Protein AF-0000000086182889 (afdb_homodimer)

Sequence (722 aa):
MADGIPLDPWKQVALTREQAVEYLERIQLPSATVTEPPSLELLSKLLQSQLENVPKDTTPMHVSESQWTSQDEHEPIKLTSALTNMPEGTIAFDRIVKQHKGAFCFAVNPTFSAFLRVFGFRVSELVGRTFKNLNNDPLTHPDGWKWGTFTHGFEVVDWPGSEKRYLVDAAWGPWACPVPIPLENNATVLGLNPYEAFRLVHEQLPLGPQQSAPIDSFPGWTMYRLIRPCPPAPSVLEPLSLPLPSDDVLRSQGAYWTPQFHFHLQSVPLLDYRLYHHFSASHNIGSFYAFFLVTRLLPGTGGARRSLMYADKEGQPRRAKVFTTGGDDAKGSLESRDVEWVGMEVGPMKRYLAKEFGFKWMADGIPLDPWKQVALTREQAVEYLERIQLPSATVTEPPSLELLSKLLQSQLENVPKDTTPMHVSESQWTSQDEHEPIKLTSALTNMPEGTIAFDRIVKQHKGAFCFAVNPTFSAFLRVFGFRVSELVGRTFKNLNNDPLTHPDGWKWGTFTHGFEVVDWPGSEKRYLVDAAWGPWACPVPIPLENNATVLGLNPYEAFRLVHEQLPLGPQQSAPIDSFPGWTMYRLIRPCPPAPSVLEPLSLPLPSDDVLRSQGAYWTPQFHFHLQSVPLLDYRLYHHFSASHNIGSFYAFFLVTRLLPGTGGARRSLMYADKEGQPRRAKVFTTGGDDAKGSLESRDVEWVGMEVGPMKRYLAKEFGFKW

Organism: Rhodotorula mucilaginosa (NCBI:txid5537)

Nearest PDB structures (foldseek):
  7qi3-assembly2_D  TM=7.396E-01  e=3.079E-17  Fusarium verticillioides
  4bgf-assembly6_F  TM=8.193E-01  e=3.524E-15  Mycobacterium tuberculosis H37Rv
  2ija-assembly1_A  TM=7.643E-01  e=1.711E-14  Homo sapiens
  1w4t-assembly1_A  TM=7.802E-01  e=3.989E-14  Pseudomonas aeruginosa
  2pqt-assembly1_A  TM=7.448E-01  e=2.049E-13  Homo sapiens

Structure (mmCIF, N/CA/C/O backbone):
data_AF-0000000086182889-model_v1
#
loop_
_entity.id
_entity.type
_entity.pdbx_description
1 polymer 'N-terminal acetyltransferase'
#
loop_
_atom_site.group_PDB
_atom_site.id
_atom_site.type_symbol
_atom_site.label_atom_id
_atom_site.label_alt_id
_atom_site.label_comp_id
_atom_site.label_asym_id
_atom_site.label_entity_id
_atom_site.label_seq_id
_atom_site.pdbx_PDB_ins_code
_atom_site.Cartn_x
_atom_site.Cartn_y
_atom_site.Cartn_z
_atom_site.occupancy
_atom_site.B_iso_or_equiv
_atom_site.auth_seq_id
_atom_site.auth_comp_id
_atom_site.auth_asym_id
_atom_site.auth_atom_id
_atom_site.pdbx_PDB_model_num
ATOM 1 N N . MET A 1 1 ? 21.328 -0.518 -15.305 1 33.66 1 MET A N 1
ATOM 2 C CA . MET A 1 1 ? 20.719 0.565 -14.539 1 33.66 1 MET A CA 1
ATOM 3 C C . MET A 1 1 ? 20.125 0.045 -13.234 1 33.66 1 MET A C 1
ATOM 5 O O . MET A 1 1 ? 19.641 -1.086 -13.172 1 33.66 1 MET A O 1
ATOM 9 N N . ALA A 1 2 ? 20.516 0.698 -12.195 1 46.94 2 ALA A N 1
ATOM 10 C CA . ALA A 1 2 ? 20.047 0.306 -10.875 1 46.94 2 ALA A CA 1
ATOM 11 C C . ALA A 1 2 ? 18.531 0.17 -10.852 1 46.94 2 ALA A C 1
ATOM 13 O O . ALA A 1 2 ? 17.812 0.997 -11.43 1 46.94 2 ALA A O 1
ATOM 14 N N . ASP A 1 3 ? 17.875 -1.144 -10.523 1 62.53 3 ASP A N 1
ATOM 15 C CA . ASP A 1 3 ? 16.453 -1.483 -10.617 1 62.53 3 ASP A CA 1
ATOM 16 C C . ASP A 1 3 ? 15.609 -0.583 -9.711 1 62.53 3 ASP A C 1
ATOM 18 O O . ASP A 1 3 ? 14.383 -0.682 -9.688 1 62.53 3 ASP A O 1
ATOM 22 N N . GLY A 1 4 ? 16.328 0.479 -9.07 1 77.31 4 GLY A N 1
ATOM 23 C CA . GLY A 1 4 ? 15.617 1.454 -8.25 1 77.31 4 GLY A CA 1
ATOM 24 C C . GLY A 1 4 ? 15.164 0.895 -6.918 1 77.31 4 GLY A C 1
ATOM 25 O O . GLY A 1 4 ? 14.531 1.599 -6.125 1 77.31 4 GLY A O 1
ATOM 26 N N . ILE A 1 5 ? 15.461 -0.401 -6.668 1 83 5 ILE A N 1
ATOM 27 C CA . ILE A 1 5 ? 15.102 -1.051 -5.414 1 83 5 ILE A CA 1
ATOM 28 C C . ILE A 1 5 ? 16.25 -0.935 -4.422 1 83 5 ILE A C 1
ATOM 30 O O . ILE A 1 5 ? 17.359 -1.403 -4.695 1 83 5 ILE A O 1
ATOM 34 N N . PRO A 1 6 ? 16.016 -0.345 -3.311 1 85 6 PRO A N 1
ATOM 35 C CA . PRO A 1 6 ? 17.094 -0.209 -2.326 1 85 6 PRO A CA 1
ATOM 36 C C . PRO A 1 6 ? 17.516 -1.548 -1.726 1 85 6 PRO A C 1
ATOM 38 O O . PRO A 1 6 ? 16.656 -2.381 -1.403 1 85 6 PRO A O 1
ATOM 41 N N . LEU A 1 7 ? 18.75 -1.732 -1.564 1 85.88 7 LEU A N 1
ATOM 42 C CA . LEU A 1 7 ? 19.25 -2.955 -0.943 1 85.88 7 LEU A CA 1
ATOM 43 C C . LEU A 1 7 ? 18.969 -2.953 0.557 1 85.88 7 LEU A C 1
ATOM 45 O O . LEU A 1 7 ? 18.703 -4 1.145 1 85.88 7 LEU A O 1
ATOM 49 N N . ASP A 1 8 ? 19.125 -1.73 1.181 1 91.56 8 ASP A N 1
ATOM 50 C CA . ASP A 1 8 ? 18.766 -1.558 2.584 1 91.56 8 ASP A CA 1
ATOM 51 C C . ASP A 1 8 ? 17.406 -0.882 2.723 1 91.56 8 ASP A C 1
ATOM 53 O O . ASP A 1 8 ? 17.297 0.345 2.654 1 91.56 8 ASP A O 1
ATOM 57 N N . PRO A 1 9 ? 16.375 -1.661 2.953 1 89.81 9 PRO A N 1
ATOM 58 C CA . PRO A 1 9 ? 15.008 -1.137 2.895 1 89.81 9 PRO A CA 1
ATOM 59 C C . PRO A 1 9 ? 14.711 -0.141 4.012 1 89.81 9 PRO A C 1
ATOM 61 O O . PRO A 1 9 ? 13.844 0.725 3.857 1 89.81 9 PRO A O 1
ATOM 64 N N . TRP A 1 10 ? 15.367 -0.219 5.168 1 92.31 10 TRP A N 1
ATOM 65 C CA . TRP A 1 10 ? 15.031 0.633 6.301 1 92.31 10 TRP A CA 1
ATOM 66 C C . TRP A 1 10 ? 16.188 1.557 6.652 1 92.31 10 TRP A C 1
ATOM 68 O O . TRP A 1 10 ? 16.344 1.972 7.805 1 92.31 10 TRP A O 1
ATOM 78 N N . LYS A 1 11 ? 17 1.772 5.637 1 91.19 11 LYS A N 1
ATOM 79 C CA . LYS A 1 11 ? 18.062 2.744 5.875 1 91.19 11 LYS A CA 1
ATOM 80 C C . LYS A 1 11 ? 17.516 4.035 6.461 1 91.19 11 LYS A C 1
ATOM 82 O O . LYS A 1 11 ? 16.5 4.566 5.977 1 91.19 11 LYS A O 1
ATOM 87 N N . GLN A 1 12 ? 18.125 4.492 7.516 1 91.5 12 GLN A N 1
ATOM 88 C CA . GLN A 1 12 ? 17.719 5.75 8.141 1 91.5 12 GLN A CA 1
ATOM 89 C C . GLN A 1 12 ? 18.391 6.941 7.469 1 91.5 12 GLN A C 1
ATOM 91 O O . GLN A 1 12 ? 19.484 7.355 7.875 1 91.5 12 GLN A O 1
ATOM 96 N N . VAL A 1 13 ? 17.75 7.488 6.535 1 93.56 13 VAL A N 1
ATOM 97 C CA . VAL A 1 13 ? 18.297 8.625 5.801 1 93.56 13 VAL A CA 1
ATOM 98 C C . VAL A 1 13 ? 18.328 9.852 6.707 1 93.56 13 VAL A C 1
ATOM 100 O O . VAL A 1 13 ? 17.344 10.188 7.352 1 93.56 13 VAL A O 1
ATOM 103 N N . ALA A 1 14 ? 19.438 10.453 6.82 1 97.31 14 ALA A N 1
ATOM 104 C CA . ALA A 1 14 ? 19.609 11.664 7.617 1 97.31 14 ALA A CA 1
ATOM 105 C C . ALA A 1 14 ? 20.172 12.805 6.773 1 97.31 14 ALA A C 1
ATOM 107 O O . ALA A 1 14 ? 20.938 12.57 5.832 1 97.31 14 ALA A O 1
ATOM 108 N N . LEU A 1 15 ? 19.766 14.023 7.07 1 98.19 15 LEU A N 1
ATOM 109 C CA . LEU A 1 15 ? 20.406 15.188 6.457 1 98.19 15 LEU A CA 1
ATOM 110 C C . LEU A 1 15 ? 21.812 15.383 6.984 1 98.19 15 LEU A C 1
ATOM 112 O O . LEU A 1 15 ? 22.172 14.844 8.031 1 98.19 15 LEU A O 1
ATOM 116 N N . THR A 1 16 ? 22.578 16.094 6.191 1 97.94 16 THR A N 1
ATOM 117 C CA . THR A 1 16 ? 23.859 16.547 6.742 1 97.94 16 THR A CA 1
ATOM 118 C C . THR A 1 16 ? 23.641 17.656 7.758 1 97.94 16 THR A C 1
ATOM 120 O O . THR A 1 16 ? 22.562 18.25 7.82 1 97.94 16 THR A O 1
ATOM 123 N N . ARG A 1 17 ? 24.656 17.891 8.523 1 97.94 17 ARG A N 1
ATOM 124 C CA . ARG A 1 17 ? 24.578 18.984 9.484 1 97.94 17 ARG A CA 1
ATOM 125 C C . ARG A 1 17 ? 24.344 20.312 8.781 1 97.94 17 ARG A C 1
ATOM 127 O O . ARG A 1 17 ? 23.578 21.156 9.266 1 97.94 17 ARG A O 1
ATOM 134 N N . GLU A 1 18 ? 24.984 20.5 7.66 1 98.12 18 GLU A N 1
ATOM 135 C CA . GLU A 1 18 ? 24.797 21.719 6.875 1 98.12 18 GLU A CA 1
ATOM 136 C C . GLU A 1 18 ? 23.359 21.859 6.391 1 98.12 18 GLU A C 1
ATOM 138 O O . GLU A 1 18 ? 22.781 22.953 6.461 1 98.12 18 GLU A O 1
ATOM 143 N N . GLN A 1 19 ? 22.812 20.812 5.945 1 98.56 19 GLN A N 1
ATOM 144 C CA . GLN A 1 19 ? 21.422 20.812 5.496 1 98.56 19 GLN A CA 1
ATOM 145 C C . GLN A 1 19 ? 20.469 21.094 6.652 1 98.56 19 GLN A C 1
ATOM 147 O O . GLN A 1 19 ? 19.469 21.797 6.48 1 98.56 19 GLN A O 1
ATOM 152 N N . ALA A 1 20 ? 20.828 20.531 7.785 1 98.75 20 ALA A N 1
ATOM 153 C CA . ALA A 1 20 ? 19.984 20.75 8.961 1 98.75 20 ALA A CA 1
ATOM 154 C C . ALA A 1 20 ? 19.969 22.219 9.352 1 98.75 20 ALA A C 1
ATOM 156 O O . ALA A 1 20 ? 18.938 22.75 9.758 1 98.75 20 ALA A O 1
ATOM 157 N N . VAL A 1 21 ? 21.094 22.859 9.227 1 98.75 21 VAL A N 1
ATOM 158 C CA . VAL A 1 21 ? 21.188 24.281 9.539 1 98.75 21 VAL A CA 1
ATOM 159 C C . VAL A 1 21 ? 20.328 25.078 8.547 1 98.75 21 VAL A C 1
ATOM 161 O O . VAL A 1 21 ? 19.609 26 8.945 1 98.75 21 VAL A O 1
ATOM 164 N N . GLU A 1 22 ? 20.406 24.734 7.258 1 98.75 22 GLU A N 1
ATOM 165 C CA . GLU A 1 22 ? 19.547 25.359 6.262 1 98.75 22 GLU A CA 1
ATOM 166 C C . GLU A 1 22 ? 18.062 25.141 6.574 1 98.75 22 GLU A C 1
ATOM 168 O O . GLU A 1 22 ? 17.25 26.031 6.383 1 98.75 22 GLU A O 1
ATOM 173 N N . TYR A 1 23 ? 17.781 23.938 7.039 1 98.88 23 TYR A N 1
ATOM 174 C CA . TYR A 1 23 ? 16.406 23.594 7.402 1 98.88 23 TYR A CA 1
ATOM 175 C C .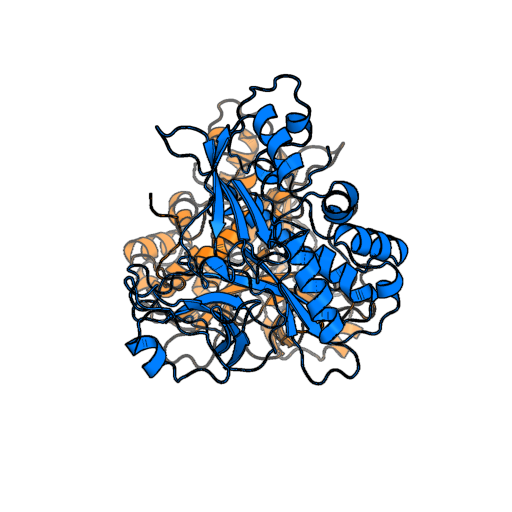 TYR A 1 23 ? 15.938 24.438 8.594 1 98.88 23 TYR A C 1
ATOM 177 O O . TYR A 1 23 ? 14.805 24.922 8.602 1 98.88 23 TYR A O 1
ATOM 185 N N . LEU A 1 24 ? 16.812 24.578 9.562 1 98.88 24 LEU A N 1
ATOM 186 C CA . LEU A 1 24 ? 16.5 25.422 10.711 1 98.88 24 LEU A CA 1
ATOM 187 C C . LEU A 1 24 ? 16.203 26.844 10.273 1 98.88 24 LEU A C 1
ATOM 189 O O . LEU A 1 24 ? 15.258 27.469 10.758 1 98.88 24 LEU A O 1
ATOM 193 N N . GLU A 1 25 ? 16.953 27.344 9.344 1 98.56 25 GLU A N 1
ATOM 194 C CA . GLU A 1 25 ? 16.703 28.672 8.797 1 98.56 25 GLU A CA 1
ATOM 195 C C . GLU A 1 25 ? 15.344 28.734 8.109 1 98.56 25 GLU A C 1
ATOM 197 O O . GLU A 1 25 ? 14.594 29.703 8.289 1 98.56 25 GLU A O 1
ATOM 202 N N . ARG A 1 26 ? 15 27.719 7.355 1 98.69 26 ARG A N 1
ATOM 203 C CA . ARG A 1 26 ? 13.727 27.609 6.648 1 98.69 26 ARG A CA 1
ATOM 204 C C . ARG A 1 26 ? 12.555 27.672 7.617 1 98.69 26 ARG A C 1
ATOM 206 O O . ARG A 1 26 ? 11.531 28.297 7.324 1 98.69 26 ARG A O 1
ATOM 213 N N . ILE A 1 27 ? 12.766 27.078 8.797 1 98.5 27 ILE A N 1
ATOM 214 C CA . ILE A 1 27 ? 11.633 27.016 9.719 1 98.5 27 ILE A CA 1
ATOM 215 C C . ILE A 1 27 ? 11.812 28.062 10.82 1 98.5 27 ILE A C 1
ATOM 217 O O . ILE A 1 27 ? 11.156 28 11.859 1 98.5 27 ILE A O 1
ATOM 221 N N . GLN A 1 28 ? 12.773 28.938 10.648 1 98.06 28 GLN A N 1
ATOM 222 C CA . GLN A 1 28 ? 12.945 30.172 11.43 1 98.06 28 GLN A CA 1
ATOM 223 C C . GLN A 1 28 ? 13.344 29.844 12.867 1 98.06 28 GLN A C 1
ATOM 225 O O . GLN A 1 28 ? 12.781 30.422 13.812 1 98.06 28 GLN A O 1
ATOM 230 N N . LEU A 1 29 ? 14.195 28.938 13.023 1 98.69 29 LEU A N 1
ATOM 231 C CA . LEU A 1 29 ? 14.836 28.656 14.305 1 98.69 29 LEU A CA 1
ATOM 232 C C . LEU A 1 29 ? 16.328 28.953 14.25 1 98.69 29 LEU A C 1
ATOM 234 O O . LEU A 1 29 ? 16.953 28.859 13.188 1 98.69 29 LEU A O 1
ATOM 238 N N . PRO A 1 30 ? 16.922 29.297 15.391 1 98.56 30 PRO A N 1
ATOM 239 C CA . PRO A 1 30 ? 18.344 29.594 15.414 1 98.56 30 PRO A CA 1
ATOM 240 C C . PRO A 1 30 ? 19.203 28.406 14.984 1 98.56 30 PRO A C 1
ATOM 242 O O . PRO A 1 30 ? 18.922 27.266 15.344 1 98.56 30 PRO A O 1
ATOM 245 N N . SER A 1 31 ? 20.234 28.719 14.234 1 98.19 31 SER A N 1
ATOM 246 C CA . SER A 1 31 ? 21.156 27.688 13.766 1 98.19 31 SER A CA 1
ATOM 247 C C . SER A 1 31 ? 21.766 26.906 14.938 1 98.19 31 SER A C 1
ATOM 249 O O . SER A 1 31 ? 22.062 25.719 14.812 1 98.19 31 SER A O 1
ATOM 251 N N . ALA A 1 32 ? 21.906 27.562 16.078 1 98.12 32 ALA A N 1
ATOM 252 C CA . ALA A 1 32 ? 22.5 26.938 17.266 1 98.12 32 ALA A CA 1
ATOM 253 C C . ALA A 1 32 ? 21.656 25.781 17.766 1 98.12 32 ALA A C 1
ATOM 255 O O . ALA A 1 32 ? 22.141 24.922 18.516 1 98.12 32 ALA A O 1
ATOM 256 N N . THR A 1 33 ? 20.406 25.75 17.344 1 98.56 33 THR A N 1
ATOM 257 C CA . THR A 1 33 ? 19.5 24.688 17.766 1 98.56 33 THR A CA 1
ATOM 258 C C . THR A 1 33 ? 20.031 23.328 17.328 1 98.56 33 THR A C 1
ATOM 260 O O . THR A 1 33 ? 19.734 22.297 17.953 1 98.56 33 THR A O 1
ATOM 263 N N . VAL A 1 34 ? 20.891 23.266 16.312 1 98.25 34 VAL A N 1
ATOM 264 C CA . VAL A 1 34 ? 21.344 22.016 15.703 1 98.25 34 VAL A CA 1
ATOM 265 C C . VAL A 1 34 ? 22.172 21.219 16.719 1 98.25 34 VAL A C 1
ATOM 267 O O . VAL A 1 34 ? 22.312 20 16.594 1 98.25 34 VAL A O 1
ATOM 270 N N . THR A 1 35 ? 22.656 21.859 17.797 1 98.06 35 THR A N 1
ATOM 271 C CA . THR A 1 35 ? 23.516 21.203 18.781 1 98.06 35 THR A CA 1
ATOM 272 C C . THR A 1 35 ? 22.703 20.766 20 1 98.06 35 THR A C 1
ATOM 274 O O . THR A 1 35 ? 23.25 20.109 20.891 1 98.06 35 THR A O 1
ATOM 277 N N . GLU A 1 36 ? 21.469 21.141 20.047 1 98.25 36 GLU A N 1
ATOM 278 C CA . GLU A 1 36 ? 20.641 20.781 21.188 1 98.25 36 GLU A CA 1
ATOM 279 C C . GLU A 1 36 ? 20.375 19.281 21.219 1 98.25 36 GLU A C 1
ATOM 281 O O . GLU A 1 36 ? 20.141 18.656 20.188 1 98.25 36 GLU A O 1
ATOM 286 N N . PRO A 1 37 ? 20.438 18.672 22.406 1 98.06 37 PRO A N 1
ATOM 287 C CA . PRO A 1 37 ? 20.094 17.25 22.5 1 98.06 37 PRO A CA 1
ATOM 288 C C . PRO A 1 37 ? 18.609 16.984 22.297 1 98.06 37 PRO A C 1
ATOM 290 O O . PRO A 1 37 ? 17.781 17.844 22.594 1 98.06 37 PRO A O 1
ATOM 293 N N . PRO A 1 38 ? 18.297 15.828 21.844 1 98.62 38 PRO A N 1
ATOM 294 C CA . PRO A 1 38 ? 16.891 15.5 21.641 1 98.62 38 PRO A CA 1
ATOM 295 C C . PRO A 1 38 ? 16.094 15.484 22.938 1 98.62 38 PRO A C 1
ATOM 297 O O . PRO A 1 38 ? 16.594 15.039 23.969 1 98.62 38 PRO A O 1
ATOM 300 N N . SER A 1 39 ? 14.93 16.016 22.891 1 98.56 39 SER A N 1
ATOM 301 C CA . SER A 1 39 ? 13.992 16.094 24 1 98.56 39 SER A CA 1
ATOM 302 C C . SER A 1 39 ? 12.578 16.359 23.516 1 98.56 39 SER A C 1
ATOM 304 O O . SER A 1 39 ? 12.367 16.656 22.344 1 98.56 39 SER A O 1
ATOM 306 N N . LEU A 1 40 ? 11.648 16.203 24.422 1 98.5 40 LEU A N 1
ATOM 307 C CA . LEU A 1 40 ? 10.266 16.516 24.062 1 98.5 40 LEU A CA 1
ATOM 308 C C . LEU A 1 40 ? 10.109 17.984 23.734 1 98.5 40 LEU A C 1
ATOM 310 O O . LEU A 1 40 ? 9.367 18.359 22.828 1 98.5 40 LEU A O 1
ATOM 314 N N . GLU A 1 41 ? 10.789 18.828 24.516 1 98.25 41 GLU A N 1
ATOM 315 C CA . GLU A 1 41 ? 10.734 20.266 24.297 1 98.25 41 GLU A CA 1
ATOM 316 C C . GLU A 1 41 ? 11.25 20.625 22.906 1 98.25 41 GLU A C 1
ATOM 318 O O . GLU A 1 41 ? 10.617 21.391 22.172 1 98.25 41 GLU A O 1
ATOM 323 N N . LEU A 1 42 ? 12.391 20.047 22.531 1 98.75 42 LEU A N 1
ATOM 324 C CA . LEU A 1 42 ? 12.953 20.328 21.219 1 98.75 42 LEU A CA 1
ATOM 325 C C . LEU A 1 42 ? 12.039 19.781 20.125 1 98.75 42 LEU A C 1
ATOM 327 O O . LEU A 1 42 ? 11.789 20.469 19.125 1 98.75 42 LEU A O 1
ATOM 331 N N . LEU A 1 43 ? 11.562 18.516 20.281 1 98.81 43 LEU A N 1
ATOM 332 C CA . LEU A 1 43 ? 10.672 17.922 19.297 1 98.81 43 LEU A CA 1
ATOM 333 C C . LEU A 1 43 ? 9.445 18.797 19.062 1 98.81 43 LEU A C 1
ATOM 335 O O . LEU A 1 43 ? 9.055 19.016 17.922 1 98.81 43 LEU A O 1
ATOM 339 N N . SER A 1 44 ? 8.859 19.328 20.172 1 98.5 44 SER A N 1
ATOM 340 C CA . SER A 1 44 ? 7.684 20.188 20.078 1 98.5 44 SER A CA 1
ATOM 341 C C . SER A 1 44 ? 7.992 21.469 19.328 1 98.5 44 SER A C 1
ATOM 343 O O . SER A 1 44 ? 7.211 21.906 18.484 1 98.5 44 SER A O 1
ATOM 345 N N . LYS A 1 45 ? 9.102 22.016 19.672 1 98.25 45 LYS A N 1
ATOM 346 C CA . LYS A 1 45 ? 9.531 23.266 19.047 1 98.25 45 LYS A CA 1
ATOM 347 C C . LYS A 1 45 ? 9.758 23.062 17.547 1 98.25 45 LYS A C 1
ATOM 349 O O . LYS A 1 45 ? 9.305 23.875 16.734 1 98.25 45 LYS A O 1
ATOM 354 N N . LEU A 1 46 ? 10.461 22.016 17.188 1 98.81 46 LEU A N 1
ATOM 355 C CA . LEU A 1 46 ? 10.742 21.719 15.789 1 98.81 46 LEU A CA 1
ATOM 356 C C . LEU A 1 46 ? 9.453 21.469 15.016 1 98.81 46 LEU A C 1
ATOM 358 O O . LEU A 1 46 ? 9.281 21.969 13.906 1 98.81 46 LEU A O 1
ATOM 362 N N . LEU A 1 47 ? 8.539 20.688 15.609 1 98.56 47 LEU A N 1
ATOM 363 C CA . LEU A 1 47 ? 7.289 20.359 14.945 1 98.56 47 LEU A CA 1
ATOM 364 C C . LEU A 1 47 ? 6.441 21.609 14.711 1 98.56 47 LEU A C 1
ATOM 366 O O . LEU A 1 47 ? 5.941 21.828 13.609 1 98.56 47 LEU A O 1
ATOM 370 N N . GLN A 1 48 ? 6.254 22.406 15.766 1 97.69 48 GLN A N 1
ATOM 371 C CA . GLN A 1 48 ? 5.449 23.625 15.633 1 97.69 48 GLN A CA 1
ATOM 372 C C . GLN A 1 48 ? 6.016 24.547 14.555 1 97.69 48 GLN A C 1
ATOM 374 O O . GLN A 1 48 ? 5.273 25.047 13.703 1 97.69 48 GLN A O 1
ATOM 379 N N . SER A 1 49 ? 7.336 24.781 14.609 1 98.19 49 SER A N 1
ATOM 380 C CA . SER A 1 49 ? 7.969 25.656 13.625 1 98.19 49 SER A CA 1
ATOM 381 C C . SER A 1 49 ? 7.832 25.078 12.219 1 98.19 49 SER A C 1
ATOM 383 O O . SER A 1 49 ? 7.641 25.828 11.25 1 98.19 49 SER A O 1
ATOM 385 N N . GLN A 1 50 ? 7.988 23.734 12.102 1 98.19 50 GLN A N 1
ATOM 386 C CA . GLN A 1 50 ? 7.766 23.031 10.844 1 98.19 50 GLN A CA 1
ATOM 387 C C . GLN A 1 50 ? 6.383 23.344 10.273 1 98.19 50 GLN A C 1
ATOM 389 O O . GLN A 1 50 ? 6.25 23.734 9.117 1 98.19 50 GLN A O 1
ATOM 394 N N . LEU A 1 51 ? 5.363 23.203 11.039 1 97.75 51 LEU A N 1
ATOM 395 C CA . LEU A 1 51 ? 3.979 23.344 10.609 1 97.75 51 LEU A CA 1
ATOM 396 C C . LEU A 1 51 ? 3.666 24.812 10.273 1 97.75 51 LEU A C 1
ATOM 398 O O . LEU A 1 51 ? 2.818 25.078 9.422 1 97.75 51 LEU A O 1
ATOM 402 N N . GLU A 1 52 ? 4.375 25.719 10.883 1 97 52 GLU A N 1
ATOM 403 C CA . GLU A 1 52 ? 4.137 27.156 10.688 1 97 52 GLU A CA 1
ATOM 404 C C . GLU A 1 52 ? 4.84 27.656 9.438 1 97 52 GLU A C 1
ATOM 406 O O . GLU A 1 52 ? 4.496 28.719 8.914 1 97 52 GLU A O 1
ATOM 411 N N . ASN A 1 53 ? 5.824 26.906 8.953 1 97.56 53 ASN A N 1
ATOM 412 C CA . ASN A 1 53 ? 6.656 27.484 7.902 1 97.56 53 ASN A CA 1
ATOM 413 C C . ASN A 1 53 ? 6.641 26.641 6.641 1 97.56 53 ASN A C 1
ATOM 415 O O . ASN A 1 53 ? 6.957 27.125 5.551 1 97.56 53 ASN A O 1
ATOM 419 N N . VAL A 1 54 ? 6.379 25.375 6.77 1 98 54 VAL A N 1
ATOM 420 C CA . VAL A 1 54 ? 6.34 24.484 5.617 1 98 54 VAL A CA 1
ATOM 421 C C . VAL A 1 54 ? 4.898 24.078 5.328 1 98 54 VAL A C 1
ATOM 423 O O . VAL A 1 54 ? 4.305 23.297 6.078 1 98 54 VAL A O 1
ATOM 426 N N . PRO A 1 55 ? 4.352 24.547 4.273 1 97.31 55 PRO A N 1
ATOM 427 C CA . PRO A 1 55 ? 2.957 24.203 3.973 1 97.31 55 PRO A CA 1
ATOM 428 C C . PRO A 1 55 ? 2.809 22.812 3.357 1 97.31 55 PRO A C 1
ATOM 430 O O . PRO A 1 55 ? 3.713 22.344 2.666 1 97.31 55 PRO A O 1
ATOM 433 N N . LYS A 1 56 ? 1.723 22.188 3.697 1 95.94 56 LYS A N 1
ATOM 434 C CA . LYS A 1 56 ? 1.263 21.141 2.783 1 95.94 56 LYS A CA 1
ATOM 435 C C . LYS A 1 56 ? 0.885 21.734 1.426 1 95.94 56 LYS A C 1
ATOM 437 O O . LYS A 1 56 ? 0.181 22.734 1.354 1 95.94 56 LYS A O 1
ATOM 442 N N . ASP A 1 57 ? 1.357 21.156 0.403 1 95 57 ASP A N 1
ATOM 443 C CA . ASP A 1 57 ? 1.322 21.766 -0.925 1 95 57 ASP A CA 1
ATOM 444 C C . ASP A 1 57 ? 1.122 20.703 -2.006 1 95 57 ASP A C 1
ATOM 446 O O . ASP A 1 57 ? 1.977 19.844 -2.197 1 95 57 ASP A O 1
ATOM 450 N N . THR A 1 58 ? -0.027 20.781 -2.697 1 91.81 58 THR A N 1
ATOM 451 C CA . THR A 1 58 ? -0.302 19.797 -3.738 1 91.81 58 THR A CA 1
ATOM 452 C C . THR A 1 58 ? -0.061 20.391 -5.125 1 91.81 58 THR A C 1
ATOM 454 O O . THR A 1 58 ? -0.39 19.766 -6.137 1 91.81 58 THR A O 1
ATOM 457 N N . THR A 1 59 ? 0.573 21.562 -5.246 1 92.31 59 THR A N 1
ATOM 458 C CA . THR A 1 59 ? 0.702 22.281 -6.504 1 92.31 59 THR A CA 1
ATOM 459 C C . THR A 1 59 ? 1.496 21.469 -7.523 1 92.31 59 THR A C 1
ATOM 461 O O . THR A 1 59 ? 1.202 21.516 -8.719 1 92.31 59 THR A O 1
ATOM 464 N N . PRO A 1 60 ? 2.465 20.719 -7.043 1 90.44 60 PRO A N 1
ATOM 465 C CA . PRO A 1 60 ? 3.242 19.984 -8.047 1 90.44 60 PRO A CA 1
ATOM 466 C C . PRO A 1 60 ? 2.404 18.953 -8.805 1 90.44 60 PRO A C 1
ATOM 468 O O . PRO A 1 60 ? 2.805 18.5 -9.883 1 90.44 60 PRO A O 1
ATOM 471 N N . MET A 1 61 ? 1.325 18.609 -8.266 1 88.81 61 MET A N 1
ATOM 472 C CA . MET A 1 61 ? 0.466 17.625 -8.93 1 88.81 61 MET A CA 1
ATOM 473 C C . MET A 1 61 ? -0.342 18.281 -10.047 1 88.81 61 MET A C 1
ATOM 475 O O . MET A 1 61 ? -0.916 17.594 -10.891 1 88.81 61 MET A O 1
ATOM 479 N N . HIS A 1 62 ? -0.379 19.625 -10.039 1 89.06 62 HIS A N 1
ATOM 480 C CA . HIS A 1 62 ? -1.32 20.312 -10.914 1 89.06 62 HIS A CA 1
ATOM 481 C C . HIS A 1 62 ? -0.598 21.281 -11.844 1 89.06 62 HIS A C 1
ATOM 483 O O . HIS A 1 62 ? -1.129 21.656 -12.891 1 89.06 62 HIS A O 1
ATOM 489 N N . VAL A 1 63 ? 0.509 21.734 -11.391 1 90.31 63 VAL A N 1
ATOM 490 C CA . VAL A 1 63 ? 1.26 22.734 -12.148 1 90.31 63 VAL A CA 1
ATOM 491 C C . VAL A 1 63 ? 2.721 22.297 -12.266 1 90.31 63 VAL A C 1
ATOM 493 O O . VAL A 1 63 ? 3.4 22.125 -11.25 1 90.31 63 VAL A O 1
ATOM 496 N N . SER A 1 64 ? 3.178 22.203 -13.398 1 87.19 64 SER A N 1
ATOM 497 C CA . SER A 1 64 ? 4.586 21.859 -13.586 1 87.19 64 SER A CA 1
ATOM 498 C C . SER A 1 64 ? 5.484 23.062 -13.344 1 87.19 64 SER A C 1
ATOM 500 O O . SER A 1 64 ? 5.035 24.219 -13.43 1 87.19 64 SER A O 1
ATOM 502 N N . GLU A 1 65 ? 6.73 22.719 -13.047 1 83.62 65 GLU A N 1
ATOM 503 C CA . GLU A 1 65 ? 7.688 23.812 -12.852 1 83.62 65 GLU A CA 1
ATOM 504 C C . GLU A 1 65 ? 7.812 24.656 -14.109 1 83.62 65 GLU A C 1
ATOM 506 O O . GLU A 1 65 ? 8 25.875 -14.031 1 83.62 65 GLU A O 1
ATOM 511 N N . SER A 1 66 ? 7.684 23.984 -15.258 1 86 66 SER A N 1
ATOM 512 C CA . SER A 1 66 ? 7.742 24.703 -16.531 1 86 66 SER A CA 1
ATOM 513 C C . SER A 1 66 ? 6.539 25.625 -16.688 1 86 66 SER A C 1
ATOM 515 O O . SER A 1 66 ? 6.664 26.719 -17.25 1 86 66 SER A O 1
ATOM 517 N N . GLN A 1 67 ? 5.484 25.203 -16.219 1 88.69 67 GLN A N 1
ATOM 518 C CA . GLN A 1 67 ? 4.277 26.016 -16.328 1 88.69 67 GLN A CA 1
ATOM 519 C C . GLN A 1 67 ? 4.379 27.281 -15.461 1 88.69 67 GLN A C 1
ATOM 521 O O . GLN A 1 67 ? 3.875 28.328 -15.828 1 88.69 67 GLN A O 1
ATOM 526 N N . TRP A 1 68 ? 5.043 27.188 -14.328 1 91.31 68 TRP A N 1
ATOM 527 C CA . TRP A 1 68 ? 5.215 28.344 -13.453 1 91.31 68 TRP A CA 1
ATOM 528 C C . TRP A 1 68 ? 6.059 29.422 -14.125 1 91.31 68 TRP A C 1
ATOM 530 O O . TRP A 1 68 ? 6.004 30.578 -13.734 1 91.31 68 TRP A O 1
ATOM 540 N N . THR A 1 69 ? 6.777 29.016 -15.117 1 89.62 69 THR A N 1
ATOM 541 C CA . THR A 1 69 ? 7.672 29.953 -15.789 1 89.62 69 THR A CA 1
ATOM 542 C C . THR A 1 69 ? 7.039 30.469 -17.078 1 89.62 69 THR A C 1
ATOM 544 O O . THR A 1 69 ? 7.711 31.094 -17.906 1 89.62 69 THR A O 1
ATOM 547 N N . SER A 1 70 ? 5.883 30.094 -17.25 1 89.56 70 SER A N 1
ATOM 548 C CA . SER A 1 70 ? 5.164 30.562 -18.422 1 89.56 70 SER A CA 1
ATOM 549 C C . SER A 1 70 ? 5.168 32.062 -18.516 1 89.56 70 SER A C 1
ATOM 551 O O . SER A 1 70 ? 5.031 32.781 -17.5 1 89.56 70 SER A O 1
ATOM 553 N N . GLN A 1 71 ? 5.223 32.562 -19.75 1 90.56 71 GLN A N 1
ATOM 554 C CA . GLN A 1 71 ? 5.168 34 -20 1 90.56 71 GLN A CA 1
ATOM 555 C C . GLN A 1 71 ? 3.727 34.5 -20.031 1 90.56 71 GLN A C 1
ATOM 557 O O . GLN A 1 71 ? 3.475 35.719 -19.906 1 90.56 71 GLN A O 1
ATOM 562 N N . ASP A 1 72 ? 2.854 33.594 -20.266 1 93.75 72 ASP A N 1
ATOM 563 C CA . ASP A 1 72 ? 1.438 33.938 -20.234 1 93.75 72 ASP A CA 1
ATOM 564 C C . ASP A 1 72 ? 0.908 33.938 -18.797 1 93.75 72 ASP A C 1
ATOM 566 O O . ASP A 1 72 ? 0.559 32.875 -18.281 1 93.75 72 ASP A O 1
ATOM 570 N N . GLU A 1 73 ? 0.752 35.094 -18.281 1 91.75 73 GLU A N 1
ATOM 571 C CA . GLU A 1 73 ? 0.289 35.219 -16.906 1 91.75 73 GLU A CA 1
ATOM 572 C C . GLU A 1 73 ? -1.133 34.688 -16.75 1 91.75 73 GLU A C 1
ATOM 574 O O . GLU A 1 73 ? -1.536 34.281 -15.648 1 91.75 73 GLU A O 1
ATOM 579 N N . HIS A 1 74 ? -1.863 34.594 -17.859 1 94.38 74 HIS A N 1
ATOM 580 C CA . HIS A 1 74 ? -3.268 34.188 -17.797 1 94.38 74 HIS A CA 1
ATOM 581 C C . HIS A 1 74 ? -3.459 32.75 -18.234 1 94.38 74 HIS A C 1
ATOM 583 O O . HIS A 1 74 ? -4.59 32.312 -18.422 1 94.38 74 HIS A O 1
ATOM 589 N N . GLU A 1 75 ? -2.414 32.125 -18.266 1 94.88 75 GLU A N 1
ATOM 590 C CA . GLU A 1 75 ? -2.539 30.688 -18.516 1 94.88 75 GLU A CA 1
ATOM 591 C C . GLU A 1 75 ? -3.346 30 -17.422 1 94.88 75 GLU A C 1
ATOM 593 O O . GLU A 1 75 ? -3.016 30.109 -16.25 1 94.88 75 GLU A O 1
ATOM 598 N N . PRO A 1 76 ? -4.402 29.266 -17.844 1 93.25 76 PRO A N 1
ATOM 599 C CA . PRO A 1 76 ? -5.234 28.625 -16.828 1 93.25 76 PRO A CA 1
ATOM 600 C C . PRO A 1 76 ? -4.539 27.438 -16.156 1 93.25 76 PRO A C 1
ATOM 602 O O . PRO A 1 76 ? -3.826 26.688 -16.828 1 93.25 76 PRO A O 1
ATOM 605 N N . ILE A 1 77 ? -4.664 27.312 -14.875 1 92.75 77 ILE A N 1
ATOM 606 C CA . ILE A 1 77 ? -4.227 26.125 -14.141 1 92.75 77 ILE A CA 1
ATOM 607 C C . ILE A 1 77 ? -5.332 25.078 -14.164 1 92.75 77 ILE A C 1
ATOM 609 O O . ILE A 1 77 ? -6.457 25.328 -13.727 1 92.75 77 ILE A O 1
ATOM 613 N N . LYS A 1 78 ? -5.012 23.953 -14.719 1 87.56 78 LYS A N 1
ATOM 614 C CA . LYS A 1 78 ? -5.945 22.844 -14.758 1 87.56 78 LYS A CA 1
ATOM 615 C C . LYS A 1 78 ? -5.547 21.75 -13.758 1 87.56 78 LYS A C 1
ATOM 617 O O . LYS A 1 78 ? -4.367 21.422 -13.633 1 87.56 78 LYS A O 1
ATOM 622 N N . LEU A 1 79 ? -6.562 21.312 -13.008 1 85.62 79 LEU A N 1
ATOM 623 C CA . LEU A 1 79 ? -6.281 20.203 -12.102 1 85.62 79 LEU A CA 1
ATOM 624 C C . LEU A 1 79 ? -6.066 18.906 -12.867 1 85.62 79 LEU A C 1
ATOM 626 O O . LEU A 1 79 ? -6.918 18.5 -13.656 1 85.62 79 LEU A O 1
ATOM 630 N N . THR A 1 80 ? -4.824 18.484 -12.75 1 74.69 80 THR A N 1
ATOM 631 C CA . THR A 1 80 ? -4.473 17.219 -13.375 1 74.69 80 THR A CA 1
ATOM 632 C C . THR A 1 80 ? -3.535 16.422 -12.469 1 74.69 80 THR A C 1
ATOM 634 O O . THR A 1 80 ? -2.723 17 -11.75 1 74.69 80 THR A O 1
ATOM 637 N N . SER A 1 81 ? -3.74 15.219 -12.344 1 62.84 81 SER A N 1
ATOM 638 C CA . SER A 1 81 ? -2.83 14.375 -11.57 1 62.84 81 SER A CA 1
ATOM 639 C C . SER A 1 81 ? -1.811 13.688 -12.469 1 62.84 81 SER A C 1
ATOM 641 O O . SER A 1 81 ? -0.987 12.898 -12 1 62.84 81 SER A O 1
ATOM 643 N N . ALA A 1 82 ? -1.892 14.133 -13.617 1 59.66 82 ALA A N 1
ATOM 644 C CA . ALA A 1 82 ? -1.013 13.469 -14.578 1 59.66 82 ALA A CA 1
ATOM 645 C C . ALA A 1 82 ? 0.431 13.93 -14.414 1 59.66 82 ALA A C 1
ATOM 647 O O . ALA A 1 82 ? 1.351 13.336 -14.977 1 59.66 82 ALA A O 1
ATOM 648 N N . LEU A 1 83 ? 0.47 14.898 -13.477 1 61.91 83 LEU A N 1
ATOM 649 C CA . LEU A 1 83 ? 1.818 15.438 -13.336 1 61.91 83 LEU A CA 1
ATOM 650 C C . LEU A 1 83 ? 2.596 14.688 -12.258 1 61.91 83 LEU A C 1
ATOM 652 O O . LEU A 1 83 ? 2.08 14.461 -11.164 1 61.91 83 LEU A O 1
ATOM 656 N N . THR A 1 84 ? 3.342 13.688 -12.547 1 66.69 84 THR A N 1
ATOM 657 C CA . THR A 1 84 ? 4.199 12.938 -11.641 1 66.69 84 THR A CA 1
ATOM 658 C C . THR A 1 84 ? 5.367 13.789 -11.164 1 66.69 84 THR A C 1
ATOM 660 O O . THR A 1 84 ? 6.512 13.336 -11.141 1 66.69 84 THR A O 1
ATOM 663 N N . ASN A 1 85 ? 4.973 15.062 -10.68 1 79.19 85 ASN A N 1
ATOM 664 C CA . ASN A 1 85 ? 6.047 15.992 -10.344 1 79.19 85 ASN A CA 1
ATOM 665 C C . ASN A 1 85 ? 6.219 16.125 -8.836 1 79.19 85 ASN A C 1
ATOM 667 O O . ASN A 1 85 ? 7.031 16.922 -8.367 1 79.19 85 ASN A O 1
ATOM 671 N N . MET A 1 86 ? 5.438 15.438 -8.172 1 84.25 86 MET A N 1
ATOM 672 C CA . MET A 1 86 ? 5.605 15.453 -6.719 1 84.25 86 MET A CA 1
ATOM 673 C C . MET A 1 86 ? 6.895 14.742 -6.316 1 84.25 86 MET A C 1
ATOM 675 O O . MET A 1 86 ? 7.129 13.602 -6.703 1 84.25 86 MET A O 1
ATOM 679 N N . PRO A 1 87 ? 7.762 15.5 -5.59 1 87.56 87 PRO A N 1
ATOM 680 C CA . PRO A 1 87 ? 9.016 14.852 -5.203 1 87.56 87 PRO A CA 1
ATOM 681 C C . PRO A 1 87 ? 8.812 13.703 -4.215 1 87.56 87 PRO A C 1
ATOM 683 O O . PRO A 1 87 ? 7.836 13.703 -3.465 1 87.56 87 PRO A O 1
ATOM 686 N N . GLU A 1 88 ? 9.836 12.812 -4.289 1 83.81 88 GLU A N 1
ATOM 687 C CA . GLU A 1 88 ? 9.789 11.672 -3.379 1 83.81 88 GLU A CA 1
ATOM 688 C C . GLU A 1 88 ? 10.812 11.82 -2.252 1 83.81 88 GLU A C 1
ATOM 690 O O . GLU A 1 88 ? 11.961 12.18 -2.496 1 83.81 88 GLU A O 1
ATOM 695 N N . GLY A 1 89 ? 10.328 11.586 -1.103 1 86.81 89 GLY A N 1
ATOM 696 C CA . GLY A 1 89 ? 11.227 11.547 0.039 1 86.81 89 GLY A CA 1
ATOM 697 C C . GLY A 1 89 ? 12.062 12.805 0.185 1 86.81 89 GLY A C 1
ATOM 698 O O . GLY A 1 89 ? 11.547 13.914 0.08 1 86.81 89 GLY A O 1
ATOM 699 N N . THR A 1 90 ? 13.367 12.617 0.447 1 90.56 90 THR A N 1
ATOM 700 C CA . THR A 1 90 ? 14.242 13.719 0.813 1 90.56 90 THR A CA 1
ATOM 701 C C . THR A 1 90 ? 14.688 14.492 -0.426 1 90.56 90 THR A C 1
ATOM 703 O O . THR A 1 90 ? 15.289 15.562 -0.314 1 90.56 90 THR A O 1
ATOM 706 N N . ILE A 1 91 ? 14.273 14.008 -1.576 1 90.94 91 ILE A N 1
ATOM 707 C CA . ILE A 1 91 ? 14.516 14.75 -2.805 1 90.94 91 ILE A CA 1
ATOM 708 C C . ILE A 1 91 ? 13.781 16.094 -2.75 1 90.94 91 ILE A C 1
ATOM 710 O O . ILE A 1 91 ? 14.148 17.031 -3.449 1 90.94 91 ILE A O 1
ATOM 714 N N . ALA A 1 92 ? 12.891 16.141 -1.837 1 94.5 92 ALA A N 1
ATOM 715 C CA . ALA A 1 92 ? 12.062 17.344 -1.685 1 94.5 92 ALA A CA 1
ATOM 716 C C . ALA A 1 92 ? 12.812 18.438 -0.933 1 94.5 92 ALA A C 1
ATOM 718 O O . ALA A 1 92 ? 12.32 19.562 -0.808 1 94.5 92 ALA A O 1
ATOM 719 N N . PHE A 1 93 ? 14.008 18.156 -0.462 1 97.69 93 PHE A N 1
ATOM 720 C CA . PHE A 1 93 ? 14.742 19.078 0.396 1 97.69 93 PHE A CA 1
ATOM 721 C C . PHE A 1 93 ? 14.867 20.438 -0.261 1 97.69 93 PHE A C 1
ATOM 723 O O . PHE A 1 93 ? 14.5 21.453 0.334 1 97.69 93 PHE A O 1
ATOM 730 N N . ASP A 1 94 ? 15.312 20.516 -1.474 1 96.81 94 ASP A N 1
ATOM 731 C CA . ASP A 1 94 ? 15.531 21.797 -2.131 1 96.81 94 ASP A CA 1
ATOM 732 C C . ASP A 1 94 ? 14.219 22.562 -2.295 1 96.81 94 ASP A C 1
ATOM 734 O O . ASP A 1 94 ? 14.164 23.766 -2.045 1 96.81 94 ASP A O 1
ATOM 738 N N . ARG A 1 95 ? 13.211 21.875 -2.652 1 95.88 95 ARG A N 1
ATOM 739 C CA . ARG A 1 95 ? 11.898 22.484 -2.822 1 95.88 95 ARG A CA 1
ATOM 740 C C . ARG A 1 95 ? 11.398 23.078 -1.507 1 95.88 95 ARG A C 1
ATOM 742 O O . ARG A 1 95 ? 10.93 24.219 -1.47 1 95.88 95 ARG A O 1
ATOM 749 N N . ILE A 1 96 ? 11.531 22.297 -0.471 1 97.81 96 ILE A N 1
ATOM 750 C CA . ILE A 1 96 ? 11.008 22.688 0.833 1 97.81 96 ILE A CA 1
ATOM 751 C C . ILE A 1 96 ? 11.891 23.781 1.443 1 97.81 96 ILE A C 1
ATOM 753 O O . ILE A 1 96 ? 11.398 24.812 1.886 1 97.81 96 ILE A O 1
ATOM 757 N N . VAL A 1 97 ? 13.211 23.578 1.362 1 98.44 97 VAL A N 1
ATOM 758 C CA . VAL A 1 97 ? 14.117 24.391 2.164 1 98.44 97 VAL A CA 1
ATOM 759 C C . VAL A 1 97 ? 14.617 25.578 1.342 1 98.44 97 VAL A C 1
ATOM 761 O O . VAL A 1 97 ? 14.594 26.719 1.81 1 98.44 97 VAL A O 1
ATOM 764 N N . LYS A 1 98 ? 14.961 25.375 0.133 1 97.25 98 LYS A N 1
ATOM 765 C CA . LYS A 1 98 ? 15.57 26.422 -0.665 1 97.25 98 LYS A CA 1
ATOM 766 C C . LYS A 1 98 ? 14.508 27.25 -1.394 1 97.25 98 LYS A C 1
ATOM 768 O O . LYS A 1 98 ? 14.609 28.469 -1.464 1 97.25 98 LYS A O 1
ATOM 773 N N . GLN A 1 99 ? 13.5 26.578 -1.851 1 96.5 99 GLN A N 1
ATOM 774 C CA . GLN A 1 99 ? 12.484 27.281 -2.637 1 96.5 99 GLN A CA 1
ATOM 775 C C . GLN A 1 99 ? 11.305 27.703 -1.766 1 96.5 99 GLN A C 1
ATOM 777 O O . GLN A 1 99 ? 10.367 28.344 -2.248 1 96.5 99 GLN A O 1
ATOM 782 N N . HIS A 1 100 ? 11.297 27.312 -0.522 1 97.81 100 HIS A N 1
ATOM 783 C CA . HIS A 1 100 ? 10.312 27.703 0.48 1 97.81 100 HIS A CA 1
ATOM 784 C C . HIS A 1 100 ? 8.914 27.219 0.092 1 97.81 100 HIS A C 1
ATOM 786 O O . HIS A 1 100 ? 7.918 27.844 0.466 1 97.81 100 HIS A O 1
ATOM 792 N N . LYS A 1 101 ? 8.914 26.219 -0.752 1 96.69 101 LYS A N 1
ATOM 793 C CA . LYS A 1 101 ? 7.637 25.625 -1.128 1 96.69 101 LYS A CA 1
ATOM 794 C C . LYS A 1 101 ? 7.285 24.453 -0.2 1 96.69 101 LYS A C 1
ATOM 796 O O . LYS A 1 101 ? 7.879 24.312 0.872 1 96.69 101 LYS A O 1
ATOM 801 N N . GLY A 1 102 ? 6.285 23.75 -0.494 1 95.81 102 GLY A N 1
ATOM 802 C CA . GLY A 1 102 ? 5.871 22.594 0.274 1 95.81 102 GLY A CA 1
ATOM 803 C C . GLY A 1 102 ? 5.762 21.328 -0.565 1 95.81 102 GLY A C 1
ATOM 804 O O . GLY A 1 102 ? 6.438 21.203 -1.586 1 95.81 102 GLY A O 1
ATOM 805 N N . ALA A 1 103 ? 5.113 20.469 -0.089 1 94.56 103 ALA A N 1
ATOM 806 C CA . ALA A 1 103 ? 4.781 19.172 -0.683 1 94.56 103 ALA A CA 1
ATOM 807 C C . ALA A 1 103 ? 3.707 18.453 0.13 1 94.56 103 ALA A C 1
ATOM 809 O O . ALA A 1 103 ? 3.139 19.031 1.063 1 94.56 103 ALA A O 1
ATOM 810 N N . PHE A 1 104 ? 3.342 17.297 -0.329 1 93.19 104 PHE A N 1
ATOM 811 C CA . PHE A 1 104 ? 2.4 16.547 0.48 1 93.19 104 PHE A CA 1
ATOM 812 C C . PHE A 1 104 ? 3.137 15.648 1.474 1 93.19 104 PHE A C 1
ATOM 814 O O . PHE A 1 104 ? 4.355 15.766 1.633 1 93.19 104 PHE A O 1
ATOM 821 N N . CYS A 1 105 ? 2.477 14.82 2.205 1 95.38 105 CYS A N 1
ATOM 822 C CA . CYS A 1 105 ? 2.979 14.156 3.404 1 95.38 105 CYS A CA 1
ATOM 823 C C . CYS A 1 105 ? 4.098 13.188 3.061 1 95.38 105 CYS A C 1
ATOM 825 O O . CYS A 1 105 ? 5.031 13 3.846 1 95.38 105 CYS A O 1
ATOM 827 N N . PHE A 1 106 ? 4.117 12.547 1.862 1 93.56 106 PHE A N 1
ATOM 828 C CA . PHE A 1 106 ? 5.105 11.539 1.516 1 93.56 106 PHE A CA 1
ATOM 829 C C . PHE A 1 106 ? 6.402 12.18 1.049 1 93.56 106 PHE A C 1
ATOM 831 O O . PHE A 1 106 ? 7.34 11.484 0.647 1 93.56 106 PHE A O 1
ATOM 838 N N . ALA A 1 107 ? 6.477 13.445 1.105 1 94.38 107 ALA A N 1
ATOM 839 C CA . ALA A 1 107 ? 7.711 14.188 0.852 1 94.38 107 ALA A CA 1
ATOM 840 C C . ALA A 1 107 ? 8.141 14.977 2.084 1 94.38 107 ALA A C 1
ATOM 842 O O . ALA A 1 107 ? 9.297 14.906 2.502 1 94.38 107 ALA A O 1
ATOM 843 N N . VAL A 1 108 ? 7.176 15.594 2.666 1 96.94 108 VAL A N 1
ATOM 844 C CA . VAL A 1 108 ? 7.488 16.469 3.787 1 96.94 108 VAL A CA 1
ATOM 845 C C . VAL A 1 108 ? 7.918 15.641 4.992 1 96.94 108 VAL A C 1
ATOM 847 O O . VAL A 1 108 ? 8.938 15.922 5.621 1 96.94 108 VAL A O 1
ATOM 850 N N . ASN A 1 109 ? 7.18 14.602 5.328 1 97.44 109 ASN A N 1
ATOM 851 C CA . ASN A 1 109 ? 7.469 13.828 6.531 1 97.44 109 ASN A CA 1
ATOM 852 C C . ASN A 1 109 ? 8.805 13.102 6.426 1 97.44 109 ASN A C 1
ATOM 854 O O . ASN A 1 109 ? 9.609 13.125 7.359 1 97.44 109 ASN A O 1
ATOM 858 N N . PRO A 1 110 ? 9.109 12.492 5.258 1 96.62 110 PRO A N 1
ATOM 859 C CA . PRO A 1 110 ? 10.445 11.891 5.16 1 96.62 110 PRO A CA 1
ATOM 860 C C . PRO A 1 110 ? 11.57 12.914 5.285 1 96.62 110 PRO A C 1
ATOM 862 O O . PRO A 1 110 ? 12.617 12.617 5.859 1 96.62 110 PRO A O 1
ATOM 865 N N . THR A 1 111 ? 11.398 14.094 4.742 1 97.88 111 THR A N 1
ATOM 866 C CA . THR A 1 111 ? 12.398 15.148 4.871 1 97.88 111 THR A CA 1
ATOM 867 C C . THR A 1 111 ? 12.516 15.602 6.324 1 97.88 111 THR A C 1
ATOM 869 O O . THR A 1 111 ? 13.625 15.789 6.828 1 97.88 111 THR A O 1
ATOM 872 N N . PHE A 1 112 ? 11.414 15.75 6.973 1 98.69 112 PHE A N 1
ATOM 873 C CA . PHE A 1 112 ? 11.391 16.109 8.383 1 98.69 112 PHE A CA 1
ATOM 874 C C . PHE A 1 112 ? 12.039 15.023 9.234 1 98.69 112 PHE A C 1
ATOM 876 O O . PHE A 1 112 ? 12.789 15.32 10.164 1 98.69 112 PHE A O 1
ATOM 883 N N . SER A 1 113 ? 11.758 13.742 8.914 1 98.31 113 SER A N 1
ATOM 884 C CA . SER A 1 113 ? 12.383 12.617 9.609 1 98.31 113 SER A CA 1
ATOM 885 C C . SER A 1 113 ? 13.906 12.664 9.484 1 98.31 113 SER A C 1
ATOM 887 O O . SER A 1 113 ? 14.617 12.484 10.477 1 98.31 113 SER A O 1
ATOM 889 N N . ALA A 1 114 ? 14.367 12.875 8.266 1 98.38 114 ALA A N 1
ATOM 890 C CA . ALA A 1 114 ? 15.805 12.977 8.023 1 98.38 114 ALA A CA 1
ATOM 891 C C . ALA A 1 114 ? 16.422 14.125 8.82 1 98.38 114 ALA A C 1
ATOM 893 O O . ALA A 1 114 ? 17.547 14.031 9.305 1 98.38 114 ALA A O 1
ATOM 894 N N . PHE A 1 115 ? 15.664 15.188 8.93 1 98.81 115 PHE A N 1
ATOM 895 C CA . PHE A 1 115 ? 16.062 16.359 9.695 1 98.81 115 PHE A CA 1
ATOM 896 C C . PHE A 1 115 ? 16.125 16.047 11.188 1 98.81 115 PHE A C 1
ATOM 898 O O . PHE A 1 115 ? 17.125 16.359 11.844 1 98.81 115 PHE A O 1
ATOM 905 N N . LEU A 1 116 ? 15.133 15.359 11.758 1 98.88 116 LEU A N 1
ATOM 906 C CA . LEU A 1 116 ? 15.07 15.008 13.172 1 98.88 116 LEU A CA 1
ATOM 907 C C . LEU A 1 116 ? 16.234 14.109 13.555 1 98.88 116 LEU A C 1
ATOM 909 O O . LEU A 1 116 ? 16.75 14.203 14.68 1 98.88 116 LEU A O 1
ATOM 913 N N . ARG A 1 117 ? 16.656 13.289 12.656 1 98.44 117 ARG A N 1
ATOM 914 C CA . ARG A 1 117 ? 17.703 12.32 12.945 1 98.44 117 ARG A CA 1
ATOM 915 C C . ARG A 1 117 ? 19.031 13.016 13.203 1 98.44 117 ARG A C 1
ATOM 917 O O . ARG A 1 117 ? 19.906 12.469 13.883 1 98.44 117 ARG A O 1
ATOM 924 N N . VAL A 1 118 ? 19.234 14.195 12.68 1 98.56 118 VAL A N 1
ATOM 925 C CA . VAL A 1 118 ? 20.453 14.953 12.906 1 98.56 118 VAL A CA 1
ATOM 926 C C . VAL A 1 118 ? 20.594 15.289 14.391 1 98.56 118 VAL A C 1
ATOM 928 O O . VAL A 1 118 ? 21.703 15.344 14.922 1 98.56 118 VAL A O 1
ATOM 931 N N . PHE A 1 119 ? 19.5 15.414 15.078 1 98.62 119 PHE A N 1
ATOM 932 C CA . PHE A 1 119 ? 19.5 15.812 16.484 1 98.62 119 PHE A CA 1
ATOM 933 C C . PHE A 1 119 ? 19.625 14.602 17.391 1 98.62 119 PHE A C 1
ATOM 935 O O . PHE A 1 119 ? 19.734 14.734 18.609 1 98.62 119 PHE A O 1
ATOM 942 N N . GLY A 1 120 ? 19.516 13.398 16.797 1 98.12 120 GLY A N 1
ATOM 943 C CA . GLY A 1 120 ? 19.641 12.188 17.594 1 98.12 120 GLY A CA 1
ATOM 944 C C . GLY A 1 120 ? 18.312 11.523 17.875 1 98.12 120 GLY A C 1
ATOM 945 O O . GLY A 1 120 ? 18.234 10.578 18.672 1 98.12 120 GLY A O 1
ATOM 946 N N . PHE A 1 121 ? 17.266 11.961 17.281 1 98.81 121 PHE A N 1
ATOM 947 C CA . PHE A 1 121 ? 15.984 11.289 17.422 1 98.81 121 PHE A CA 1
ATOM 948 C C . PHE A 1 121 ? 15.969 9.969 16.656 1 98.81 121 PHE A C 1
ATOM 950 O O . PHE A 1 121 ? 16.578 9.859 15.594 1 98.81 121 PHE A O 1
ATOM 957 N N . ARG A 1 122 ? 15.391 8.977 17.25 1 97.94 122 ARG A N 1
ATOM 958 C CA . ARG A 1 122 ? 15.031 7.734 16.578 1 97.94 122 ARG A CA 1
ATOM 959 C C . ARG A 1 122 ? 13.648 7.832 15.945 1 97.94 122 ARG A C 1
ATOM 961 O O . ARG A 1 122 ? 12.656 8.078 16.641 1 97.94 122 ARG A O 1
ATOM 968 N N . VAL A 1 123 ? 13.562 7.691 14.633 1 98.44 123 VAL A N 1
ATOM 969 C CA . VAL A 1 123 ? 12.328 8.016 13.922 1 98.44 123 VAL A CA 1
ATOM 970 C C . VAL A 1 123 ? 11.82 6.781 13.18 1 98.44 123 VAL A C 1
ATOM 972 O O . VAL A 1 123 ? 12.523 6.223 12.344 1 98.44 123 VAL A O 1
ATOM 975 N N . SER A 1 124 ? 10.672 6.312 13.531 1 98.38 124 SER A N 1
ATOM 976 C CA . SER A 1 124 ? 9.961 5.297 12.766 1 98.38 124 SER A CA 1
ATOM 977 C C . SER A 1 124 ? 8.977 5.934 11.789 1 98.38 124 SER A C 1
ATOM 979 O O . SER A 1 124 ? 7.992 6.551 12.203 1 98.38 124 SER A O 1
ATOM 981 N N . GLU A 1 125 ? 9.25 5.848 10.523 1 97.31 125 GLU A N 1
ATOM 982 C CA . GLU A 1 125 ? 8.32 6.355 9.516 1 97.31 125 GLU A CA 1
ATOM 983 C C . GLU A 1 125 ? 7.168 5.387 9.289 1 97.31 125 GLU A C 1
ATOM 985 O O . GLU A 1 125 ? 7.383 4.184 9.125 1 97.31 125 GLU A O 1
ATOM 990 N N . LEU A 1 126 ? 5.984 5.926 9.305 1 98.06 126 LEU A N 1
ATOM 991 C CA . LEU A 1 126 ? 4.789 5.09 9.266 1 98.06 126 LEU A CA 1
ATOM 992 C C . LEU A 1 126 ? 3.807 5.598 8.211 1 98.06 126 LEU A C 1
ATOM 994 O O . LEU A 1 126 ? 3.992 6.68 7.652 1 98.06 126 LEU A O 1
ATOM 998 N N . VAL A 1 127 ? 2.814 4.789 7.934 1 97.75 127 VAL A N 1
ATOM 999 C CA . VAL A 1 127 ? 1.715 5.145 7.043 1 97.75 127 VAL A CA 1
ATOM 1000 C C . VAL A 1 127 ? 0.381 4.848 7.723 1 97.75 127 VAL A C 1
ATOM 1002 O O . VAL A 1 127 ? 0.285 3.93 8.539 1 97.75 127 VAL A O 1
ATOM 1005 N N . GLY A 1 128 ? -0.589 5.676 7.422 1 97.56 128 GLY A N 1
ATOM 1006 C CA . GLY A 1 128 ? -1.91 5.492 8 1 97.56 128 GLY A CA 1
ATOM 1007 C C . GLY A 1 128 ? -3.02 5.488 6.965 1 97.56 128 GLY A C 1
ATOM 1008 O O . GLY A 1 128 ? -2.895 6.121 5.914 1 97.56 128 GLY A O 1
ATOM 1009 N N . ARG A 1 129 ? -4.059 4.758 7.301 1 96.69 129 ARG A N 1
ATOM 1010 C CA . ARG A 1 129 ? -5.316 4.777 6.559 1 96.69 129 ARG A CA 1
ATOM 1011 C C . ARG A 1 129 ? -6.152 6 6.93 1 96.69 129 ARG A C 1
ATOM 1013 O O . ARG A 1 129 ? -6.488 6.199 8.094 1 96.69 129 ARG A O 1
ATOM 1020 N N . THR A 1 130 ? -6.562 6.742 5.965 1 95.81 130 THR A N 1
ATOM 1021 C CA . THR A 1 130 ? -7.191 8.023 6.262 1 95.81 130 THR A CA 1
ATOM 1022 C C . THR A 1 130 ? -8.703 7.879 6.363 1 95.81 130 THR A C 1
ATOM 1024 O O . THR A 1 130 ? -9.312 7.141 5.59 1 95.81 130 THR A O 1
ATOM 1027 N N . PHE A 1 131 ? -9.273 8.586 7.262 1 95.81 131 PHE A N 1
ATOM 1028 C CA . PHE A 1 131 ? -10.719 8.695 7.395 1 95.81 131 PHE A CA 1
ATOM 1029 C C . PHE A 1 131 ? -11.289 9.641 6.344 1 95.81 131 PHE A C 1
ATOM 1031 O O . PHE A 1 131 ? -10.711 10.695 6.066 1 95.81 131 PHE A O 1
ATOM 1038 N N . LYS A 1 132 ? -12.422 9.336 5.734 1 92.94 132 LYS A N 1
ATOM 1039 C CA . LYS A 1 132 ? -12.906 10.078 4.574 1 92.94 132 LYS A CA 1
ATOM 1040 C C . LYS A 1 132 ? -13.969 11.102 4.977 1 92.94 132 LYS A C 1
ATOM 1042 O O . LYS A 1 132 ? -14.297 11.992 4.199 1 92.94 132 LYS A O 1
ATOM 1047 N N . ASN A 1 133 ? -14.5 11 6.113 1 92.44 133 ASN A N 1
ATOM 1048 C CA . ASN A 1 133 ? -15.453 11.977 6.605 1 92.44 133 ASN A CA 1
ATOM 1049 C C . ASN A 1 133 ? -14.852 12.844 7.711 1 92.44 133 ASN A C 1
ATOM 1051 O O . ASN A 1 133 ? -15.438 12.992 8.781 1 92.44 133 ASN A O 1
ATOM 1055 N N . LEU A 1 134 ? -13.75 13.453 7.387 1 91.12 134 LEU A N 1
ATOM 1056 C CA . LEU A 1 134 ? -13 14.227 8.359 1 91.12 134 LEU A CA 1
ATOM 1057 C C . LEU A 1 134 ? -13.883 15.289 9.008 1 91.12 134 LEU A C 1
ATOM 1059 O O . LEU A 1 134 ? -14.703 15.922 8.336 1 91.12 134 LEU A O 1
ATOM 1063 N N . ASN A 1 135 ? -13.758 15.492 10.258 1 91.5 135 ASN A N 1
ATOM 1064 C CA . ASN A 1 135 ? -14.406 16.516 11.07 1 91.5 135 ASN A CA 1
ATOM 1065 C C . ASN A 1 135 ? -15.891 16.203 11.281 1 91.5 135 ASN A C 1
ATOM 1067 O O . ASN A 1 135 ? -16.625 17 11.852 1 91.5 135 ASN A O 1
ATOM 1071 N N . ASN A 1 136 ? -16.344 15.117 10.758 1 94.19 136 ASN A N 1
ATOM 1072 C CA . ASN A 1 136 ? -17.719 14.695 11 1 94.19 136 ASN A CA 1
ATOM 1073 C C . ASN A 1 136 ? -17.797 13.594 12.062 1 94.19 136 ASN A C 1
ATOM 1075 O O . ASN A 1 136 ? -16.812 12.891 12.289 1 94.19 136 ASN A O 1
ATOM 1079 N N . ASP A 1 137 ? -18.938 13.539 12.695 1 95.62 137 ASP A N 1
ATOM 1080 C CA . ASP A 1 137 ? -19.219 12.477 13.664 1 95.62 137 ASP A CA 1
ATOM 1081 C C . ASP A 1 137 ? -19.516 11.156 12.961 1 95.62 137 ASP A C 1
ATOM 1083 O O . ASP A 1 137 ? -20.562 11.016 12.32 1 95.62 137 ASP A O 1
ATOM 1087 N N . PRO A 1 138 ? -18.609 10.141 13.164 1 95.5 138 PRO A N 1
ATOM 1088 C CA . PRO A 1 138 ? -18.859 8.883 12.438 1 95.5 138 PRO A CA 1
ATOM 1089 C C . PRO A 1 138 ? -20.094 8.148 12.93 1 95.5 138 PRO A C 1
ATOM 1091 O O . PRO A 1 138 ? -20.625 7.289 12.219 1 95.5 138 PRO A O 1
ATOM 1094 N N . LEU A 1 139 ? -20.578 8.469 14.07 1 94.69 139 LEU A N 1
ATOM 1095 C CA . LEU A 1 139 ? -21.75 7.797 14.625 1 94.69 139 LEU A CA 1
ATOM 1096 C C . LEU A 1 139 ? -23.031 8.328 14 1 94.69 139 LEU A C 1
ATOM 1098 O O . LEU A 1 139 ? -24.062 7.641 13.984 1 94.69 139 LEU A O 1
ATOM 1102 N N . THR A 1 140 ? -22.938 9.578 13.5 1 93.81 140 THR A N 1
ATOM 1103 C CA . THR A 1 140 ? -24.172 10.172 13.039 1 93.81 140 THR A CA 1
ATOM 1104 C C . THR A 1 140 ? -24.109 10.477 11.539 1 93.81 140 THR A C 1
ATOM 1106 O O . THR A 1 140 ? -25.141 10.656 10.891 1 93.81 140 THR A O 1
ATOM 1109 N N . HIS A 1 141 ? -22.906 10.633 11.008 1 93.94 141 HIS A N 1
ATOM 1110 C CA . HIS A 1 141 ? -22.781 10.883 9.578 1 93.94 141 HIS A CA 1
ATOM 1111 C C . HIS A 1 141 ? -23.406 9.758 8.758 1 93.94 141 HIS A C 1
ATOM 1113 O O . HIS A 1 141 ? -23.266 8.586 9.102 1 93.94 141 HIS A O 1
ATOM 1119 N N . PRO A 1 142 ? -23.984 10.07 7.617 1 90.56 142 PRO A N 1
ATOM 1120 C CA . PRO A 1 142 ? -24.672 9.055 6.816 1 90.56 142 PRO A CA 1
ATOM 1121 C C . PRO A 1 142 ? -23.734 7.969 6.316 1 90.56 142 PRO A C 1
ATOM 1123 O O . PRO A 1 142 ? -24.125 6.801 6.219 1 90.56 142 PRO A O 1
ATOM 1126 N N . ASP A 1 143 ? -22.531 8.328 6.062 1 89.94 143 ASP A N 1
ATOM 1127 C CA . ASP A 1 143 ? -21.562 7.355 5.551 1 89.94 143 ASP A CA 1
ATOM 1128 C C . ASP A 1 143 ? -20.812 6.676 6.695 1 89.94 143 ASP A C 1
ATOM 1130 O O . ASP A 1 143 ? -19.984 5.789 6.461 1 89.94 143 ASP A O 1
ATOM 1134 N N . GLY A 1 144 ? -21.062 7.176 7.883 1 91.25 144 GLY A N 1
ATOM 1135 C CA . GLY A 1 144 ? -20.516 6.555 9.078 1 91.25 144 GLY A CA 1
ATOM 1136 C C . GLY A 1 144 ? -19 6.488 9.055 1 91.25 144 GLY A C 1
ATOM 1137 O O . GLY A 1 144 ? -18.328 7.484 8.781 1 91.25 144 GLY A O 1
ATOM 1138 N N . TRP A 1 145 ? -18.469 5.359 9.461 1 94.44 145 TRP A N 1
ATOM 1139 C CA . TRP A 1 145 ? -17.031 5.105 9.562 1 94.44 145 TRP A CA 1
ATOM 1140 C C . TRP A 1 145 ? -16.438 4.777 8.195 1 94.44 145 TRP A C 1
ATOM 1142 O O . TRP A 1 145 ? -15.961 3.666 7.973 1 94.44 145 TRP A O 1
ATOM 1152 N N . LYS A 1 146 ? -16.359 5.762 7.363 1 94.44 146 LYS A N 1
ATOM 1153 C CA . LYS A 1 146 ? -15.844 5.59 6.008 1 94.44 146 LYS A CA 1
ATOM 1154 C C . LYS A 1 146 ? -14.328 5.762 5.965 1 94.44 146 LYS A C 1
ATOM 1156 O O . LYS A 1 146 ? -13.812 6.844 6.254 1 94.44 146 LYS A O 1
ATOM 1161 N N . TRP A 1 147 ? -13.641 4.672 5.547 1 94.62 147 TRP A N 1
ATOM 1162 C CA . TRP A 1 147 ? -12.18 4.672 5.531 1 94.62 147 TRP A CA 1
ATOM 1163 C C . TRP A 1 147 ? -11.648 4.613 4.102 1 94.62 147 TRP A C 1
ATOM 1165 O O . TRP A 1 147 ? -12.18 3.883 3.264 1 94.62 147 TRP A O 1
ATOM 1175 N N . GLY A 1 148 ? -10.656 5.445 3.84 1 94.06 148 GLY A N 1
ATOM 1176 C CA . GLY A 1 148 ? -9.898 5.34 2.605 1 94.06 148 GLY A CA 1
ATOM 1177 C C . GLY A 1 148 ? -8.789 4.305 2.672 1 94.06 148 GLY A C 1
ATOM 1178 O O . GLY A 1 148 ? -8.938 3.275 3.336 1 94.06 148 GLY A O 1
ATOM 1179 N N . THR A 1 149 ? -7.766 4.5 1.893 1 94.56 149 THR A N 1
ATOM 1180 C CA . THR A 1 149 ? -6.605 3.617 1.89 1 94.56 149 THR A CA 1
ATOM 1181 C C . THR A 1 149 ? -5.395 4.312 2.506 1 94.56 149 THR A C 1
ATOM 1183 O O . THR A 1 149 ? -5.543 5.309 3.219 1 94.56 149 THR A O 1
ATOM 1186 N N . PHE A 1 150 ? -4.188 3.711 2.348 1 95.81 150 PHE A N 1
ATOM 1187 C CA . PHE A 1 150 ? -2.969 4.246 2.943 1 95.81 150 PHE A CA 1
ATOM 1188 C C . PHE A 1 150 ? -2.477 5.465 2.168 1 95.81 150 PHE A C 1
ATOM 1190 O O . PHE A 1 150 ? -1.678 5.332 1.238 1 95.81 150 PHE A O 1
ATOM 1197 N N . THR A 1 151 ? -2.889 6.652 2.686 1 94.19 151 THR A N 1
ATOM 1198 C CA . THR A 1 151 ? -2.564 7.855 1.926 1 94.19 151 THR A CA 1
ATOM 1199 C C . THR A 1 151 ? -1.931 8.906 2.828 1 94.19 151 THR A C 1
ATOM 1201 O O . THR A 1 151 ? -1.842 10.078 2.453 1 94.19 151 THR A O 1
ATOM 1204 N N . HIS A 1 152 ? -1.486 8.531 4.016 1 96.31 152 HIS A N 1
ATOM 1205 C CA . HIS A 1 152 ? -0.884 9.531 4.887 1 96.31 152 HIS A CA 1
ATOM 1206 C C . HIS A 1 152 ? 0.365 8.984 5.57 1 96.31 152 HIS A C 1
ATOM 1208 O O . HIS A 1 152 ? 0.313 7.941 6.227 1 96.31 152 HIS A O 1
ATOM 1214 N N . GLY A 1 153 ? 1.449 9.656 5.348 1 96.56 153 GLY A N 1
ATOM 1215 C CA . GLY A 1 153 ? 2.697 9.32 6.016 1 96.56 153 GLY A CA 1
ATOM 1216 C C . GLY A 1 153 ? 2.994 10.219 7.203 1 96.56 153 GLY A C 1
ATOM 1217 O O . GLY A 1 153 ? 2.68 11.414 7.18 1 96.56 153 GLY A O 1
ATOM 1218 N N . PHE A 1 154 ? 3.564 9.68 8.227 1 98 154 PHE A N 1
ATOM 1219 C CA . PHE A 1 154 ? 3.955 10.359 9.453 1 98 154 PHE A CA 1
ATOM 1220 C C . PHE A 1 154 ? 5.012 9.562 10.203 1 98 154 PHE A C 1
ATOM 1222 O O . PHE A 1 154 ? 5.648 8.672 9.633 1 98 154 PHE A O 1
ATOM 1229 N N . GLU A 1 155 ? 5.285 9.953 11.539 1 98.06 155 GLU A N 1
ATOM 1230 C CA . GLU A 1 155 ? 6.352 9.227 12.219 1 98.06 155 GLU A CA 1
ATOM 1231 C C . GLU A 1 155 ? 6.066 9.102 13.711 1 98.06 155 GLU A C 1
ATOM 1233 O O . GLU A 1 155 ? 5.258 9.844 14.258 1 98.06 155 GLU A O 1
ATOM 1238 N N . VAL A 1 156 ? 6.625 8.109 14.258 1 98.81 156 VAL A N 1
ATOM 1239 C CA . VAL A 1 156 ? 6.762 7.945 15.703 1 98.81 156 VAL A CA 1
ATOM 1240 C C . VAL A 1 156 ? 8.219 8.148 16.109 1 98.81 156 VAL A C 1
ATOM 1242 O O . VAL A 1 156 ? 9.125 7.574 15.5 1 98.81 156 VAL A O 1
ATOM 1245 N N . VAL A 1 157 ? 8.398 8.93 17.156 1 98.81 157 VAL A N 1
ATOM 1246 C CA . VAL A 1 157 ? 9.742 9.414 17.469 1 98.81 157 VAL A CA 1
ATOM 1247 C C . VAL A 1 157 ? 10.062 9.141 18.938 1 98.81 157 VAL A C 1
ATOM 1249 O O . VAL A 1 157 ? 9.188 9.258 19.797 1 98.81 157 VAL A O 1
ATOM 1252 N N . ASP A 1 158 ? 11.242 8.711 19.188 1 98.69 158 ASP A N 1
ATOM 1253 C CA . ASP A 1 158 ? 11.828 8.672 20.516 1 98.69 158 ASP A CA 1
ATOM 1254 C C . ASP A 1 158 ? 13.328 8.984 20.469 1 98.69 158 ASP A C 1
ATOM 1256 O O . ASP A 1 158 ? 13.828 9.469 19.453 1 98.69 158 ASP A O 1
ATOM 1260 N N . TRP A 1 159 ? 14.016 8.922 21.562 1 98.56 159 TRP A N 1
ATOM 1261 C CA . TRP A 1 159 ? 15.453 9.156 21.656 1 98.56 159 TRP A CA 1
ATOM 1262 C C . TRP A 1 159 ? 16.062 8.367 22.812 1 98.56 159 TRP A C 1
ATOM 1264 O O . TRP A 1 159 ? 15.336 7.867 23.672 1 98.56 159 TRP A O 1
ATOM 1274 N N . PRO A 1 160 ? 17.359 8.141 22.75 1 97.06 160 PRO A N 1
ATOM 1275 C CA . PRO A 1 160 ? 17.984 7.43 23.859 1 97.06 160 PRO A CA 1
ATOM 1276 C C . PRO A 1 160 ? 17.625 8.023 25.219 1 97.06 160 PRO A C 1
ATOM 1278 O O . PRO A 1 160 ? 17.812 9.227 25.453 1 97.06 160 PRO A O 1
ATOM 1281 N N . GLY A 1 161 ? 17.078 7.25 25.969 1 96.31 161 GLY A N 1
ATOM 1282 C CA . GLY A 1 161 ? 16.75 7.699 27.312 1 96.31 161 GLY A CA 1
ATOM 1283 C C . GLY A 1 161 ? 15.328 8.234 27.438 1 96.31 161 GLY A C 1
ATOM 1284 O O . GLY A 1 161 ? 14.875 8.578 28.531 1 96.31 161 GLY A O 1
ATOM 1285 N N . SER A 1 162 ? 14.617 8.32 26.312 1 96.62 162 SER A N 1
ATOM 1286 C CA . SER A 1 162 ? 13.242 8.812 26.375 1 96.62 162 SER A CA 1
ATOM 1287 C C . SER A 1 162 ? 12.336 7.82 27.094 1 96.62 162 SER A C 1
ATOM 1289 O O . SER A 1 162 ? 12.492 6.605 26.953 1 96.62 162 SER A O 1
ATOM 1291 N N . GLU A 1 163 ? 11.391 8.297 27.844 1 94.81 163 GLU A N 1
ATOM 1292 C CA . GLU A 1 163 ? 10.461 7.453 28.594 1 94.81 163 GLU A CA 1
ATOM 1293 C C . GLU A 1 163 ? 9.305 7.004 27.703 1 94.81 163 GLU A C 1
ATOM 1295 O O . GLU A 1 163 ? 8.688 5.969 27.953 1 94.81 163 GLU A O 1
ATOM 1300 N N . LYS A 1 164 ? 9.023 7.84 26.781 1 97.56 164 LYS A N 1
ATOM 1301 C CA . LYS A 1 164 ? 7.891 7.598 25.891 1 97.56 164 LYS A CA 1
ATOM 1302 C C . LYS A 1 164 ? 8.289 7.77 24.438 1 97.56 164 LYS A C 1
ATOM 1304 O O . LYS A 1 164 ? 9.391 8.242 24.141 1 97.56 164 LYS A O 1
ATOM 1309 N N . ARG A 1 165 ? 7.477 7.219 23.594 1 98.5 165 ARG A N 1
ATOM 1310 C CA . ARG A 1 165 ? 7.512 7.523 22.172 1 98.5 165 ARG A CA 1
ATOM 1311 C C . ARG A 1 165 ? 6.383 8.477 21.781 1 98.5 165 ARG A C 1
ATOM 1313 O O . ARG A 1 165 ? 5.348 8.516 22.453 1 98.5 165 ARG A O 1
ATOM 1320 N N . TYR A 1 166 ? 6.547 9.242 20.719 1 98.94 166 TYR A N 1
ATOM 1321 C CA . TYR A 1 166 ? 5.578 10.273 20.359 1 98.94 166 TYR A CA 1
ATOM 1322 C C . TYR A 1 166 ? 5.203 10.188 18.891 1 98.94 166 TYR A C 1
ATOM 1324 O O . TYR A 1 166 ? 6.07 10 18.031 1 98.94 166 TYR A O 1
ATOM 1332 N N . LEU A 1 167 ? 3.934 10.258 18.625 1 98.81 167 LEU A N 1
ATOM 1333 C CA . LEU A 1 167 ? 3.48 10.453 17.25 1 98.81 167 LEU A CA 1
ATOM 1334 C C . LEU A 1 167 ? 3.633 11.914 16.844 1 98.81 167 LEU A C 1
ATOM 1336 O O . LEU A 1 167 ? 3.223 12.82 17.578 1 98.81 167 LEU A O 1
ATOM 1340 N N . VAL A 1 168 ? 4.289 12.141 15.734 1 98.38 168 VAL A N 1
ATOM 1341 C CA . VAL A 1 168 ? 4.48 13.469 15.156 1 98.38 168 VAL A CA 1
ATOM 1342 C C . VAL A 1 168 ? 4.07 13.453 13.688 1 98.38 168 VAL A C 1
ATOM 1344 O O . VAL A 1 168 ? 4.328 12.477 12.977 1 98.38 168 VAL A O 1
ATOM 1347 N N . ASP A 1 169 ? 3.428 14.469 13.305 1 98.31 169 ASP A N 1
ATOM 1348 C CA . ASP A 1 169 ? 2.957 14.617 11.93 1 98.31 169 ASP A CA 1
ATOM 1349 C C . ASP A 1 169 ? 3.279 16 11.383 1 98.31 169 ASP A C 1
ATOM 1351 O O . ASP A 1 169 ? 2.648 16.984 11.766 1 98.31 169 ASP A O 1
ATOM 1355 N N . ALA A 1 170 ? 4.121 16.031 10.414 1 97.69 170 ALA A N 1
ATOM 1356 C CA . ALA A 1 170 ? 4.641 17.312 9.938 1 97.69 170 ALA A CA 1
ATOM 1357 C C . ALA A 1 170 ? 3.865 17.797 8.719 1 97.69 170 ALA A C 1
ATOM 1359 O O . ALA A 1 170 ? 4.129 18.875 8.195 1 97.69 170 ALA A O 1
ATOM 1360 N N . ALA A 1 171 ? 2.852 16.953 8.258 1 96 171 ALA A N 1
ATOM 1361 C CA . ALA A 1 171 ? 2.281 17.359 6.973 1 96 171 ALA A CA 1
ATOM 1362 C C . ALA A 1 171 ? 0.876 16.797 6.793 1 96 171 ALA A C 1
ATOM 1364 O O . ALA A 1 171 ? 0.515 16.344 5.699 1 96 171 ALA A O 1
ATOM 1365 N N . TRP A 1 172 ? 0.09 16.703 7.742 1 93.31 172 TRP A N 1
ATOM 1366 C CA . TRP A 1 172 ? -1.293 16.266 7.609 1 93.31 172 TRP A CA 1
ATOM 1367 C C . TRP A 1 172 ? -2.111 17.266 6.797 1 93.31 172 TRP A C 1
ATOM 1369 O O . TRP A 1 172 ? -2.852 16.875 5.891 1 93.31 172 TRP A O 1
ATOM 1379 N N . GLY A 1 173 ? -1.931 18.531 7.031 1 88.19 173 GLY A N 1
ATOM 1380 C CA . GLY A 1 173 ? -2.75 19.562 6.426 1 88.19 173 GLY A CA 1
ATOM 1381 C C . GLY A 1 173 ? -3.686 20.234 7.41 1 88.19 173 GLY A C 1
ATOM 1382 O O . GLY A 1 173 ? -3.303 20.516 8.547 1 88.19 173 GLY A O 1
ATOM 1383 N N . PRO A 1 174 ? -4.898 20.5 6.898 1 84.25 174 PRO A N 1
ATOM 1384 C CA . PRO A 1 174 ? -5.82 21.219 7.785 1 84.25 174 PRO A CA 1
ATOM 1385 C C . PRO A 1 174 ? -6.184 20.422 9.031 1 84.25 174 PRO A C 1
ATOM 1387 O O . PRO A 1 174 ? -6.402 19.203 8.953 1 84.25 174 PRO A O 1
ATOM 1390 N N . TRP A 1 175 ? -6.082 20.969 10.203 1 85.12 175 TRP A N 1
ATOM 1391 C CA . TRP A 1 175 ? -6.516 20.422 11.484 1 85.12 175 TRP A CA 1
ATOM 1392 C C . TRP A 1 175 ? -5.508 19.391 12 1 85.12 175 TRP A C 1
ATOM 1394 O O . TRP A 1 175 ? -5.879 18.453 12.695 1 85.12 175 TRP A O 1
ATOM 1404 N N . ALA A 1 176 ? -4.34 19.484 11.508 1 90.31 176 ALA A N 1
ATOM 1405 C CA . ALA A 1 176 ? -3.268 18.609 11.984 1 90.31 176 ALA A CA 1
ATOM 1406 C C . ALA A 1 176 ? -3.049 18.781 13.484 1 90.31 176 ALA A C 1
ATOM 1408 O O . ALA A 1 176 ? -3.26 19.875 14.031 1 90.31 176 ALA A O 1
ATOM 1409 N N . CYS A 1 177 ? -2.68 17.719 14.148 1 95.5 177 CYS A N 1
ATOM 1410 C CA . CYS A 1 177 ? -2.174 17.812 15.508 1 95.5 177 CYS A CA 1
ATOM 1411 C C . CYS A 1 177 ? -0.819 18.5 15.547 1 95.5 177 CYS A C 1
ATOM 1413 O O . CYS A 1 177 ? 0.176 17.969 15.062 1 95.5 177 CYS A O 1
ATOM 1415 N N . PRO A 1 178 ? -0.734 19.656 16.188 1 96.75 178 PRO A N 1
ATOM 1416 C CA . PRO A 1 178 ? 0.483 20.469 16.078 1 96.75 178 PRO A CA 1
ATOM 1417 C C . PRO A 1 178 ? 1.497 20.156 17.172 1 96.75 178 PRO A C 1
ATOM 1419 O O . PRO A 1 178 ? 2.529 20.812 17.266 1 96.75 178 PRO A O 1
ATOM 1422 N N . VAL A 1 179 ? 1.203 19.188 18.016 1 97.88 179 VAL A N 1
ATOM 1423 C CA . VAL A 1 179 ? 2.092 18.828 19.109 1 97.88 179 VAL A CA 1
ATOM 1424 C C . VAL A 1 179 ? 2.344 17.328 19.109 1 97.88 179 VAL A C 1
ATOM 1426 O O . VAL A 1 179 ? 1.518 16.547 18.609 1 97.88 179 VAL A O 1
ATOM 1429 N N . PRO A 1 180 ? 3.512 16.906 19.625 1 98.62 180 PRO A N 1
ATOM 1430 C CA . PRO A 1 180 ? 3.717 15.461 19.781 1 98.62 180 PRO A CA 1
ATOM 1431 C C . PRO A 1 180 ? 2.699 14.812 20.719 1 98.62 180 PRO A C 1
ATOM 1433 O O . PRO A 1 180 ? 2.377 15.383 21.766 1 98.62 180 PRO A O 1
ATOM 1436 N N . ILE A 1 181 ? 2.172 13.719 20.359 1 98.75 181 ILE A N 1
ATOM 1437 C CA . ILE A 1 181 ? 1.245 13.008 21.234 1 98.75 181 ILE A CA 1
ATOM 1438 C C . ILE A 1 181 ? 1.874 11.688 21.688 1 98.75 181 ILE A C 1
ATOM 1440 O O . ILE A 1 181 ? 2.418 10.938 20.875 1 98.75 181 ILE A O 1
ATOM 1444 N N . PRO A 1 182 ? 1.864 11.383 23.016 1 98.81 182 PRO A N 1
ATOM 1445 C CA . PRO A 1 182 ? 2.453 10.133 23.5 1 98.81 182 PRO A CA 1
ATOM 1446 C C . PRO A 1 182 ? 1.793 8.898 22.891 1 98.81 182 PRO A C 1
ATOM 1448 O O . PRO A 1 182 ? 0.568 8.859 22.75 1 98.81 182 PRO A O 1
ATOM 1451 N N . LEU A 1 183 ? 2.611 7.965 22.453 1 98.75 183 LEU A N 1
ATOM 1452 C CA . LEU A 1 183 ? 2.121 6.688 21.953 1 98.75 183 LEU A CA 1
ATOM 1453 C C . LEU A 1 183 ? 1.635 5.805 23.094 1 98.75 183 LEU A C 1
ATOM 1455 O O . LEU A 1 183 ? 2.26 4.789 23.406 1 98.75 183 LEU A O 1
ATOM 1459 N N . GLU A 1 184 ? 0.555 6.191 23.688 1 98.62 184 GLU A N 1
ATOM 1460 C CA . GLU A 1 184 ? -0.129 5.492 24.781 1 98.62 184 GLU A CA 1
ATOM 1461 C C . GLU A 1 184 ? -1.639 5.48 24.562 1 98.62 184 GLU A C 1
ATOM 1463 O O . GLU A 1 184 ? -2.209 6.453 24.062 1 98.62 184 GLU A O 1
ATOM 1468 N N . ASN A 1 185 ? -2.258 4.383 24.938 1 98.62 185 ASN A N 1
ATOM 1469 C CA . ASN A 1 185 ? -3.701 4.27 24.766 1 98.62 185 ASN A CA 1
ATOM 1470 C C . ASN A 1 185 ? -4.445 5.387 25.484 1 98.62 185 ASN A C 1
ATOM 1472 O O . ASN A 1 185 ? -4.23 5.613 26.672 1 98.62 185 ASN A O 1
ATOM 1476 N N . ASN A 1 186 ? -5.215 6.156 24.766 1 98.44 186 ASN A N 1
ATOM 1477 C CA . ASN A 1 186 ? -6.074 7.238 25.219 1 98.44 186 ASN A CA 1
ATOM 1478 C C . ASN A 1 186 ? -5.266 8.469 25.625 1 98.44 186 ASN A C 1
ATOM 1480 O O . ASN A 1 186 ? -5.75 9.32 26.375 1 98.44 186 ASN A O 1
ATOM 1484 N N . ALA A 1 187 ? -4.023 8.469 25.203 1 98.62 187 ALA A N 1
ATOM 1485 C CA . ALA A 1 187 ? -3.293 9.719 25.406 1 98.62 187 ALA A CA 1
ATOM 1486 C C . ALA A 1 187 ? -4.039 10.898 24.766 1 98.62 187 ALA A C 1
ATOM 1488 O O . ALA A 1 187 ? -4.469 10.82 23.625 1 98.62 187 ALA A O 1
ATOM 1489 N N . THR A 1 188 ? -4.258 11.93 25.531 1 98.62 188 THR A N 1
ATOM 1490 C CA . THR A 1 188 ? -4.988 13.117 25.109 1 98.62 188 THR A CA 1
ATOM 1491 C C . THR A 1 188 ? -4.141 14.375 25.297 1 98.62 188 THR A C 1
ATOM 1493 O O . THR A 1 188 ? -3.514 14.555 26.344 1 98.62 188 THR A O 1
ATOM 1496 N N . VAL A 1 189 ? -4.086 15.211 24.266 1 98.31 189 VAL A N 1
ATOM 1497 C CA . VAL A 1 189 ? -3.326 16.453 24.344 1 98.31 189 VAL A CA 1
ATOM 1498 C C . VAL A 1 189 ? -4.184 17.609 23.844 1 98.31 189 VAL A C 1
ATOM 1500 O O . VAL A 1 189 ? -5.152 17.406 23.094 1 98.31 189 VAL A O 1
ATOM 1503 N N . LEU A 1 190 ? -3.838 18.75 24.328 1 96.94 190 LEU A N 1
ATOM 1504 C CA . LEU A 1 190 ? -4.363 19.984 23.75 1 96.94 190 LEU A CA 1
ATOM 1505 C C . LEU A 1 190 ? -3.479 20.453 22.594 1 96.94 190 LEU A C 1
ATOM 1507 O O . LEU A 1 190 ? -2.27 20.203 22.594 1 96.94 190 LEU A O 1
ATOM 1511 N N . GLY A 1 191 ? -4.109 21.047 21.609 1 94.88 191 GLY A N 1
ATOM 1512 C CA . GLY A 1 191 ? -3.326 21.672 20.547 1 94.88 191 GLY A CA 1
ATOM 1513 C C . GLY A 1 191 ? -2.592 22.922 21.016 1 94.88 191 GLY A C 1
ATOM 1514 O O . GLY A 1 191 ? -2.078 22.953 22.141 1 94.88 191 GLY A O 1
ATOM 1515 N N . LEU A 1 192 ? -2.451 23.891 20.109 1 94.62 192 LEU A N 1
ATOM 1516 C CA . LEU A 1 192 ? -1.759 25.141 20.422 1 94.62 192 LEU A CA 1
ATOM 1517 C C . LEU A 1 192 ? -2.721 26.156 21.016 1 94.62 192 LEU A C 1
ATOM 1519 O O . LEU A 1 192 ? -2.355 27.312 21.203 1 94.62 192 LEU A O 1
ATOM 1523 N N . ASN A 1 193 ? -3.977 25.766 21.156 1 92.06 193 ASN A N 1
ATOM 1524 C CA . ASN A 1 193 ? -5.016 26.531 21.844 1 92.06 193 ASN A CA 1
ATOM 1525 C C . ASN A 1 193 ? -5.863 25.625 22.734 1 92.06 193 ASN A C 1
ATOM 1527 O O . ASN A 1 193 ? -5.855 24.406 22.594 1 92.06 193 ASN A O 1
ATOM 1531 N N . PRO A 1 194 ? -6.57 26.203 23.641 1 93.44 194 PRO A N 1
ATOM 1532 C CA . PRO A 1 194 ? -7.32 25.359 24.578 1 93.44 194 PRO A CA 1
ATOM 1533 C C . PRO A 1 194 ? -8.703 24.984 24.047 1 93.44 194 PRO A C 1
ATOM 1535 O O . PRO A 1 194 ? -9.648 24.844 24.828 1 93.44 194 PRO A O 1
ATOM 1538 N N . TYR A 1 195 ? -8.875 24.953 22.766 1 91.62 195 TYR A N 1
ATOM 1539 C CA . TYR A 1 195 ? -10.172 24.625 22.203 1 91.62 195 TYR A CA 1
ATOM 1540 C C . TYR A 1 195 ? -10.07 23.406 21.281 1 91.62 195 TYR A C 1
ATOM 1542 O O . TYR A 1 195 ? -11.07 22.938 20.75 1 91.62 195 TYR A O 1
ATOM 1550 N N . GLU A 1 196 ? -8.867 23.016 21.094 1 92.31 196 GLU A N 1
ATOM 1551 C CA . GLU A 1 196 ? -8.602 21.859 20.25 1 92.31 196 GLU A CA 1
ATOM 1552 C C . GLU A 1 196 ? -7.945 20.734 21.047 1 92.31 196 GLU A C 1
ATOM 1554 O O . GLU A 1 196 ? -7.008 20.984 21.812 1 92.31 196 GLU A O 1
ATOM 1559 N N . ALA A 1 197 ? -8.43 19.594 20.859 1 96.75 197 ALA A N 1
ATOM 1560 C CA . ALA A 1 197 ? -7.844 18.438 21.531 1 96.75 197 ALA A CA 1
ATOM 1561 C C . ALA A 1 197 ? -7.715 17.25 20.594 1 96.75 197 ALA A C 1
ATOM 1563 O O . ALA A 1 197 ? -8.445 17.156 19.594 1 96.75 197 ALA A O 1
ATOM 1564 N N . PHE A 1 198 ? -6.789 16.406 20.844 1 98.06 198 PHE A N 1
ATOM 1565 C CA . PHE A 1 198 ? -6.488 15.211 20.094 1 98.06 198 PHE A CA 1
ATOM 1566 C C . PHE A 1 198 ? -6.301 14.016 21.016 1 98.06 198 PHE A C 1
ATOM 1568 O O . PHE A 1 198 ? -5.895 14.172 22.172 1 98.06 198 PHE A O 1
ATOM 1575 N N . ARG A 1 199 ? -6.562 12.867 20.484 1 98.81 199 ARG A N 1
ATOM 1576 C CA . ARG A 1 199 ? -6.473 11.641 21.266 1 98.81 199 ARG A CA 1
ATOM 1577 C C . ARG A 1 199 ? -5.973 10.477 20.422 1 98.81 199 ARG A C 1
ATOM 1579 O O . ARG A 1 199 ? -6.367 10.336 19.25 1 98.81 199 ARG A O 1
ATOM 1586 N N . LEU A 1 200 ? -5.098 9.719 20.969 1 98.81 200 LEU A N 1
ATOM 1587 C CA . LEU A 1 200 ? -4.594 8.5 20.344 1 98.81 200 LEU A CA 1
ATOM 1588 C C . LEU A 1 200 ? -5.148 7.266 21.047 1 98.81 200 LEU A C 1
ATOM 1590 O O . LEU A 1 200 ? -5.031 7.137 22.281 1 98.81 200 LEU A O 1
ATOM 1594 N N . VAL A 1 201 ? -5.754 6.371 20.266 1 98.88 201 VAL A N 1
ATOM 1595 C CA . VAL A 1 201 ? -6.406 5.211 20.875 1 98.88 201 VAL A CA 1
ATOM 1596 C C . VAL A 1 201 ? -5.875 3.934 20.219 1 98.88 201 VAL A C 1
ATOM 1598 O O . VAL A 1 201 ? -5.832 3.82 19 1 98.88 201 VAL A O 1
ATOM 1601 N N . HIS A 1 202 ? -5.391 2.975 21.047 1 98.75 202 HIS A N 1
ATOM 1602 C CA . HIS A 1 202 ? -5.023 1.642 20.578 1 98.75 202 HIS A CA 1
ATOM 1603 C C . HIS A 1 202 ? -6.25 0.748 20.453 1 98.75 202 HIS A C 1
ATOM 1605 O O . HIS A 1 202 ? -6.875 0.387 21.438 1 98.75 202 HIS A O 1
ATOM 1611 N N . GLU A 1 203 ? -6.609 0.398 19.234 1 98.5 203 GLU A N 1
ATOM 1612 C CA . GLU A 1 203 ? -7.859 -0.314 18.984 1 98.5 203 GLU A CA 1
ATOM 1613 C C . GLU A 1 203 ? -7.855 -0.969 17.609 1 98.5 203 GLU A C 1
ATOM 1615 O O . GLU A 1 203 ? -6.957 -0.722 16.797 1 98.5 203 GLU A O 1
ATOM 1620 N N . GLN A 1 204 ? -8.82 -1.864 17.375 1 97.38 204 GLN A N 1
ATOM 1621 C CA . GLN A 1 204 ? -9.078 -2.328 16.016 1 97.38 204 GLN A CA 1
ATOM 1622 C C . GLN A 1 204 ? -9.578 -1.19 15.133 1 97.38 204 GLN A C 1
ATOM 1624 O O . GLN A 1 204 ? -10.117 -0.2 15.633 1 97.38 204 GLN A O 1
ATOM 1629 N N . LEU A 1 205 ? -9.336 -1.318 13.898 1 97.25 205 LEU A N 1
ATOM 1630 C CA . LEU A 1 205 ? -9.93 -0.333 13 1 97.25 205 LEU A CA 1
ATOM 1631 C C . LEU A 1 205 ? -11.422 -0.172 13.281 1 97.25 205 LEU A C 1
ATOM 1633 O O . LEU A 1 205 ? -12.188 -1.131 13.164 1 97.25 205 LEU A O 1
ATOM 1637 N N . PRO A 1 206 ? -11.781 1.036 13.711 1 97.31 206 PRO A N 1
ATOM 1638 C CA . PRO A 1 206 ? -13.203 1.212 14.016 1 97.31 206 PRO A CA 1
ATOM 1639 C C . PRO A 1 206 ? -14.094 1.084 12.781 1 97.31 206 PRO A C 1
ATOM 1641 O O . PRO A 1 206 ? -13.766 1.623 11.727 1 97.31 206 PRO A O 1
ATOM 1644 N N . LEU A 1 207 ? -15.18 0.367 12.961 1 96.31 207 LEU A N 1
ATOM 1645 C CA . LEU A 1 207 ? -16.125 0.12 11.883 1 96.31 207 LEU A CA 1
ATOM 1646 C C . LEU A 1 207 ? -17.547 0.395 12.344 1 96.31 207 LEU A C 1
ATOM 1648 O O . LEU A 1 207 ? -17.844 0.35 13.539 1 96.31 207 LEU A O 1
ATOM 1652 N N . GLY A 1 208 ? -18.406 0.768 11.375 1 94.19 208 GLY A N 1
ATOM 1653 C CA . GLY A 1 208 ? -19.812 0.906 11.672 1 94.19 208 GLY A CA 1
ATOM 1654 C C . GLY A 1 208 ? -20.531 -0.426 11.836 1 94.19 208 GLY A C 1
ATOM 1655 O O . GLY A 1 208 ? -19.984 -1.471 11.469 1 94.19 208 GLY A O 1
ATOM 1656 N N . PRO A 1 209 ? -21.688 -0.393 12.344 1 91.81 209 PRO A N 1
ATOM 1657 C CA . PRO A 1 209 ? -22.422 -1.624 12.648 1 91.81 209 PRO A CA 1
ATOM 1658 C C . PRO A 1 209 ? -22.766 -2.432 11.398 1 91.81 209 PRO A C 1
ATOM 1660 O O . PRO A 1 209 ? -22.953 -3.648 11.477 1 91.81 209 PRO A O 1
ATOM 1663 N N . GLN A 1 210 ? -22.891 -1.773 10.25 1 91.19 210 GLN A N 1
ATOM 1664 C CA . GLN A 1 210 ? -23.281 -2.461 9.031 1 91.19 210 GLN A CA 1
ATOM 1665 C C . GLN A 1 210 ? -22.062 -2.891 8.219 1 91.19 210 GLN A C 1
ATOM 1667 O O . GLN A 1 210 ? -22.203 -3.502 7.156 1 91.19 210 GLN A O 1
ATOM 1672 N N . GLN A 1 211 ? -20.859 -2.521 8.656 1 94.44 211 GLN A N 1
ATOM 1673 C CA . GLN A 1 211 ? -19.641 -2.855 7.93 1 94.44 211 GLN A CA 1
ATOM 1674 C C . GLN A 1 211 ? -19.094 -4.215 8.367 1 94.44 211 GLN A C 1
ATOM 1676 O O . GLN A 1 211 ? -19.141 -4.559 9.547 1 94.44 211 GLN A O 1
ATOM 1681 N N . SER A 1 212 ? -18.625 -4.996 7.383 1 95.19 212 SER A N 1
ATOM 1682 C CA . SER A 1 212 ? -18.078 -6.324 7.637 1 95.19 212 SER A CA 1
ATOM 1683 C C . SER A 1 212 ? -16.75 -6.242 8.383 1 95.19 212 SER A C 1
ATOM 1685 O O . SER A 1 212 ? -15.922 -5.379 8.094 1 95.19 212 SER A O 1
ATOM 1687 N N . ALA A 1 213 ? -16.609 -7.133 9.305 1 94.5 213 ALA A N 1
ATOM 1688 C CA . ALA A 1 213 ? -15.312 -7.246 9.977 1 94.5 213 ALA A CA 1
ATOM 1689 C C . ALA A 1 213 ? -14.312 -8.016 9.117 1 94.5 213 ALA A C 1
ATOM 1691 O O . ALA A 1 213 ? -14.68 -9 8.461 1 94.5 213 ALA A O 1
ATOM 1692 N N . PRO A 1 214 ? -13.078 -7.574 9.117 1 96.25 214 PRO A N 1
ATOM 1693 C CA . PRO A 1 214 ? -12.078 -8.391 8.438 1 96.25 214 PRO A CA 1
ATOM 1694 C C . PRO A 1 214 ? -11.898 -9.766 9.078 1 96.25 214 PRO A C 1
ATOM 1696 O O . PRO A 1 214 ? -12.086 -9.914 10.289 1 96.25 214 PRO A O 1
ATOM 1699 N N . ILE A 1 215 ? -11.547 -10.711 8.281 1 96.88 215 ILE A N 1
ATOM 1700 C CA . ILE A 1 215 ? -11.297 -12.062 8.781 1 96.88 215 ILE A CA 1
ATOM 1701 C C . ILE A 1 215 ? -10.031 -12.07 9.633 1 96.88 215 ILE A C 1
ATOM 1703 O O . ILE A 1 215 ? -10 -12.688 10.703 1 96.88 215 ILE A O 1
ATOM 1707 N N . ASP A 1 216 ? -9 -11.43 9.148 1 97.5 216 ASP A N 1
ATOM 1708 C CA . ASP A 1 216 ? -7.742 -11.297 9.867 1 97.5 216 ASP A CA 1
ATOM 1709 C C . ASP A 1 216 ? -7.395 -9.828 10.102 1 97.5 216 ASP A C 1
ATOM 1711 O O . ASP A 1 216 ? -7.383 -9.031 9.164 1 97.5 216 ASP A O 1
ATOM 1715 N N . SER A 1 217 ? -7.109 -9.445 11.305 1 95.38 217 SER A N 1
ATOM 1716 C CA . SER A 1 217 ? -6.707 -8.086 11.648 1 95.38 217 SER A CA 1
ATOM 1717 C C . SER A 1 217 ? -5.957 -8.047 12.969 1 95.38 217 SER A C 1
ATOM 1719 O O . SER A 1 217 ? -6.004 -9.008 13.75 1 95.38 217 SER A O 1
ATOM 1721 N N . PHE A 1 218 ? -5.207 -6.992 13.156 1 94.5 218 PHE A N 1
ATOM 1722 C CA . PHE A 1 218 ? -4.555 -6.648 14.414 1 94.5 218 PHE A CA 1
ATOM 1723 C C . PHE A 1 218 ? -4.996 -5.27 14.891 1 94.5 218 PHE A C 1
ATOM 1725 O O . PHE A 1 218 ? -5.352 -4.414 14.086 1 94.5 218 PHE A O 1
ATOM 1732 N N . PRO A 1 219 ? -5.004 -5.156 16.203 1 97.25 219 PRO A N 1
ATOM 1733 C CA . PRO A 1 219 ? -5.234 -3.783 16.656 1 97.25 219 PRO A CA 1
ATOM 1734 C C . PRO A 1 219 ? -4.145 -2.816 16.188 1 97.25 219 PRO A C 1
ATOM 1736 O O . PRO A 1 219 ? -2.998 -3.223 16 1 97.25 219 PRO A O 1
ATOM 1739 N N . GLY A 1 220 ? -4.492 -1.643 15.969 1 98.25 220 GLY A N 1
ATOM 1740 C CA . GLY A 1 220 ? -3.621 -0.519 15.664 1 98.25 220 GLY A CA 1
ATOM 1741 C C . GLY A 1 220 ? -3.926 0.713 16.5 1 98.25 220 GLY A C 1
ATOM 1742 O O . GLY A 1 220 ? -4.301 0.604 17.656 1 98.25 220 GLY A O 1
ATOM 1743 N N . TRP A 1 221 ? -3.615 1.829 15.922 1 98.81 221 TRP A N 1
ATOM 1744 C CA . TRP A 1 221 ? -3.809 3.111 16.594 1 98.81 221 TRP A CA 1
ATOM 1745 C C . TRP A 1 221 ? -4.676 4.039 15.75 1 98.81 221 TRP A C 1
ATOM 1747 O O . TRP A 1 221 ? -4.496 4.133 14.531 1 98.81 221 TRP A O 1
ATOM 1757 N N . THR A 1 222 ? -5.617 4.645 16.375 1 98.88 222 THR A N 1
ATOM 1758 C CA . THR A 1 222 ? -6.422 5.656 15.703 1 98.88 222 THR A CA 1
ATOM 1759 C C . THR A 1 222 ? -6.176 7.035 16.312 1 98.88 222 THR A C 1
ATOM 1761 O O . THR A 1 222 ? -6.203 7.199 17.531 1 98.88 222 THR A O 1
ATOM 1764 N N . MET A 1 223 ? -5.848 8.023 15.492 1 98.75 223 MET A N 1
ATOM 1765 C CA . MET A 1 223 ? -5.742 9.43 15.883 1 98.75 223 MET A CA 1
ATOM 1766 C C . MET A 1 223 ? -7.098 10.125 15.773 1 98.75 223 MET A C 1
ATOM 1768 O O . MET A 1 223 ? -7.707 10.141 14.703 1 98.75 223 MET A O 1
ATOM 1772 N N . TYR A 1 224 ? -7.535 10.695 16.859 1 98.56 224 TYR A N 1
ATOM 1773 C CA . TYR A 1 224 ? -8.812 11.398 16.906 1 98.56 224 TYR A CA 1
ATOM 1774 C C . TYR A 1 224 ? -8.602 12.891 17.156 1 98.56 224 TYR A C 1
ATOM 1776 O O . TYR A 1 224 ? -7.641 13.281 17.828 1 98.56 224 TYR A O 1
ATOM 1784 N N . ARG A 1 225 ? -9.508 13.672 16.656 1 97.06 225 ARG A N 1
ATOM 1785 C CA . ARG A 1 225 ? -9.656 15.086 16.969 1 97.06 225 ARG A CA 1
ATOM 1786 C C . ARG A 1 225 ? -11.016 15.367 17.594 1 97.06 225 ARG A C 1
ATOM 1788 O O . ARG A 1 225 ? -12.031 14.812 17.172 1 97.06 225 ARG A O 1
ATOM 1795 N N . LEU A 1 226 ? -11.031 16.234 18.562 1 96.44 226 LEU A N 1
ATOM 1796 C CA . LEU A 1 226 ? -12.281 16.625 19.203 1 96.44 226 LEU A CA 1
ATOM 1797 C C . LEU A 1 226 ? -12.906 17.812 18.469 1 96.44 226 LEU A C 1
ATOM 1799 O O . LEU A 1 226 ? -12.234 18.812 18.203 1 96.44 226 LEU A O 1
ATOM 1803 N N . ILE A 1 227 ? -14.125 17.625 18.125 1 93.56 227 ILE A N 1
ATOM 1804 C CA . ILE A 1 227 ? -14.891 18.719 17.547 1 93.56 227 ILE A CA 1
ATOM 1805 C C . ILE A 1 227 ? -15.938 19.203 18.562 1 93.56 227 ILE A C 1
ATOM 1807 O O . ILE A 1 227 ? -16.688 18.391 19.125 1 93.56 227 ILE A O 1
ATOM 1811 N N . ARG A 1 228 ? -15.961 20.5 18.797 1 90.12 228 ARG A N 1
ATOM 1812 C CA . ARG A 1 228 ? -16.953 21.125 19.672 1 90.12 228 ARG A CA 1
ATOM 1813 C C . ARG A 1 228 ? -17.797 22.125 18.906 1 90.12 228 ARG A C 1
ATOM 1815 O O . ARG A 1 228 ? -17.266 22.984 18.188 1 90.12 228 ARG A O 1
ATOM 1822 N N . PRO A 1 229 ? -19.141 21.922 18.984 1 79.12 229 PRO A N 1
ATOM 1823 C CA . PRO A 1 229 ? -20 22.906 18.328 1 79.12 229 PRO A CA 1
ATOM 1824 C C . PRO A 1 229 ? -19.812 24.312 18.891 1 79.12 229 PRO A C 1
ATOM 1826 O O . PRO A 1 229 ? -19.594 24.484 20.094 1 79.12 229 PRO A O 1
ATOM 1829 N N . CYS A 1 230 ? -19.766 25.234 17.953 1 72.19 230 CYS A N 1
ATOM 1830 C CA . CYS A 1 230 ? -19.797 26.609 18.438 1 72.19 230 CYS A CA 1
ATOM 1831 C C . CYS A 1 230 ? -21.109 26.922 19.141 1 72.19 230 CYS A C 1
ATOM 1833 O O . CYS A 1 230 ? -22.188 26.672 18.594 1 72.19 230 CYS A O 1
ATOM 1835 N N . PRO A 1 231 ? -21.031 27.266 20.328 1 64.25 231 PRO A N 1
ATOM 1836 C CA . PRO A 1 231 ? -22.281 27.625 21 1 64.25 231 PRO A CA 1
ATOM 1837 C C . PRO A 1 231 ? -23 28.781 20.328 1 64.25 231 PRO A C 1
ATOM 1839 O O . PRO A 1 231 ? -22.375 29.594 19.641 1 64.25 231 PRO A O 1
ATOM 1842 N N . PRO A 1 232 ? -24.344 28.609 20.344 1 59.09 232 PRO A N 1
ATOM 1843 C CA . PRO A 1 232 ? -25.062 29.766 19.828 1 59.09 232 PRO A CA 1
ATOM 1844 C C . PRO A 1 232 ? -24.609 31.078 20.484 1 59.09 232 PRO A C 1
ATOM 1846 O O . PRO A 1 232 ? -24.203 31.078 21.656 1 59.09 232 PRO A O 1
ATOM 1849 N N . ALA A 1 233 ? -24.484 32.125 19.781 1 58.69 233 ALA A N 1
ATOM 1850 C CA . ALA A 1 233 ? -24.234 33.406 20.391 1 58.69 233 ALA A CA 1
ATOM 1851 C C . ALA A 1 233 ? -25.219 33.719 21.516 1 58.69 233 ALA A C 1
ATOM 1853 O O . ALA A 1 233 ? -26.406 33.406 21.391 1 58.69 233 ALA A O 1
ATOM 1854 N N . PRO A 1 234 ? -24.75 34.219 22.469 1 56.47 234 PRO A N 1
ATOM 1855 C CA . PRO A 1 234 ? -23.5 34.781 22.969 1 56.47 234 PRO A CA 1
ATOM 1856 C C . PRO A 1 234 ? -22.672 33.812 23.797 1 56.47 234 PRO A C 1
ATOM 1858 O O . PRO A 1 234 ? -21.719 34.219 24.469 1 56.47 234 PRO A O 1
ATOM 1861 N N . SER A 1 235 ? -23.109 32.594 23.781 1 61.78 235 SER A N 1
ATOM 1862 C CA . SER A 1 235 ? -22.422 31.641 24.656 1 61.78 235 SER A CA 1
ATOM 1863 C C . SER A 1 235 ? -20.969 31.469 24.234 1 61.78 235 SER A C 1
ATOM 1865 O O . SER A 1 235 ? -20.641 31.547 23.047 1 61.78 235 SER A O 1
ATOM 1867 N N . VAL A 1 236 ? -20.172 31.578 25.297 1 68.88 236 VAL A N 1
ATOM 1868 C CA . VAL A 1 236 ? -18.734 31.469 25.094 1 68.88 236 VAL A CA 1
ATOM 1869 C C . VAL A 1 236 ? -18.297 30 25.219 1 68.88 236 VAL A C 1
ATOM 1871 O O . VAL A 1 236 ? -18.719 29.297 26.141 1 68.88 236 VAL A O 1
ATOM 1874 N N . LEU A 1 237 ? -17.703 29.531 24.203 1 83.25 237 LEU A N 1
ATOM 1875 C CA . LEU A 1 237 ? -17.109 28.203 24.312 1 83.25 237 LEU A CA 1
ATOM 1876 C C . LEU A 1 237 ? -16 28.188 25.359 1 83.25 237 LEU A C 1
ATOM 1878 O O . LEU A 1 237 ? -15.023 28.922 25.266 1 83.25 237 LEU A O 1
ATOM 1882 N N . GLU A 1 238 ? -16.172 27.391 26.375 1 85.44 238 GLU A N 1
ATOM 1883 C CA . GLU A 1 238 ? -15.219 27.328 27.469 1 85.44 238 GLU A CA 1
ATOM 1884 C C . GLU A 1 238 ? -13.93 26.609 27.047 1 85.44 238 GLU A C 1
ATOM 1886 O O . GLU A 1 238 ? -13.977 25.594 26.344 1 85.44 238 GLU A O 1
ATOM 1891 N N . PRO A 1 239 ? -12.805 27.203 27.453 1 91.88 239 PRO A N 1
ATOM 1892 C CA . PRO A 1 239 ? -11.539 26.531 27.172 1 91.88 239 PRO A CA 1
ATOM 1893 C C . PRO A 1 239 ? -11.477 25.125 27.781 1 91.88 239 PRO A C 1
ATOM 1895 O O . PRO A 1 239 ? -12.039 24.891 28.859 1 91.88 239 PRO A O 1
ATOM 1898 N N . LEU A 1 240 ? -10.766 24.297 27.094 1 93.69 240 LEU A N 1
ATOM 1899 C CA . LEU A 1 240 ? -10.539 22.938 27.578 1 93.69 240 LEU A CA 1
ATOM 1900 C C . LEU A 1 240 ? -9.375 22.906 28.562 1 93.69 240 LEU A C 1
ATOM 1902 O O . LEU A 1 240 ? -8.461 23.734 28.484 1 93.69 240 LEU A O 1
ATOM 1906 N N . SER A 1 241 ? -9.5 21.984 29.484 1 95.75 241 SER A N 1
ATOM 1907 C CA . SER A 1 241 ? -8.398 21.656 30.391 1 95.75 241 SER A CA 1
ATOM 1908 C C . SER A 1 241 ? -8.281 20.141 30.594 1 95.75 241 SER A C 1
ATOM 1910 O O . SER A 1 241 ? -9.289 19.438 30.625 1 95.75 241 SER A O 1
ATOM 1912 N N . LEU A 1 242 ? -7.062 19.719 30.75 1 96.12 242 LEU A N 1
ATOM 1913 C CA . LEU A 1 242 ? -6.855 18.297 30.953 1 96.12 242 LEU A CA 1
ATOM 1914 C C . LEU A 1 242 ? -6.898 17.938 32.438 1 96.12 242 LEU A C 1
ATOM 1916 O O . LEU A 1 242 ? -6.41 18.703 33.281 1 96.12 242 LEU A O 1
ATOM 1920 N N . PRO A 1 243 ? -7.355 16.844 32.844 1 96.94 243 PRO A N 1
ATOM 1921 C CA . PRO A 1 243 ? -7.984 15.867 31.953 1 96.94 243 PRO A CA 1
ATOM 1922 C C . PRO A 1 243 ? -9.352 16.328 31.438 1 96.94 243 PRO A C 1
ATOM 1924 O O . PRO A 1 243 ? -10.062 17.047 32.156 1 96.94 243 PRO A O 1
ATOM 1927 N N . LEU A 1 244 ? -9.703 15.938 30.297 1 97.25 244 LEU A N 1
ATOM 1928 C CA . LEU A 1 244 ? -11 16.281 29.719 1 97.25 244 LEU A CA 1
ATOM 1929 C C . LEU A 1 244 ? -12.133 15.57 30.469 1 97.25 244 LEU A C 1
ATOM 1931 O O . LEU A 1 244 ? -11.914 14.531 31.094 1 97.25 244 LEU A O 1
ATOM 1935 N N . PRO A 1 245 ? -13.32 16.156 30.328 1 95.19 245 PRO A N 1
ATOM 1936 C CA . PRO A 1 245 ? -14.477 15.398 30.828 1 95.19 245 PRO A CA 1
ATOM 1937 C C . PRO A 1 245 ? -14.656 14.07 30.094 1 95.19 245 PRO A C 1
ATOM 1939 O O . PRO A 1 245 ? -14.031 13.844 29.047 1 95.19 245 PRO A O 1
ATOM 1942 N N . SER A 1 246 ? -15.469 13.258 30.703 1 96.81 246 SER A N 1
ATOM 1943 C CA . SER A 1 246 ? -15.742 11.977 30.062 1 96.81 246 SER A CA 1
ATOM 1944 C C . SER A 1 246 ? -16.375 12.156 28.688 1 96.81 246 SER A C 1
ATOM 1946 O O . SER A 1 246 ? -17 13.188 28.422 1 96.81 246 SER A O 1
ATOM 1948 N N . ASP A 1 247 ? -16.234 11.188 27.875 1 96 247 ASP A N 1
ATOM 1949 C CA . ASP A 1 247 ? -16.781 11.258 26.531 1 96 247 ASP A CA 1
ATOM 1950 C C . ASP A 1 247 ? -18.297 11.438 26.547 1 96 247 ASP A C 1
ATOM 1952 O O . ASP A 1 247 ? -18.859 12.094 25.672 1 96 247 ASP A O 1
ATOM 1956 N N . ASP A 1 248 ? -18.984 10.836 27.531 1 96.25 248 ASP A N 1
ATOM 1957 C CA . ASP A 1 248 ? -20.438 11 27.672 1 96.25 248 ASP A CA 1
ATOM 1958 C C . ASP A 1 248 ? -20.797 12.461 27.906 1 96.25 248 ASP A C 1
ATOM 1960 O O . ASP A 1 248 ? -21.766 12.969 27.344 1 96.25 248 ASP A O 1
ATOM 1964 N N . VAL A 1 249 ? -20.062 13.078 28.734 1 95.31 249 VAL A N 1
ATOM 1965 C CA . VAL A 1 249 ? -20.281 14.484 29.047 1 95.31 249 VAL A CA 1
ATOM 1966 C C . VAL A 1 249 ? -20.016 15.336 27.812 1 95.31 249 VAL A C 1
ATOM 1968 O O . VAL A 1 249 ? -20.828 16.203 27.453 1 95.31 249 VAL A O 1
ATOM 1971 N N . LEU A 1 250 ? -18.891 15.102 27.156 1 94.62 250 LEU A N 1
ATOM 1972 C CA . LEU A 1 250 ? -18.578 15.828 25.938 1 94.62 250 LEU A CA 1
ATOM 1973 C C . LEU A 1 250 ? -19.688 15.688 24.906 1 94.62 250 LEU A C 1
ATOM 1975 O O . LEU A 1 250 ? -20.109 16.672 24.297 1 94.62 250 LEU A O 1
ATOM 1979 N N . ARG A 1 251 ? -20.156 14.508 24.781 1 94.88 251 ARG A N 1
ATOM 1980 C CA . ARG A 1 251 ? -21.234 14.234 23.812 1 94.88 251 ARG A CA 1
ATOM 1981 C C . ARG A 1 251 ? -22.5 14.977 24.188 1 94.88 251 ARG A C 1
ATOM 1983 O O . ARG A 1 251 ? -23.219 15.469 23.312 1 94.88 251 ARG A O 1
ATOM 1990 N N . SER A 1 252 ? -22.859 15 25.453 1 93.94 252 SER A N 1
ATOM 1991 C CA . SER A 1 252 ? -24.047 15.711 25.922 1 93.94 252 SER A CA 1
ATOM 1992 C C . SER A 1 252 ? -23.969 17.203 25.594 1 93.94 252 SER A C 1
ATOM 1994 O O . SER A 1 252 ? -25 17.875 25.5 1 93.94 252 SER A O 1
ATOM 1996 N N . GLN A 1 253 ? -22.719 17.703 25.422 1 89.94 253 GLN A N 1
ATOM 1997 C CA . GLN A 1 253 ? -22.484 19.109 25.078 1 89.94 253 GLN A CA 1
ATOM 1998 C C . GLN A 1 253 ? -22.391 19.312 23.578 1 89.94 253 GLN A C 1
ATOM 2000 O O . GLN A 1 253 ? -22.062 20.391 23.094 1 89.94 253 GLN A O 1
ATOM 2005 N N . GLY A 1 254 ? -22.578 18.219 22.859 1 91 254 GLY A N 1
ATOM 2006 C CA . GLY A 1 254 ? -22.578 18.266 21.406 1 91 254 GLY A CA 1
ATOM 2007 C C . GLY A 1 254 ? -21.203 18.031 20.797 1 91 254 GLY A C 1
ATOM 2008 O O . GLY A 1 254 ? -21.031 18.109 19.578 1 91 254 GLY A O 1
ATOM 2009 N N . ALA A 1 255 ? -20.219 17.734 21.672 1 94.12 255 ALA A N 1
ATOM 2010 C CA . ALA A 1 255 ? -18.859 17.484 21.188 1 94.12 255 ALA A CA 1
ATOM 2011 C C . ALA A 1 255 ? -18.688 16.016 20.781 1 94.12 255 ALA A C 1
ATOM 2013 O O . ALA A 1 255 ? -19.391 15.141 21.281 1 94.12 255 ALA A O 1
ATOM 2014 N N . TYR A 1 256 ? -17.781 15.75 19.812 1 95.56 256 TYR A N 1
ATOM 2015 C CA . TYR A 1 256 ? -17.531 14.383 19.391 1 95.56 256 TYR A CA 1
ATOM 2016 C C . TYR A 1 256 ? -16.094 14.211 18.906 1 95.56 256 TYR A C 1
ATOM 2018 O O . TYR A 1 256 ? -15.453 15.172 18.484 1 95.56 256 TYR A O 1
ATOM 2026 N N . TRP A 1 257 ? -15.609 13.016 19.047 1 97.25 257 TRP A N 1
ATOM 2027 C CA . TRP A 1 257 ? -14.312 12.625 18.5 1 97.25 257 TRP A CA 1
ATOM 2028 C C . TRP A 1 257 ? -14.453 12.164 17.047 1 97.25 257 TRP A C 1
ATOM 2030 O O . TRP A 1 257 ? -15.312 11.336 16.734 1 97.25 257 TRP A O 1
ATOM 2040 N N . THR A 1 258 ? -13.68 12.688 16.203 1 96.75 258 THR A N 1
ATOM 2041 C CA . THR A 1 258 ? -13.625 12.266 14.805 1 96.75 258 THR A CA 1
ATOM 2042 C C . THR A 1 258 ? -12.258 11.68 14.469 1 96.75 258 THR A C 1
ATOM 2044 O O . THR A 1 258 ? -11.227 12.25 14.828 1 96.75 258 THR A O 1
ATOM 2047 N N . PRO A 1 259 ? -12.25 10.477 13.82 1 97.62 259 PRO A N 1
ATOM 2048 C CA . PRO A 1 259 ? -10.945 9.93 13.438 1 97.62 259 PRO A CA 1
ATOM 2049 C C . PRO A 1 259 ? -10.281 10.719 12.312 1 97.62 259 PRO A C 1
ATOM 2051 O O . PRO A 1 259 ? -10.969 11.367 11.523 1 97.62 259 PRO A O 1
ATOM 2054 N N . GLN A 1 260 ? -8.984 10.727 12.344 1 97.69 260 GLN A N 1
ATOM 2055 C CA . GLN A 1 260 ? -8.227 11.266 11.219 1 97.69 260 GLN A CA 1
ATOM 2056 C C . GLN A 1 260 ? -7.578 10.148 10.406 1 97.69 260 GLN A C 1
ATOM 2058 O O . GLN A 1 260 ? -7.75 10.086 9.188 1 97.69 260 GLN A O 1
ATOM 2063 N N . PHE A 1 261 ? -6.895 9.266 11.055 1 98.12 261 PHE A N 1
ATOM 2064 C CA . PHE A 1 261 ? -6.281 8.125 10.383 1 98.12 261 PHE A CA 1
ATOM 2065 C C . PHE A 1 261 ? -6.047 6.984 11.367 1 98.12 261 PHE A C 1
ATOM 2067 O O . PHE A 1 261 ? -6.078 7.191 12.586 1 98.12 261 PHE A O 1
ATOM 2074 N N . HIS A 1 262 ? -5.91 5.84 10.891 1 98.56 262 HIS A N 1
ATOM 2075 C CA . HIS A 1 262 ? -5.586 4.609 11.602 1 98.56 262 HIS A CA 1
ATOM 2076 C C . HIS A 1 262 ? -4.289 3.998 11.086 1 98.56 262 HIS A C 1
ATOM 2078 O O . HIS A 1 262 ? -4.051 3.959 9.875 1 98.56 262 HIS A O 1
ATOM 2084 N N . PHE A 1 263 ? -3.449 3.512 12.062 1 98.38 263 PHE A N 1
ATOM 2085 C CA . PHE A 1 263 ? -2.156 2.996 11.633 1 98.38 263 PHE A CA 1
ATOM 2086 C C . PHE A 1 263 ? -1.702 1.85 12.523 1 98.38 263 PHE A C 1
ATOM 2088 O O . PHE A 1 263 ? -2.244 1.654 13.617 1 98.38 263 PHE A O 1
ATOM 2095 N N . HIS A 1 264 ? -0.838 1.091 12.016 1 97.69 264 HIS A N 1
ATOM 2096 C CA . HIS A 1 264 ? -0.116 0.067 12.766 1 97.69 264 HIS A CA 1
ATOM 2097 C C . HIS A 1 264 ? 1.334 0.476 12.992 1 97.69 264 HIS A C 1
ATOM 2099 O O . HIS A 1 264 ? 1.904 1.234 12.211 1 97.69 264 HIS A O 1
ATOM 2105 N N . LEU A 1 265 ? 1.878 0.022 14.102 1 97.44 265 LEU A N 1
ATOM 2106 C CA . LEU A 1 265 ? 3.281 0.298 14.391 1 97.44 265 LEU A CA 1
ATOM 2107 C C . LEU A 1 265 ? 4.195 -0.595 13.562 1 97.44 265 LEU A C 1
ATOM 2109 O O . LEU A 1 265 ? 4.844 -1.497 14.094 1 97.44 265 LEU A O 1
ATOM 2113 N N . GLN A 1 266 ? 4.227 -0.34 12.312 1 96.44 266 GLN A N 1
ATOM 2114 C CA . GLN A 1 266 ? 5.07 -0.999 11.32 1 96.44 266 GLN A CA 1
ATOM 2115 C C . GLN A 1 266 ? 5.828 0.023 10.477 1 96.44 266 GLN A C 1
ATOM 2117 O O . GLN A 1 266 ? 5.227 0.782 9.719 1 96.44 266 GLN A O 1
ATOM 2122 N N . SER A 1 267 ? 7.168 -0.024 10.641 1 97.31 267 SER A N 1
ATOM 2123 C CA . SER A 1 267 ? 7.988 0.915 9.883 1 97.31 267 SER A CA 1
ATOM 2124 C C . SER A 1 267 ? 7.84 0.693 8.383 1 97.31 267 SER A C 1
ATOM 2126 O O . SER A 1 267 ? 7.785 -0.449 7.918 1 97.31 267 SER A O 1
ATOM 2128 N N . VAL A 1 268 ? 7.781 1.754 7.707 1 94.56 268 VAL A N 1
ATOM 2129 C CA . VAL A 1 268 ? 7.645 1.715 6.254 1 94.56 268 VAL A CA 1
ATOM 2130 C C . VAL A 1 268 ? 9.023 1.716 5.605 1 94.56 268 VAL A C 1
ATOM 2132 O O . VAL A 1 268 ? 9.805 2.652 5.793 1 94.56 268 VAL A O 1
ATOM 2135 N N . PRO A 1 269 ? 9.312 0.703 4.859 1 93.62 269 PRO A N 1
ATOM 2136 C CA . PRO A 1 269 ? 10.578 0.765 4.129 1 93.62 269 PRO A CA 1
ATOM 2137 C C . PRO A 1 269 ? 10.562 1.79 2.998 1 93.62 269 PRO A C 1
ATOM 2139 O O . PRO A 1 269 ? 9.484 2.217 2.564 1 93.62 269 PRO A O 1
ATOM 2142 N N . LEU A 1 270 ? 11.688 2.135 2.494 1 89.56 270 LEU A N 1
ATOM 2143 C CA . LEU A 1 270 ? 11.883 3.211 1.527 1 89.56 270 LEU A CA 1
ATOM 2144 C C . LEU A 1 270 ? 11.047 2.975 0.275 1 89.56 270 LEU A C 1
ATOM 2146 O O . LEU A 1 270 ? 10.406 3.898 -0.23 1 89.56 270 LEU A O 1
ATOM 2150 N N . LEU A 1 271 ? 10.992 1.757 -0.191 1 90.19 271 LEU A N 1
ATOM 2151 C CA . LEU A 1 271 ? 10.281 1.468 -1.43 1 90.19 271 LEU A CA 1
ATOM 2152 C C . LEU A 1 271 ? 8.773 1.584 -1.228 1 90.19 271 LEU A C 1
ATOM 2154 O O . LEU A 1 271 ? 8.039 1.922 -2.162 1 90.19 271 LEU A O 1
ATOM 2158 N N . ASP A 1 272 ? 8.281 1.298 -0.05 1 93.19 272 ASP A N 1
ATOM 2159 C CA . ASP A 1 272 ? 6.852 1.425 0.21 1 93.19 272 ASP A CA 1
ATOM 2160 C C . ASP A 1 272 ? 6.406 2.883 0.128 1 93.19 272 ASP A C 1
ATOM 2162 O O . ASP A 1 272 ? 5.254 3.168 -0.205 1 93.19 272 ASP A O 1
ATOM 2166 N N . TYR A 1 273 ? 7.258 3.789 0.423 1 88.88 273 TYR A N 1
ATOM 2167 C CA . TYR A 1 273 ? 6.93 5.203 0.272 1 88.88 273 TYR A CA 1
ATOM 2168 C C . TYR A 1 273 ? 6.621 5.539 -1.182 1 88.88 273 TYR A C 1
ATOM 2170 O O . TYR A 1 273 ? 5.723 6.336 -1.463 1 88.88 273 TYR A O 1
ATOM 2178 N N . ARG A 1 274 ? 7.355 4.898 -2.002 1 88.19 274 ARG A N 1
ATOM 2179 C CA . ARG A 1 274 ? 7.098 5.102 -3.424 1 88.19 274 ARG A CA 1
ATOM 2180 C C . ARG A 1 274 ? 5.723 4.57 -3.811 1 88.19 274 ARG A C 1
ATOM 2182 O O . ARG A 1 274 ? 5.02 5.188 -4.617 1 88.19 274 ARG A O 1
ATOM 2189 N N . LEU A 1 275 ? 5.398 3.463 -3.266 1 91.25 275 LEU A N 1
ATOM 2190 C CA . LEU A 1 275 ? 4.094 2.855 -3.504 1 91.25 275 LEU A CA 1
ATOM 2191 C C . LEU A 1 275 ? 2.971 3.801 -3.086 1 91.25 275 LEU A C 1
ATOM 2193 O O . LEU A 1 275 ? 2.094 4.125 -3.889 1 91.25 275 LEU A O 1
ATOM 2197 N N . TYR A 1 276 ? 3.021 4.293 -1.9 1 92.38 276 TYR A N 1
ATOM 2198 C CA . TYR A 1 276 ? 1.976 5.156 -1.363 1 92.38 276 TYR A CA 1
ATOM 2199 C C . TYR A 1 276 ? 1.994 6.523 -2.039 1 92.38 276 TYR A C 1
ATOM 2201 O O . TYR A 1 276 ? 0.94 7.094 -2.326 1 92.38 276 TYR A O 1
ATOM 2209 N N . HIS A 1 277 ? 3.234 6.98 -2.307 1 89.44 277 HIS A N 1
ATOM 2210 C CA . HIS A 1 277 ? 3.406 8.234 -3.033 1 89.44 277 HIS A CA 1
ATOM 2211 C C . HIS A 1 277 ? 2.754 8.164 -4.41 1 89.44 277 HIS A C 1
ATOM 2213 O O . HIS A 1 277 ? 2.02 9.078 -4.801 1 89.44 277 HIS A O 1
ATOM 2219 N N . HIS A 1 278 ? 2.967 7.117 -5.129 1 87.38 278 HIS A N 1
ATOM 2220 C CA . HIS A 1 278 ? 2.473 6.957 -6.492 1 87.38 278 HIS A CA 1
ATOM 2221 C C . HIS A 1 278 ? 0.949 6.969 -6.531 1 87.38 278 HIS A C 1
ATOM 2223 O O . HIS A 1 278 ? 0.35 7.652 -7.363 1 87.38 278 HIS A O 1
ATOM 2229 N N . PHE A 1 279 ? 0.392 6.266 -5.641 1 88.25 279 PHE A N 1
ATOM 2230 C CA . PHE A 1 279 ? -1.065 6.234 -5.598 1 88.25 279 PHE A CA 1
ATOM 2231 C C . PHE A 1 279 ? -1.629 7.613 -5.281 1 88.25 279 PHE A C 1
ATOM 2233 O O . PHE A 1 279 ? -2.521 8.102 -5.98 1 88.25 279 PHE A O 1
ATOM 2240 N N . SER A 1 280 ? -1.084 8.211 -4.301 1 86.62 280 SER A N 1
ATOM 2241 C CA . SER A 1 280 ? -1.566 9.508 -3.836 1 86.62 280 SER A CA 1
ATOM 2242 C C . SER A 1 280 ? -1.364 10.586 -4.895 1 86.62 280 SER A C 1
ATOM 2244 O O . SER A 1 280 ? -2.16 11.523 -4.996 1 86.62 280 SER A O 1
ATOM 2246 N N . ALA A 1 281 ? -0.392 10.367 -5.727 1 82.31 281 ALA A N 1
ATOM 2247 C CA . ALA A 1 281 ? -0.029 11.398 -6.688 1 82.31 281 ALA A CA 1
ATOM 2248 C C . ALA A 1 281 ? -0.736 11.18 -8.023 1 82.31 281 ALA A C 1
ATOM 2250 O O . ALA A 1 281 ? -0.862 12.109 -8.828 1 82.31 281 ALA A O 1
ATOM 2251 N N . SER A 1 282 ? -1.254 9.922 -8.227 1 78.81 282 SER A N 1
ATOM 2252 C CA . SER A 1 282 ? -1.604 9.695 -9.617 1 78.81 282 SER A CA 1
ATOM 2253 C C . SER A 1 282 ? -2.957 9 -9.742 1 78.81 282 SER A C 1
ATOM 2255 O O . SER A 1 282 ? -3.506 8.883 -10.844 1 78.81 282 SER A O 1
ATOM 2257 N N . HIS A 1 283 ? -3.428 8.516 -8.695 1 79.88 283 HIS A N 1
ATOM 2258 C CA . HIS A 1 283 ? -4.711 7.84 -8.828 1 79.88 283 HIS A CA 1
ATOM 2259 C C . HIS A 1 283 ? -5.871 8.812 -8.672 1 79.88 283 HIS A C 1
ATOM 2261 O O . HIS A 1 283 ? -5.828 9.703 -7.809 1 79.88 283 HIS A O 1
ATOM 2267 N N . ASN A 1 284 ? -6.922 8.602 -9.297 1 75.94 284 ASN A N 1
ATOM 2268 C CA . ASN A 1 284 ? -8.008 9.57 -9.375 1 75.94 284 ASN A CA 1
ATOM 2269 C C . ASN A 1 284 ? -8.883 9.531 -8.125 1 75.94 284 ASN A C 1
ATOM 2271 O O . ASN A 1 284 ? -9.656 10.461 -7.879 1 75.94 284 ASN A O 1
ATOM 2275 N N . ILE A 1 285 ? -8.812 8.484 -7.395 1 75.38 285 ILE A N 1
ATOM 2276 C CA . ILE A 1 285 ? -9.633 8.406 -6.188 1 75.38 285 ILE A CA 1
ATOM 2277 C C . ILE A 1 285 ? -8.922 9.109 -5.035 1 75.38 285 ILE A C 1
ATOM 2279 O O . ILE A 1 285 ? -9.539 9.422 -4.016 1 75.38 285 ILE A O 1
ATOM 2283 N N . GLY A 1 286 ? -7.734 9.469 -5.324 1 69.75 286 GLY A N 1
ATOM 2284 C CA . GLY A 1 286 ? -6.992 10.164 -4.285 1 69.75 286 GLY A CA 1
ATOM 2285 C C . GLY A 1 286 ? -7.402 11.617 -4.129 1 69.75 286 GLY A C 1
ATOM 2286 O O . GLY A 1 286 ? -7.766 12.273 -5.105 1 69.75 286 GLY A O 1
ATOM 2287 N N . SER A 1 287 ? -7.418 12.078 -2.938 1 65.94 287 SER A N 1
ATOM 2288 C CA . SER A 1 287 ? -7.844 13.43 -2.6 1 65.94 287 SER A CA 1
ATOM 2289 C C . SER A 1 287 ? -6.984 14.469 -3.314 1 65.94 287 SER A C 1
ATOM 2291 O O . SER A 1 287 ? -7.484 15.523 -3.709 1 65.94 287 SER A O 1
ATOM 2293 N N . PHE A 1 288 ? -5.805 14.117 -3.605 1 74.69 288 PHE A N 1
ATOM 2294 C CA . PHE A 1 288 ? -4.871 15.125 -4.094 1 74.69 288 PHE A CA 1
ATOM 2295 C C . PHE A 1 288 ? -5.051 15.344 -5.594 1 74.69 288 PHE A C 1
ATOM 2297 O O . PHE A 1 288 ? -4.547 16.328 -6.145 1 74.69 288 PHE A O 1
ATOM 2304 N N . TYR A 1 289 ? -5.848 14.469 -6.094 1 71.5 289 TYR A N 1
ATOM 2305 C CA . TYR A 1 289 ? -6.238 14.656 -7.488 1 71.5 289 TYR A CA 1
ATOM 2306 C C . TYR A 1 289 ? -7.328 15.711 -7.617 1 71.5 289 TYR A C 1
ATOM 2308 O O . TYR A 1 289 ? -7.355 16.469 -8.586 1 71.5 289 TYR A O 1
ATOM 2316 N N . ALA A 1 290 ? -8 15.852 -6.598 1 75.81 290 ALA A N 1
ATOM 2317 C CA . ALA A 1 290 ? -9.242 16.609 -6.711 1 75.81 290 ALA A CA 1
ATOM 2318 C C . ALA A 1 290 ? -9.062 18.031 -6.195 1 75.81 290 ALA A C 1
ATOM 2320 O O . ALA A 1 290 ? -9.82 18.938 -6.555 1 75.81 290 ALA A O 1
ATOM 2321 N N . PHE A 1 291 ? -7.953 18.156 -5.434 1 84.44 291 PHE A N 1
ATOM 2322 C CA . PHE A 1 291 ? -7.883 19.453 -4.762 1 84.44 291 PHE A CA 1
ATOM 2323 C C . PHE A 1 291 ? -6.523 20.109 -4.988 1 84.44 291 PHE A C 1
ATOM 2325 O O . PHE A 1 291 ? -5.496 19.422 -4.992 1 84.44 291 PHE A O 1
ATOM 2332 N N . PHE A 1 292 ? -6.613 21.375 -5.32 1 91.38 292 PHE A N 1
ATOM 2333 C CA . PHE A 1 292 ? -5.469 22.266 -5.195 1 91.38 292 PHE A CA 1
ATOM 2334 C C . PHE A 1 292 ? -5.402 22.875 -3.799 1 91.38 292 PHE A C 1
ATOM 2336 O O . PHE A 1 292 ? -6.254 23.688 -3.43 1 91.38 292 PHE A O 1
ATOM 2343 N N . LEU A 1 293 ? -4.375 22.422 -3.035 1 94.31 293 LEU A N 1
ATOM 2344 C CA . LEU A 1 293 ? -4.367 22.781 -1.619 1 94.31 293 LEU A CA 1
ATOM 2345 C C . LEU A 1 293 ? -2.99 23.266 -1.188 1 94.31 293 LEU A C 1
ATOM 2347 O O . LEU A 1 293 ? -1.976 22.641 -1.503 1 94.31 293 LEU A O 1
ATOM 2351 N N . VAL A 1 294 ? -2.961 24.359 -0.542 1 96.94 294 VAL A N 1
ATOM 2352 C CA . VAL A 1 294 ? -1.808 24.859 0.2 1 96.94 294 VAL A CA 1
ATOM 2353 C C . VAL A 1 294 ? -2.25 25.344 1.58 1 96.94 294 VAL A C 1
ATOM 2355 O O . VAL A 1 294 ? -3.123 26.203 1.692 1 96.94 294 VAL A O 1
ATOM 2358 N N . THR A 1 295 ? -1.686 24.766 2.605 1 96.81 295 THR A N 1
ATOM 2359 C CA . THR A 1 295 ? -2.133 25.141 3.945 1 96.81 295 THR A CA 1
ATOM 2360 C C . THR A 1 295 ? -0.968 25.109 4.93 1 96.81 295 THR A C 1
ATOM 2362 O O . THR A 1 295 ? -0.061 24.281 4.805 1 96.81 295 THR A O 1
ATOM 2365 N N . ARG A 1 296 ? -0.961 25.969 5.863 1 96.31 296 ARG A N 1
ATOM 2366 C CA . ARG A 1 296 ? 0.024 26 6.938 1 96.31 296 ARG A CA 1
ATOM 2367 C C . ARG A 1 296 ? -0.565 26.609 8.203 1 96.31 296 ARG A C 1
ATOM 2369 O O . ARG A 1 296 ? -1.603 27.281 8.148 1 96.31 296 ARG A O 1
ATOM 2376 N N . LEU A 1 297 ? 0.084 26.406 9.312 1 95.69 297 LEU A N 1
ATOM 2377 C CA . LEU A 1 297 ? -0.244 27.078 10.562 1 95.69 297 LEU A CA 1
ATOM 2378 C C . LEU A 1 297 ? 0.241 28.531 10.539 1 95.69 297 LEU A C 1
ATOM 2380 O O . LEU A 1 297 ? 1.304 28.828 9.984 1 95.69 297 LEU A O 1
ATOM 2384 N N . LEU A 1 298 ? -0.539 29.375 11.164 1 95.06 298 LEU A N 1
ATOM 2385 C CA . LEU A 1 298 ? -0.137 30.766 11.289 1 95.06 298 LEU A CA 1
ATOM 2386 C C . LEU A 1 298 ? 0.576 31.016 12.617 1 95.06 298 LEU A C 1
ATOM 2388 O O . LEU A 1 298 ? 0.006 30.781 13.688 1 95.06 298 LEU A O 1
ATOM 2392 N N . PRO A 1 299 ? 1.777 31.469 12.43 1 94.19 299 PRO A N 1
ATOM 2393 C CA . PRO A 1 299 ? 2.523 31.719 13.664 1 94.19 299 PRO A CA 1
ATOM 2394 C C . PRO A 1 299 ? 1.828 32.719 14.578 1 94.19 299 PRO A C 1
ATOM 2396 O O . PRO A 1 299 ? 1.236 33.688 14.094 1 94.19 299 PRO A O 1
ATOM 2399 N N . GLY A 1 300 ? 1.841 32.438 15.844 1 92.31 300 GLY A N 1
ATOM 2400 C CA . GLY A 1 300 ? 1.392 33.406 16.844 1 92.31 300 GLY A CA 1
ATOM 2401 C C . GLY A 1 300 ? -0.119 33.469 16.984 1 92.31 300 GLY A C 1
ATOM 2402 O O . GLY A 1 300 ? -0.66 34.375 17.594 1 92.31 300 GLY A O 1
ATOM 2403 N N . THR A 1 301 ? -0.851 32.5 16.469 1 93.62 301 THR A N 1
ATOM 2404 C CA . THR A 1 301 ? -2.309 32.562 16.469 1 93.62 301 THR A CA 1
ATOM 2405 C C . THR A 1 301 ? -2.902 31.484 17.344 1 93.62 301 THR A C 1
ATOM 2407 O O . THR A 1 301 ? -4.121 31.297 17.375 1 93.62 301 THR A O 1
ATOM 2410 N N . GLY A 1 302 ? -2.053 30.766 18 1 91.81 302 GLY A N 1
ATOM 2411 C CA . GLY A 1 302 ? -2.543 29.625 18.766 1 91.81 302 GLY A CA 1
ATOM 2412 C C . GLY A 1 302 ? -3.039 28.5 17.891 1 91.81 302 GLY A C 1
ATOM 2413 O O . GLY A 1 302 ? -3.984 27.797 18.25 1 91.81 302 GLY A O 1
ATOM 2414 N N . GLY A 1 303 ? -2.496 28.453 16.672 1 92.25 303 GLY A N 1
ATOM 2415 C CA . GLY A 1 303 ? -2.76 27.281 15.859 1 92.25 303 GLY A CA 1
ATOM 2416 C C . GLY A 1 303 ? -3.771 27.531 14.758 1 92.25 303 GLY A C 1
ATOM 2417 O O . GLY A 1 303 ? -4.387 26.594 14.242 1 92.25 303 GLY A O 1
ATOM 2418 N N . ALA A 1 304 ? -4.059 28.797 14.406 1 93.94 304 ALA A N 1
ATOM 2419 C CA . ALA A 1 304 ? -4.898 29.047 13.234 1 93.94 304 ALA A CA 1
ATOM 2420 C C . ALA A 1 304 ? -4.234 28.547 11.961 1 93.94 304 ALA A C 1
ATOM 2422 O O . ALA A 1 304 ? -3.006 28.484 11.875 1 93.94 304 ALA A O 1
ATOM 2423 N N . ARG A 1 305 ? -5.039 28.188 10.992 1 94.62 305 ARG A N 1
ATOM 2424 C CA . ARG A 1 305 ? -4.551 27.656 9.719 1 94.62 305 ARG A CA 1
ATOM 2425 C C . ARG A 1 305 ? -4.98 28.531 8.555 1 94.62 305 ARG A C 1
ATOM 2427 O O . ARG A 1 305 ? -6.133 28.969 8.492 1 94.62 305 ARG A O 1
ATOM 2434 N N . ARG A 1 306 ? -4.066 28.891 7.762 1 96.25 306 ARG A N 1
ATOM 2435 C CA . ARG A 1 306 ? -4.336 29.578 6.496 1 96.25 306 ARG A CA 1
ATOM 2436 C C . ARG A 1 306 ? -4.309 28.594 5.328 1 96.25 306 ARG A C 1
ATOM 2438 O O . ARG A 1 306 ? -3.291 27.938 5.082 1 96.25 306 ARG A O 1
ATOM 2445 N N . SER A 1 307 ? -5.441 28.5 4.625 1 96.56 307 SER A N 1
ATOM 2446 C CA . SER A 1 307 ? -5.574 27.484 3.584 1 96.56 307 SER A CA 1
ATOM 2447 C C . SER A 1 307 ? -6.008 28.109 2.26 1 96.56 307 SER A C 1
ATOM 2449 O O . SER A 1 307 ? -6.816 29.031 2.24 1 96.56 307 SER A O 1
ATOM 2451 N N . LEU A 1 308 ? -5.41 27.719 1.27 1 97.38 308 LEU A N 1
ATOM 2452 C CA . LEU A 1 308 ? -5.836 27.922 -0.111 1 97.38 308 LEU A CA 1
ATOM 2453 C C . LEU A 1 308 ? -6.316 26.625 -0.734 1 97.38 308 LEU A C 1
ATOM 2455 O O . LEU A 1 308 ? -5.574 25.641 -0.78 1 97.38 308 LEU A O 1
ATOM 2459 N N . MET A 1 309 ? -7.602 26.609 -1.226 1 94.88 309 MET A N 1
ATOM 2460 C CA . MET A 1 309 ? -8.18 25.375 -1.742 1 94.88 309 MET A CA 1
ATOM 2461 C C . MET A 1 309 ? -8.984 25.641 -3.008 1 94.88 309 MET A C 1
ATOM 2463 O O . MET A 1 309 ? -9.695 26.641 -3.1 1 94.88 309 MET A O 1
ATOM 2467 N N . TYR A 1 310 ? -8.836 24.719 -3.891 1 94.75 310 TYR A N 1
ATOM 2468 C CA . TYR A 1 310 ? -9.625 24.781 -5.113 1 94.75 310 TYR A CA 1
ATOM 2469 C C . TYR A 1 310 ? -9.992 23.375 -5.59 1 94.75 310 TYR A C 1
ATOM 2471 O O . TYR A 1 310 ? -9.164 22.453 -5.531 1 94.75 310 TYR A O 1
ATOM 2479 N N . ALA A 1 311 ? -11.219 23.172 -5.957 1 89.69 311 ALA A N 1
ATOM 2480 C CA . ALA A 1 311 ? -11.711 22 -6.672 1 89.69 311 ALA A CA 1
ATOM 2481 C C . ALA A 1 311 ? -12.492 22.406 -7.918 1 89.69 311 ALA A C 1
ATOM 2483 O O . ALA A 1 311 ? -13.258 23.375 -7.891 1 89.69 311 ALA A O 1
ATOM 2484 N N . ASP A 1 312 ? -12.195 21.625 -8.945 1 86.06 312 ASP A N 1
ATOM 2485 C CA . ASP A 1 312 ? -12.891 21.938 -10.188 1 86.06 312 ASP A CA 1
ATOM 2486 C C . ASP A 1 312 ? -14.375 21.578 -10.102 1 86.06 312 ASP A C 1
ATOM 2488 O O . ASP A 1 312 ? -14.719 20.438 -9.758 1 86.06 312 ASP A O 1
ATOM 2492 N N . LYS A 1 313 ? -15.195 22.625 -10.273 1 80.81 313 LYS A N 1
ATOM 2493 C CA . LYS A 1 313 ? -16.641 22.406 -10.344 1 80.81 313 LYS A CA 1
ATOM 2494 C C . LYS A 1 313 ? -17.234 23.047 -11.594 1 80.81 313 LYS A C 1
ATOM 2496 O O . LYS A 1 313 ? -16.969 24.219 -11.883 1 80.81 313 LYS A O 1
ATOM 2501 N N . GLU A 1 314 ? -17.953 22.172 -12.195 1 83.19 314 GLU A N 1
ATOM 2502 C CA . GLU A 1 314 ? -18.547 22.641 -13.438 1 83.19 314 GLU A CA 1
ATOM 2503 C C . GLU A 1 314 ? -19.438 23.859 -13.195 1 83.19 314 GLU A C 1
ATOM 2505 O O . GLU A 1 314 ? -20.234 23.875 -12.258 1 83.19 314 GLU A O 1
ATOM 2510 N N . GLY A 1 315 ? -19.25 24.812 -13.969 1 86.88 315 GLY A N 1
ATOM 2511 C CA . GLY A 1 315 ? -20.109 25.984 -13.953 1 86.88 315 GLY A CA 1
ATOM 2512 C C . GLY A 1 315 ? -19.703 27.016 -12.914 1 86.88 315 GLY A C 1
ATOM 2513 O O . GLY A 1 315 ? -20.297 28.094 -12.828 1 86.88 315 GLY A O 1
ATOM 2514 N N . GLN A 1 316 ? -18.719 26.719 -12.148 1 87.12 316 GLN A N 1
ATOM 2515 C CA . GLN A 1 316 ? -18.266 27.656 -11.117 1 87.12 316 GLN A CA 1
ATOM 2516 C C . GLN A 1 316 ? -17.016 28.406 -11.562 1 87.12 316 GLN A C 1
ATOM 2518 O O . GLN A 1 316 ? -16.25 27.906 -12.383 1 87.12 316 GLN A O 1
ATOM 2523 N N . PRO A 1 317 ? -16.938 29.547 -11.078 1 89.94 317 PRO A N 1
ATOM 2524 C CA . PRO A 1 317 ? -15.711 30.281 -11.391 1 89.94 317 PRO A CA 1
ATOM 2525 C C . PRO A 1 317 ? -14.453 29.531 -10.969 1 89.94 317 PRO A C 1
ATOM 2527 O O . PRO A 1 317 ? -14.438 28.859 -9.93 1 89.94 317 PRO A O 1
ATOM 2530 N N . ARG A 1 318 ? -13.516 29.688 -11.75 1 93.5 318 ARG A N 1
ATOM 2531 C CA . ARG A 1 318 ? -12.25 29.016 -11.484 1 93.5 318 ARG A CA 1
ATOM 2532 C C . ARG A 1 318 ? -11.359 29.875 -10.594 1 93.5 318 ARG A C 1
ATOM 2534 O O . ARG A 1 318 ? -10.375 30.453 -11.055 1 93.5 318 ARG A O 1
ATOM 2541 N N . ARG A 1 319 ? -11.656 29.922 -9.375 1 95.94 319 ARG A N 1
ATOM 2542 C CA . ARG A 1 319 ? -10.883 30.641 -8.375 1 95.94 319 ARG A CA 1
ATOM 2543 C C . ARG A 1 319 ? -10.734 29.828 -7.098 1 95.94 319 ARG A C 1
ATOM 2545 O O . ARG A 1 319 ? -11.664 29.125 -6.684 1 95.94 319 ARG A O 1
ATOM 2552 N N . ALA A 1 320 ? -9.586 29.938 -6.523 1 96.94 320 ALA A N 1
ATOM 2553 C CA . ALA A 1 320 ? -9.297 29.266 -5.266 1 96.94 320 ALA A CA 1
ATOM 2554 C C . ALA A 1 320 ? -9.773 30.078 -4.07 1 96.94 320 ALA A C 1
ATOM 2556 O O . ALA A 1 320 ? -9.625 31.312 -4.055 1 96.94 320 ALA A O 1
ATOM 2557 N N . LYS A 1 321 ? -10.391 29.406 -3.178 1 96.56 321 LYS A N 1
ATOM 2558 C CA . LYS A 1 321 ? -10.766 30.031 -1.916 1 96.56 321 LYS A CA 1
ATOM 2559 C C . LYS A 1 321 ? -9.594 30.062 -0.939 1 96.56 321 LYS A C 1
ATOM 2561 O O . LYS A 1 321 ? -8.914 29.047 -0.753 1 96.56 321 LYS A O 1
ATOM 2566 N N . VAL A 1 322 ? -9.312 31.203 -0.368 1 97.75 322 VAL A N 1
ATOM 2567 C CA . VAL A 1 322 ? -8.328 31.344 0.699 1 97.75 322 VAL A CA 1
ATOM 2568 C C . VAL A 1 322 ? -9.023 31.734 2 1 97.75 322 VAL A C 1
ATOM 2570 O O . VAL A 1 322 ? -9.883 32.625 2.014 1 97.75 322 VAL A O 1
ATOM 2573 N N . PHE A 1 323 ? -8.656 31.047 3.094 1 96.62 323 PHE A N 1
ATOM 2574 C CA . PHE A 1 323 ? -9.391 31.266 4.332 1 96.62 323 PHE A CA 1
ATOM 2575 C C . PHE A 1 323 ? -8.555 30.859 5.539 1 96.62 323 PHE A C 1
ATOM 2577 O O . PHE A 1 323 ? -7.57 30.125 5.398 1 96.62 323 PHE A O 1
ATOM 2584 N N . THR A 1 324 ? -8.898 31.406 6.652 1 95.38 324 THR A N 1
ATOM 2585 C CA . THR A 1 324 ? -8.289 31.062 7.934 1 95.38 324 THR A CA 1
ATOM 2586 C C . THR A 1 324 ? -9.289 30.344 8.836 1 95.38 324 THR A C 1
ATOM 2588 O O . THR A 1 324 ? -10.461 30.703 8.883 1 95.38 324 THR A O 1
ATOM 2591 N N . THR A 1 325 ? -8.828 29.297 9.461 1 92.12 325 THR A N 1
ATOM 2592 C CA . THR A 1 325 ? -9.656 28.594 10.43 1 92.12 325 THR A CA 1
ATOM 2593 C C . THR A 1 325 ? -8.914 28.438 11.75 1 92.12 325 THR A C 1
ATOM 2595 O O . THR A 1 325 ? -7.688 28.5 11.797 1 92.12 325 THR A O 1
ATOM 2598 N N . GLY A 1 326 ? -9.688 28.297 12.836 1 89.69 326 GLY A N 1
ATOM 2599 C CA . GLY A 1 326 ? -9.156 27.938 14.133 1 89.69 326 GLY A CA 1
ATOM 2600 C C . GLY A 1 326 ? -8.375 29.047 14.805 1 89.69 326 GLY A C 1
ATOM 2601 O O . GLY A 1 326 ? -8.633 30.219 14.547 1 89.69 326 GLY A O 1
ATOM 2602 N N . GLY A 1 327 ? -7.566 28.578 15.781 1 89.88 327 GLY A N 1
ATOM 2603 C CA . GLY A 1 327 ? -6.793 29.531 16.562 1 89.88 327 GLY A CA 1
ATOM 2604 C C . GLY A 1 327 ? -7.547 30.078 17.766 1 89.88 327 GLY A C 1
ATOM 2605 O O . GLY A 1 327 ? -8.703 29.703 18 1 89.88 327 GLY A O 1
ATOM 2606 N N . ASP A 1 328 ? -6.852 30.891 18.469 1 89.12 328 ASP A N 1
ATOM 2607 C CA . ASP A 1 328 ? -7.414 31.469 19.672 1 89.12 328 ASP A CA 1
ATOM 2608 C C . ASP A 1 328 ? -8.625 32.344 19.344 1 89.12 328 ASP A C 1
ATOM 2610 O O . ASP A 1 328 ? -9.656 32.25 20.016 1 89.12 328 ASP A O 1
ATOM 2614 N N . ASP A 1 329 ? -8.516 33.094 18.297 1 85.38 329 ASP A N 1
ATOM 2615 C CA . ASP A 1 329 ? -9.547 34.062 17.953 1 85.38 329 ASP A CA 1
ATOM 2616 C C . ASP A 1 329 ? -10.867 33.375 17.609 1 85.38 329 ASP A C 1
ATOM 2618 O O . ASP A 1 329 ? -11.938 33.875 17.984 1 85.38 329 ASP A O 1
ATOM 2622 N N . ALA A 1 330 ? -10.773 32.25 16.906 1 84.44 330 ALA A N 1
ATOM 2623 C CA . ALA A 1 330 ? -11.984 31.562 16.469 1 84.44 330 ALA A CA 1
ATOM 2624 C C . ALA A 1 330 ? -12.359 30.453 17.438 1 84.44 330 ALA A C 1
ATOM 2626 O O . ALA A 1 330 ? -13.328 29.719 17.203 1 84.44 330 ALA A O 1
ATOM 2627 N N . LYS A 1 331 ? -11.617 30.344 18.516 1 82.31 331 LYS A N 1
ATOM 2628 C CA . LYS A 1 331 ? -11.875 29.359 19.578 1 82.31 331 LYS A CA 1
ATOM 2629 C C . LYS A 1 331 ? -12.016 27.953 18.984 1 82.31 331 LYS A C 1
ATOM 2631 O O . LYS A 1 331 ? -12.953 27.219 19.312 1 82.31 331 LYS A O 1
ATOM 2636 N N . GLY A 1 332 ? -11.188 27.719 18 1 75.25 332 GLY A N 1
ATOM 2637 C CA . GLY A 1 332 ? -11.109 26.375 17.422 1 75.25 332 GLY A CA 1
ATOM 2638 C C . GLY A 1 332 ? -12.195 26.109 16.391 1 75.25 332 GLY A C 1
ATOM 2639 O O . GLY A 1 332 ? -12.344 24.984 15.922 1 75.25 332 GLY A O 1
ATOM 2640 N N . SER A 1 333 ? -12.93 27.109 15.984 1 79.94 333 SER A N 1
ATOM 2641 C CA . SER A 1 333 ? -14.039 26.953 15.047 1 79.94 333 SER A CA 1
ATOM 2642 C C . SER A 1 333 ? -13.547 26.5 13.672 1 79.94 333 SER A C 1
ATOM 2644 O O . SER A 1 333 ? -12.477 26.922 13.227 1 79.94 333 SER A O 1
ATOM 2646 N N . LEU A 1 334 ? -14.352 25.703 12.984 1 83.12 334 LEU A N 1
ATOM 2647 C CA . LEU A 1 334 ? -14.078 25.25 11.625 1 83.12 334 LEU A CA 1
ATOM 2648 C C . LEU A 1 334 ? -14.562 26.281 10.609 1 83.12 334 LEU A C 1
ATOM 2650 O O . LEU A 1 334 ? -14.336 26.141 9.406 1 83.12 334 LEU A O 1
ATOM 2654 N N . GLU A 1 335 ? -15.109 27.297 11.117 1 86.31 335 GLU A N 1
ATOM 2655 C CA . GLU A 1 335 ? -15.664 28.297 10.211 1 86.31 335 GLU A CA 1
ATOM 2656 C C . GLU A 1 335 ? -14.562 29.141 9.57 1 86.31 335 GLU A C 1
ATOM 2658 O O . GLU A 1 335 ? -13.594 29.516 10.234 1 86.31 335 GLU A O 1
ATOM 2663 N N . SER A 1 336 ? -14.758 29.438 8.336 1 90.88 336 SER A N 1
ATOM 2664 C CA . SER A 1 336 ? -13.789 30.219 7.582 1 90.88 336 SER A CA 1
ATOM 2665 C C . SER A 1 336 ? -13.898 31.703 7.902 1 90.88 336 SER A C 1
ATOM 2667 O O . SER A 1 336 ? -15 32.219 8.078 1 90.88 336 SER A O 1
ATOM 2669 N N . ARG A 1 337 ? -12.781 32.312 8.047 1 93.56 337 ARG A N 1
ATOM 2670 C CA . ARG A 1 337 ? -12.719 33.75 8.125 1 93.56 337 ARG A CA 1
ATOM 2671 C C . ARG A 1 337 ? -11.594 34.312 7.254 1 93.56 337 ARG A C 1
ATOM 2673 O O . ARG A 1 337 ? -10.812 33.531 6.684 1 93.56 337 ARG A O 1
ATOM 2680 N N . ASP A 1 338 ? -11.547 35.656 7.039 1 94.44 338 ASP A N 1
ATOM 2681 C CA . ASP A 1 338 ? -10.547 36.312 6.211 1 94.44 338 ASP A CA 1
ATOM 2682 C C . ASP A 1 338 ? -10.508 35.719 4.809 1 94.44 338 ASP A C 1
ATOM 2684 O O . ASP A 1 338 ? -9.445 35.344 4.301 1 94.44 338 ASP A O 1
ATOM 2688 N N . VAL A 1 339 ? -11.672 35.594 4.223 1 96.94 339 VAL A N 1
ATOM 2689 C CA . VAL A 1 339 ? -11.82 34.875 2.959 1 96.94 339 VAL A CA 1
ATOM 2690 C C . VAL A 1 339 ? -11.375 35.75 1.803 1 96.94 339 VAL A C 1
ATOM 2692 O O . VAL A 1 339 ? -11.719 36.938 1.756 1 96.94 339 VAL A O 1
ATOM 2695 N N . GLU A 1 340 ? -10.602 35.219 0.971 1 97 340 GLU A N 1
ATOM 2696 C CA . GLU A 1 340 ? -10.172 35.812 -0.284 1 97 340 GLU A CA 1
ATOM 2697 C C . GLU A 1 340 ? -10.219 34.812 -1.43 1 97 340 GLU A C 1
ATOM 2699 O O . GLU A 1 340 ? -10.414 33.625 -1.205 1 97 340 GLU A O 1
ATOM 2704 N N . TRP A 1 341 ? -10.109 35.375 -2.631 1 97.25 341 TRP A N 1
ATOM 2705 C CA . TRP A 1 341 ? -10.164 34.531 -3.816 1 97.25 341 TRP A CA 1
ATOM 2706 C C . TRP A 1 341 ? -9 34.812 -4.754 1 97.25 341 TRP A C 1
ATOM 2708 O O . TRP A 1 341 ? -8.617 35.969 -4.934 1 97.25 341 TRP A O 1
ATOM 2718 N N . VAL A 1 342 ? -8.469 33.812 -5.262 1 97.62 342 VAL A N 1
ATOM 2719 C CA . VAL A 1 342 ? -7.348 33.938 -6.191 1 97.62 342 VAL A CA 1
ATOM 2720 C C . VAL A 1 342 ? -7.684 33.219 -7.496 1 97.62 342 VAL A C 1
ATOM 2722 O O . VAL A 1 342 ? -8.117 32.062 -7.484 1 97.62 342 VAL A O 1
ATOM 2725 N N . GLY A 1 343 ? -7.445 33.844 -8.625 1 96.69 343 GLY A N 1
ATOM 2726 C CA . GLY A 1 343 ? -7.707 33.219 -9.914 1 96.69 343 GLY A CA 1
ATOM 2727 C C . GLY A 1 343 ? -6.82 32 -10.188 1 96.69 343 GLY A C 1
ATOM 2728 O O . GLY A 1 343 ? -5.629 32.031 -9.867 1 96.69 343 GLY A O 1
ATOM 2729 N N . MET A 1 344 ? -7.402 31 -10.812 1 96 344 MET A N 1
ATOM 2730 C CA . MET A 1 344 ? -6.656 29.797 -11.164 1 96 344 MET A CA 1
ATOM 2731 C C . MET A 1 344 ? -5.898 29.984 -12.477 1 96 344 MET A C 1
ATOM 2733 O O . MET A 1 344 ? -6.086 29.219 -13.422 1 96 344 MET A O 1
ATOM 2737 N N . GLU A 1 345 ? -5.117 30.984 -12.391 1 96.44 345 GLU A N 1
ATOM 2738 C CA . GLU A 1 345 ? -4.191 31.312 -13.469 1 96.44 345 GLU A CA 1
ATOM 2739 C C . GLU A 1 345 ? -2.756 31.406 -12.953 1 96.44 345 GLU A C 1
ATOM 2741 O O . GLU A 1 345 ? -2.527 31.719 -11.789 1 96.44 345 GLU A O 1
ATOM 2746 N N . VAL A 1 346 ? -1.808 31.188 -13.773 1 95.94 346 VAL A N 1
ATOM 2747 C CA . VAL A 1 346 ? -0.414 31.016 -13.375 1 95.94 346 VAL A CA 1
ATOM 2748 C C . VAL A 1 346 ? 0.092 32.281 -12.711 1 95.94 346 VAL A C 1
ATOM 2750 O O . VAL A 1 346 ? 0.636 32.25 -11.609 1 95.94 346 VAL A O 1
ATOM 2753 N N . GLY A 1 347 ? -0.124 33.375 -13.281 1 95.94 347 GLY A N 1
ATOM 2754 C CA . GLY A 1 347 ? 0.389 34.656 -12.781 1 95.94 347 GLY A CA 1
ATOM 2755 C C . GLY A 1 347 ? -0.162 35 -11.414 1 95.94 347 GLY A C 1
ATOM 2756 O O . GLY A 1 347 ? 0.593 35.125 -10.445 1 95.94 347 GLY A O 1
ATOM 2757 N N . PRO A 1 348 ? -1.473 35.188 -11.398 1 96.69 348 PRO A N 1
ATOM 2758 C CA . PRO A 1 348 ? -2.096 35.531 -10.125 1 96.69 348 PRO A CA 1
ATOM 2759 C C . PRO A 1 348 ? -1.753 34.531 -9.016 1 96.69 348 PRO A C 1
ATOM 2761 O O . PRO A 1 348 ? -1.446 34.938 -7.887 1 96.69 348 PRO A O 1
ATOM 2764 N N . MET A 1 349 ? -1.732 33.312 -9.297 1 97.31 349 MET A N 1
ATOM 2765 C CA . MET A 1 349 ? -1.457 32.312 -8.297 1 97.31 349 MET A CA 1
ATOM 2766 C C . MET A 1 349 ? -0.002 32.344 -7.848 1 97.31 349 MET A C 1
ATOM 2768 O O . MET A 1 349 ? 0.285 32.281 -6.652 1 97.31 349 MET A O 1
ATOM 2772 N N . LYS A 1 350 ? 0.857 32.469 -8.773 1 96.38 350 LYS A N 1
ATOM 2773 C CA . LYS A 1 350 ? 2.283 32.594 -8.477 1 96.38 350 LYS A CA 1
ATOM 2774 C C . LYS A 1 350 ? 2.559 33.75 -7.516 1 96.38 350 LYS A C 1
ATOM 2776 O O . LYS A 1 350 ? 3.266 33.594 -6.52 1 96.38 350 LYS A O 1
ATOM 2781 N N . ARG A 1 351 ? 2.039 34.875 -7.754 1 96.69 351 ARG A N 1
ATOM 2782 C CA . ARG A 1 351 ? 2.221 36.062 -6.918 1 96.69 351 ARG A CA 1
ATOM 2783 C C . ARG A 1 351 ? 1.608 35.875 -5.535 1 96.69 351 ARG A C 1
ATOM 2785 O O . ARG A 1 351 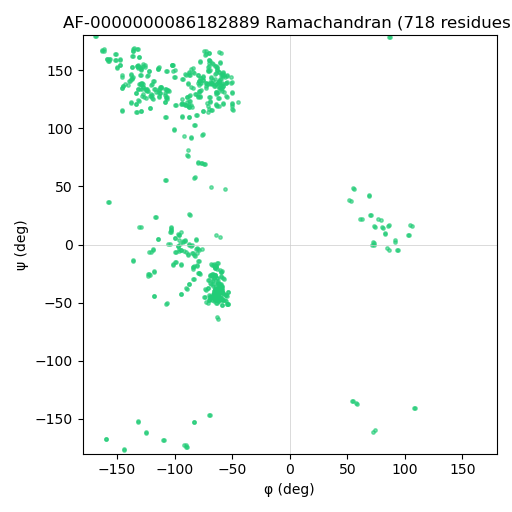? 2.201 36.25 -4.527 1 96.69 351 ARG A O 1
ATOM 2792 N N . TYR A 1 352 ? 0.533 35.25 -5.547 1 97.31 352 TYR A N 1
ATOM 2793 C CA . TYR A 1 352 ? -0.146 35.062 -4.27 1 97.31 352 TYR A CA 1
ATOM 2794 C C . TY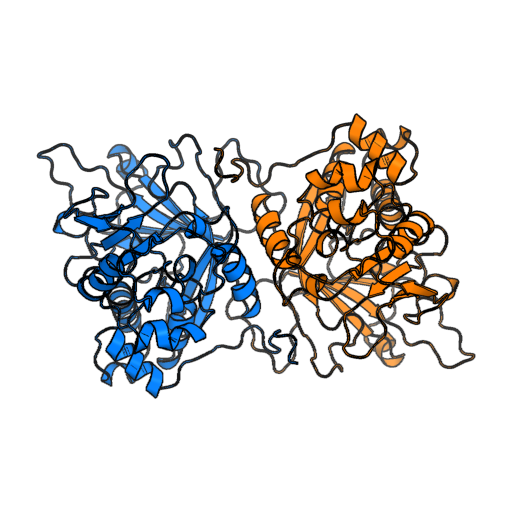R A 1 352 ? 0.634 34.094 -3.375 1 97.31 352 TYR A C 1
ATOM 2796 O O . TYR A 1 352 ? 0.803 34.375 -2.18 1 97.31 352 TYR A O 1
ATOM 2804 N N . LEU A 1 353 ? 1.049 32.969 -3.934 1 97.75 353 LEU A N 1
ATOM 2805 C CA . LEU A 1 353 ? 1.787 31.969 -3.17 1 97.75 353 LEU A CA 1
ATOM 2806 C C . LEU A 1 353 ? 3.09 32.562 -2.631 1 97.75 353 LEU A C 1
ATOM 2808 O O . LEU A 1 353 ? 3.504 32.25 -1.514 1 97.75 353 LEU A O 1
ATOM 2812 N N . ALA A 1 354 ? 3.717 33.375 -3.422 1 97.44 354 ALA A N 1
ATOM 2813 C CA . ALA A 1 354 ? 4.926 34.062 -2.957 1 97.44 354 ALA A CA 1
ATOM 2814 C C . ALA A 1 354 ? 4.621 34.969 -1.782 1 97.44 354 ALA A C 1
ATOM 2816 O O . ALA A 1 354 ? 5.344 35 -0.783 1 97.44 354 ALA A O 1
ATOM 2817 N N . LYS A 1 355 ? 3.607 35.688 -1.892 1 96.56 355 LYS A N 1
ATOM 2818 C CA . LYS A 1 355 ? 3.246 36.688 -0.89 1 96.56 355 LYS A CA 1
ATOM 2819 C C . LYS A 1 355 ? 2.75 36.031 0.392 1 96.56 355 LYS A C 1
ATOM 2821 O O . LYS A 1 355 ? 3.217 36.344 1.486 1 96.56 355 LYS A O 1
ATOM 2826 N N . GLU A 1 356 ? 1.823 35.125 0.24 1 95.88 356 GLU A N 1
ATOM 2827 C CA . GLU A 1 356 ? 1.087 34.594 1.384 1 95.88 356 GLU A CA 1
ATOM 2828 C C . GLU A 1 356 ? 1.817 33.406 2.01 1 95.88 356 GLU A C 1
ATOM 2830 O O . GLU A 1 356 ? 1.773 33.219 3.229 1 95.88 356 GLU A O 1
ATOM 2835 N N . PHE A 1 357 ? 2.498 32.594 1.196 1 96.62 357 PHE A N 1
ATOM 2836 C CA . PHE A 1 357 ? 3.061 31.359 1.706 1 96.62 357 PHE A CA 1
ATOM 2837 C C . PHE A 1 357 ? 4.578 31.344 1.567 1 96.62 357 PHE A C 1
ATOM 2839 O O . PHE A 1 357 ? 5.238 30.375 1.956 1 96.62 357 PHE A O 1
ATOM 2846 N N . GLY A 1 358 ? 5.145 32.375 0.962 1 95.94 358 GLY A N 1
ATOM 2847 C CA . GLY A 1 358 ? 6.586 32.562 0.979 1 95.94 358 GLY A CA 1
ATOM 2848 C C . GLY A 1 358 ? 7.305 31.797 -0.115 1 95.94 358 GLY A C 1
ATOM 2849 O O . GLY A 1 358 ? 8.523 31.625 -0.065 1 95.94 358 GLY A O 1
ATOM 2850 N N . PHE A 1 359 ? 6.578 31.328 -1.149 1 97.19 359 PHE A N 1
ATOM 2851 C CA . PHE A 1 359 ? 7.203 30.578 -2.234 1 97.19 359 PHE A CA 1
ATOM 2852 C C . PHE A 1 359 ? 8.297 31.406 -2.902 1 97.19 359 PHE A C 1
ATOM 2854 O O . PHE A 1 359 ? 8.125 32.625 -3.125 1 97.19 359 PHE A O 1
ATOM 2861 N N . LYS A 1 360 ? 9.383 30.766 -3.145 1 95.69 360 LYS A N 1
ATOM 2862 C CA . LYS A 1 360 ? 10.445 31.375 -3.928 1 95.69 360 LYS A CA 1
ATOM 2863 C C . LYS A 1 360 ? 10.531 30.766 -5.32 1 95.69 360 LYS A C 1
ATOM 2865 O O . LYS A 1 360 ? 10.57 29.547 -5.465 1 95.69 360 LYS A O 1
ATOM 2870 N N . TRP A 1 361 ? 10.484 31.672 -6.258 1 91.44 361 TRP A N 1
ATOM 2871 C CA . TRP A 1 361 ? 10.461 31.219 -7.645 1 91.44 361 TRP A CA 1
ATOM 2872 C C . TRP A 1 361 ? 11.836 31.375 -8.297 1 91.44 361 TRP A C 1
ATOM 2874 O O . TRP A 1 361 ? 12.539 32.344 -8.031 1 91.44 361 TRP A O 1
ATOM 2884 N N . MET B 1 1 ? -21.391 11.891 -8.07 1 31.3 1 MET B N 1
ATOM 2885 C CA . MET B 1 1 ? -20.766 10.641 -8.5 1 31.3 1 MET B CA 1
ATOM 2886 C C . MET B 1 1 ? -20.156 9.898 -7.316 1 31.3 1 MET B C 1
ATOM 2888 O O . MET B 1 1 ? -19.672 10.531 -6.367 1 31.3 1 MET B O 1
ATOM 2892 N N . ALA B 1 2 ? -20.5 8.797 -7.07 1 47.53 2 ALA B N 1
ATOM 2893 C CA . ALA B 1 2 ? -19.969 8.008 -5.961 1 47.53 2 ALA B CA 1
ATOM 2894 C C . ALA B 1 2 ? -18.453 8.117 -5.867 1 47.53 2 ALA B C 1
ATOM 2896 O O . ALA B 1 2 ? -17.766 8.094 -6.887 1 47.53 2 ALA B O 1
ATOM 2897 N N . ASP B 1 3 ? -17.766 8.547 -4.758 1 65.06 3 ASP B N 1
ATOM 2898 C CA . ASP B 1 3 ? -16.359 8.867 -4.586 1 65.06 3 ASP B CA 1
ATOM 2899 C C . ASP B 1 3 ? -15.484 7.633 -4.789 1 65.06 3 ASP B C 1
ATOM 2901 O O . ASP B 1 3 ? -14.25 7.723 -4.746 1 65.06 3 ASP B O 1
ATOM 2905 N N . GLY B 1 4 ? -16.172 6.438 -5.285 1 77.38 4 GLY B N 1
ATOM 2906 C CA . GLY B 1 4 ? -15.438 5.227 -5.594 1 77.38 4 GLY B CA 1
ATOM 2907 C C . GLY B 1 4 ? -14.922 4.512 -4.363 1 77.38 4 GLY B C 1
ATOM 2908 O O . GLY B 1 4 ? -14.258 3.477 -4.473 1 77.38 4 GLY B O 1
ATOM 2909 N N . ILE B 1 5 ? -15.195 5.074 -3.18 1 83.12 5 ILE B N 1
ATOM 2910 C CA . ILE B 1 5 ? -14.773 4.473 -1.919 1 83.12 5 ILE B CA 1
ATOM 2911 C C . ILE B 1 5 ? -15.898 3.594 -1.367 1 83.12 5 ILE B C 1
ATOM 2913 O O . ILE B 1 5 ? -17 4.078 -1.11 1 83.12 5 ILE B O 1
ATOM 2917 N N . PRO B 1 6 ? -15.617 2.361 -1.173 1 85.25 6 PRO B N 1
ATOM 2918 C CA . PRO B 1 6 ? -16.656 1.478 -0.644 1 85.25 6 PRO B CA 1
ATOM 2919 C C . PRO B 1 6 ? -17.031 1.799 0.803 1 85.25 6 PRO B C 1
ATOM 2921 O O . PRO B 1 6 ? -16.141 2.061 1.625 1 85.25 6 PRO B O 1
ATOM 2924 N N . LEU B 1 7 ? -18.25 1.75 1.106 1 86.12 7 LEU B N 1
ATOM 2925 C CA . LEU B 1 7 ? -18.688 1.979 2.479 1 86.12 7 LEU B CA 1
ATOM 2926 C C . LEU B 1 7 ? -18.359 0.784 3.363 1 86.12 7 LEU B C 1
ATOM 2928 O O . LEU B 1 7 ? -18.016 0.95 4.539 1 86.12 7 LEU B O 1
ATOM 2932 N N . ASP B 1 8 ? -18.516 -0.442 2.76 1 91.62 8 ASP B N 1
ATOM 2933 C CA . ASP B 1 8 ? -18.109 -1.663 3.449 1 91.62 8 ASP B CA 1
ATOM 2934 C C . ASP B 1 8 ? -16.75 -2.158 2.938 1 91.62 8 ASP B C 1
ATOM 2936 O O . ASP B 1 8 ? -16.688 -2.846 1.918 1 91.62 8 ASP B O 1
ATOM 2940 N N . PRO B 1 9 ? -15.703 -1.863 3.654 1 89.94 9 PRO B N 1
ATOM 2941 C CA . PRO B 1 9 ? -14.359 -2.107 3.145 1 89.94 9 PRO B CA 1
ATOM 2942 C C . PRO B 1 9 ? -14.031 -3.596 3.014 1 89.94 9 PRO B C 1
ATOM 2944 O O . PRO B 1 9 ? -13.195 -3.979 2.197 1 89.94 9 PRO B O 1
ATOM 2947 N N . TRP B 1 10 ? -14.641 -4.477 3.783 1 92.38 10 TRP B N 1
ATOM 2948 C CA . TRP B 1 10 ? -14.281 -5.891 3.777 1 92.38 10 TRP B CA 1
ATOM 2949 C C . TRP B 1 10 ? -15.445 -6.75 3.295 1 92.38 10 TRP B C 1
ATOM 2951 O O . TRP B 1 10 ? -15.562 -7.922 3.666 1 92.38 10 TRP B O 1
ATOM 2961 N N . LYS B 1 11 ? -16.297 -6.086 2.545 1 91.19 11 LYS B N 1
ATOM 2962 C CA . LYS B 1 11 ? -17.375 -6.879 1.954 1 91.19 11 LYS B CA 1
ATOM 2963 C C . LYS B 1 11 ? -16.812 -8.117 1.254 1 91.19 11 LYS B C 1
ATOM 2965 O O . LYS B 1 11 ? -15.844 -8.031 0.499 1 91.19 11 LYS B O 1
ATOM 2970 N N . GLN B 1 12 ? -17.406 -9.242 1.549 1 91.56 12 GLN B N 1
ATOM 2971 C CA . GLN B 1 12 ? -17 -10.492 0.911 1 91.56 12 GLN B CA 1
ATOM 2972 C C . GLN B 1 12 ? -17.719 -10.688 -0.42 1 91.56 12 GLN B C 1
ATOM 2974 O O . GLN B 1 12 ? -18.812 -11.281 -0.467 1 91.56 12 GLN B O 1
ATOM 2979 N N . VAL B 1 13 ? -17.125 -10.25 -1.445 1 93.44 13 VAL B N 1
ATOM 2980 C CA . VAL B 1 13 ? -17.719 -10.359 -2.773 1 93.44 13 VAL B CA 1
ATOM 2981 C C . VAL B 1 13 ? -17.75 -11.82 -3.215 1 93.44 13 VAL B C 1
ATOM 2983 O O . VAL B 1 13 ? -16.734 -12.516 -3.143 1 93.44 13 VAL B O 1
ATOM 2986 N N . ALA B 1 14 ? -18.844 -12.289 -3.592 1 97.31 14 ALA B N 1
ATOM 2987 C CA . ALA B 1 14 ? -19.016 -13.656 -4.078 1 97.31 14 ALA B CA 1
ATOM 2988 C C . ALA B 1 14 ? -19.641 -13.672 -5.473 1 97.31 14 ALA B C 1
ATOM 2990 O O . ALA B 1 14 ? -20.438 -12.797 -5.812 1 97.31 14 ALA B O 1
ATOM 2991 N N . LEU B 1 15 ? -19.234 -14.633 -6.285 1 98.19 15 LEU B N 1
ATOM 2992 C CA . LEU B 1 15 ? -19.906 -14.852 -7.562 1 98.19 15 LEU B CA 1
ATOM 2993 C C . LEU B 1 15 ? -21.312 -15.422 -7.344 1 98.19 15 LEU B C 1
ATOM 2995 O O . LEU B 1 15 ? -21.609 -15.953 -6.273 1 98.19 15 LEU B O 1
ATOM 2999 N N . THR B 1 16 ? -22.125 -15.234 -8.367 1 98 16 THR B N 1
ATOM 3000 C CA . THR B 1 16 ? -23.391 -15.961 -8.344 1 98 16 THR B CA 1
ATOM 3001 C C . THR B 1 16 ? -23.156 -17.438 -8.641 1 98 16 THR B C 1
ATOM 3003 O O . THR B 1 16 ? -22.094 -17.828 -9.125 1 98 16 THR B O 1
ATOM 3006 N N . ARG B 1 17 ? -24.141 -18.203 -8.305 1 98 17 ARG B N 1
ATOM 3007 C CA . ARG B 1 17 ? -24.047 -19.641 -8.609 1 98 17 ARG B CA 1
ATOM 3008 C C . ARG B 1 17 ? -23.875 -19.875 -10.102 1 98 17 ARG B C 1
ATOM 3010 O O . ARG B 1 17 ? -23.109 -20.75 -10.516 1 98 17 ARG B O 1
ATOM 3017 N N . GLU B 1 18 ? -24.547 -19.094 -10.898 1 98.19 18 GLU B N 1
ATOM 3018 C CA . GLU B 1 18 ? -24.438 -19.203 -12.352 1 98.19 18 GLU B CA 1
ATOM 3019 C C . GLU B 1 18 ? -23.016 -18.859 -12.812 1 98.19 18 GLU B C 1
ATOM 3021 O O . GLU B 1 18 ? -22.453 -19.562 -13.664 1 98.19 18 GLU B O 1
ATOM 3026 N N . GLN B 1 19 ? -22.469 -17.859 -12.258 1 98.56 19 GLN B N 1
ATOM 3027 C CA . GLN B 1 19 ? -21.094 -17.469 -12.578 1 98.56 19 GLN B CA 1
ATOM 3028 C C . GLN B 1 19 ? -20.109 -18.547 -12.156 1 98.56 19 GLN B C 1
ATOM 3030 O O . GLN B 1 19 ? -19.125 -18.812 -12.859 1 98.56 19 GLN B O 1
ATOM 3035 N N . ALA B 1 20 ? -20.406 -19.125 -11.008 1 98.75 20 ALA B N 1
ATOM 3036 C CA . ALA B 1 20 ? -19.516 -20.172 -10.516 1 98.75 20 ALA B CA 1
ATOM 3037 C C . ALA B 1 20 ? -19.531 -21.375 -11.453 1 98.75 20 ALA B C 1
ATOM 3039 O O . ALA B 1 20 ? -18.484 -22 -11.68 1 98.75 20 ALA B O 1
ATOM 3040 N N . VAL B 1 21 ? -20.656 -21.672 -12 1 98.75 21 VAL B N 1
ATOM 3041 C CA . VAL B 1 21 ? -20.766 -22.781 -12.953 1 98.75 21 VAL B CA 1
ATOM 3042 C C . VAL B 1 21 ? -19.969 -22.453 -14.219 1 98.75 21 VAL B C 1
ATOM 3044 O O . VAL B 1 21 ? -19.25 -23.297 -14.742 1 98.75 21 VAL B O 1
ATOM 3047 N N . GLU B 1 22 ? -20.078 -21.219 -14.703 1 98.75 22 GLU B N 1
ATOM 3048 C CA . GLU B 1 22 ? -19.281 -20.781 -15.844 1 98.75 22 GLU B CA 1
ATOM 3049 C C . GLU B 1 22 ? -17.797 -20.875 -15.539 1 98.75 22 GLU B C 1
ATOM 3051 O O . GLU B 1 22 ? -17 -21.25 -16.406 1 98.75 22 GLU B O 1
ATOM 3056 N N . TYR B 1 23 ? -17.453 -20.516 -14.312 1 98.88 23 TYR B N 1
ATOM 3057 C CA . TYR B 1 23 ? -16.062 -20.578 -13.875 1 98.88 23 TYR B CA 1
ATOM 3058 C C . TYR B 1 23 ? -15.57 -22.016 -13.852 1 98.88 23 TYR B C 1
ATOM 3060 O O . TYR B 1 23 ? -14.453 -22.297 -14.281 1 98.88 23 TYR B O 1
ATOM 3068 N N . LEU B 1 24 ? -16.406 -22.891 -13.344 1 98.88 24 LEU B N 1
ATOM 3069 C CA . LEU B 1 24 ? -16.062 -24.312 -13.352 1 98.88 24 LEU B CA 1
ATOM 3070 C C . LEU B 1 24 ? -15.82 -24.812 -14.766 1 98.88 24 LEU B C 1
ATOM 3072 O O . LEU B 1 24 ? -14.859 -25.547 -15.016 1 98.88 24 LEU B O 1
ATOM 3076 N N . GLU B 1 25 ? -16.609 -24.391 -15.68 1 98.56 25 GLU B N 1
ATOM 3077 C CA . GLU B 1 25 ? -16.406 -24.734 -17.078 1 98.56 25 GLU B CA 1
ATOM 3078 C C . GLU B 1 25 ? -15.078 -24.203 -17.609 1 98.56 25 GLU B C 1
ATOM 3080 O O . GLU B 1 25 ? -14.344 -24.906 -18.281 1 98.56 25 GLU B O 1
ATOM 3085 N N . ARG B 1 26 ? -14.75 -22.969 -17.25 1 98.69 26 ARG B N 1
ATOM 3086 C CA . ARG B 1 26 ? -13.508 -22.328 -17.641 1 98.69 26 ARG B CA 1
ATOM 3087 C C . ARG B 1 26 ? -12.297 -23.109 -17.156 1 98.69 26 ARG B C 1
ATOM 3089 O O . ARG B 1 26 ? -11.297 -23.234 -17.875 1 98.69 26 ARG B O 1
ATOM 3096 N N . ILE B 1 27 ? -12.453 -23.688 -15.961 1 98.56 27 ILE B N 1
ATOM 3097 C CA . ILE B 1 27 ? -11.289 -24.375 -15.406 1 98.56 27 ILE B CA 1
ATOM 3098 C C . ILE B 1 27 ? -11.445 -25.891 -15.578 1 98.56 27 ILE B C 1
ATOM 3100 O O . ILE B 1 27 ? -10.75 -26.672 -14.922 1 98.56 27 ILE B O 1
ATOM 3104 N N . GLN B 1 28 ? -12.422 -26.297 -16.344 1 98.06 28 GLN B N 1
ATOM 3105 C CA . GLN B 1 28 ? -12.586 -27.656 -16.859 1 98.06 28 GLN B CA 1
ATOM 3106 C C . GLN B 1 28 ? -12.922 -28.625 -15.719 1 98.06 28 GLN B C 1
ATOM 3108 O O . GLN B 1 28 ? -12.328 -29.703 -15.633 1 98.06 28 GLN B O 1
ATOM 3113 N N . LEU B 1 29 ? -13.75 -28.219 -14.852 1 98.69 29 LEU B N 1
ATOM 3114 C CA . LEU B 1 29 ? -14.328 -29.094 -13.836 1 98.69 29 LEU B CA 1
ATOM 3115 C C . LEU B 1 29 ? -15.828 -29.266 -14.055 1 98.69 29 LEU B C 1
ATOM 3117 O O . LEU B 1 29 ? -16.484 -28.359 -14.586 1 98.69 29 LEU B O 1
ATOM 3121 N N . PRO B 1 30 ? -16.375 -30.391 -13.617 1 98.62 30 PRO B N 1
ATOM 3122 C CA . PRO B 1 30 ? -17.812 -30.609 -13.789 1 98.62 30 PRO B CA 1
ATOM 3123 C C . PRO B 1 30 ? -18.656 -29.578 -13.062 1 98.62 30 PRO B C 1
ATOM 3125 O O . PRO B 1 30 ? -18.328 -29.172 -11.945 1 98.62 30 PRO B O 1
ATOM 3128 N N . SER B 1 31 ? -19.734 -29.172 -13.703 1 98.25 31 SER B N 1
ATOM 3129 C CA . SER B 1 31 ? -20.641 -28.203 -13.117 1 98.25 31 SER B CA 1
ATOM 3130 C C . SER B 1 31 ? -21.188 -28.688 -11.781 1 98.25 31 SER B C 1
ATOM 3132 O O . SER B 1 31 ? -21.469 -27.875 -10.891 1 98.25 31 SER B O 1
ATOM 3134 N N . ALA B 1 32 ? -21.281 -29.984 -11.617 1 98.19 32 ALA B N 1
ATOM 3135 C CA . ALA B 1 32 ? -21.828 -30.562 -10.391 1 98.19 32 ALA B CA 1
ATOM 3136 C C . ALA B 1 32 ? -20.938 -30.266 -9.195 1 98.19 32 ALA B C 1
ATOM 3138 O O . ALA B 1 32 ? -21.375 -30.359 -8.047 1 98.19 32 ALA B O 1
ATOM 3139 N N . THR B 1 33 ? -19.719 -29.906 -9.469 1 98.62 33 THR B N 1
ATOM 3140 C CA . THR B 1 33 ? -18.766 -29.578 -8.406 1 98.62 33 THR B CA 1
ATOM 3141 C C . THR B 1 33 ? -19.281 -28.422 -7.551 1 98.62 33 THR B C 1
ATOM 3143 O O . THR B 1 33 ? -18.938 -28.312 -6.371 1 98.62 33 THR B O 1
ATOM 3146 N N . VAL B 1 34 ? -20.188 -27.578 -8.078 1 98.25 34 VAL B N 1
ATOM 3147 C CA . VAL B 1 34 ? -20.641 -26.359 -7.43 1 98.25 34 VAL B CA 1
ATOM 3148 C C . VAL B 1 34 ? -21.406 -26.703 -6.156 1 98.25 34 VAL B C 1
ATOM 3150 O O . VAL B 1 34 ? -21.531 -25.875 -5.254 1 98.25 34 VAL B O 1
ATOM 3153 N N . THR B 1 35 ? -21.859 -27.984 -6 1 98.06 35 THR B N 1
ATOM 3154 C CA . THR B 1 35 ? -22.672 -28.375 -4.855 1 98.06 35 THR B CA 1
ATOM 3155 C C . THR B 1 35 ? -21.812 -29.078 -3.801 1 98.06 35 THR B C 1
ATOM 3157 O O . THR B 1 35 ? -22.297 -29.406 -2.719 1 98.06 35 THR B O 1
ATOM 3160 N N . GLU B 1 36 ? -20.578 -29.328 -4.125 1 98.25 36 GLU B N 1
ATOM 3161 C CA . GLU B 1 36 ? -19.688 -30 -3.176 1 98.25 36 GLU B CA 1
ATOM 3162 C C . GLU B 1 36 ? -19.406 -29.109 -1.967 1 98.25 36 GLU B C 1
ATOM 3164 O O . GLU B 1 36 ? -19.203 -27.906 -2.109 1 98.25 36 GLU B O 1
ATOM 3169 N N . PRO B 1 37 ? -19.406 -29.688 -0.778 1 98.12 37 PRO B N 1
ATOM 3170 C CA . PRO B 1 37 ? -19.047 -28.906 0.404 1 98.12 37 PRO B CA 1
ATOM 3171 C C . PRO B 1 37 ? -17.562 -28.562 0.435 1 98.12 37 PRO B C 1
ATOM 3173 O O . PRO B 1 37 ? -16.734 -29.297 -0.103 1 98.12 37 PRO B O 1
ATOM 3176 N N . PRO B 1 38 ? -17.234 -27.5 1.07 1 98.69 38 PRO B N 1
ATOM 3177 C CA . PRO B 1 38 ? -15.828 -27.109 1.15 1 98.69 38 PRO B CA 1
ATOM 3178 C C . PRO B 1 38 ? -14.984 -28.125 1.916 1 98.69 38 PRO B C 1
ATOM 3180 O O . PRO B 1 38 ? -15.445 -28.703 2.912 1 98.69 38 PRO B O 1
ATOM 3183 N N . SER B 1 39 ? -13.844 -28.375 1.414 1 98.56 39 SER B N 1
ATOM 3184 C CA . SER B 1 39 ? -12.859 -29.312 1.971 1 98.56 39 SER B CA 1
ATOM 3185 C C . SER B 1 39 ? -11.469 -29.047 1.408 1 98.56 39 SER B C 1
ATOM 3187 O O . SER B 1 39 ? -11.312 -28.281 0.459 1 98.56 39 SER B O 1
ATOM 3189 N N . LEU B 1 40 ? -10.508 -29.641 2.055 1 98.5 40 LEU B N 1
ATOM 3190 C CA . LEU B 1 40 ? -9.148 -29.516 1.537 1 98.5 40 LEU B CA 1
ATOM 3191 C C . LEU B 1 40 ? -9.031 -30.156 0.155 1 98.5 40 LEU B C 1
ATOM 3193 O O . LEU B 1 40 ? -8.336 -29.625 -0.716 1 98.5 40 LEU B O 1
ATOM 3197 N N . GLU B 1 41 ? -9.688 -31.281 -0.014 1 98.25 41 GLU B N 1
ATOM 3198 C CA . GLU B 1 41 ? -9.672 -31.969 -1.306 1 98.25 41 GLU B CA 1
ATOM 3199 C C . GLU B 1 41 ? -10.25 -31.078 -2.402 1 98.25 41 GLU B C 1
ATOM 3201 O O . GLU B 1 41 ? -9.664 -30.938 -3.477 1 98.25 41 GLU B O 1
ATOM 3206 N N . LEU B 1 42 ? -11.398 -30.469 -2.121 1 98.75 42 LEU B N 1
ATOM 3207 C CA . LEU B 1 42 ? -12.016 -29.594 -3.102 1 98.75 42 LEU B CA 1
ATOM 3208 C C . LEU B 1 42 ? -11.133 -28.375 -3.369 1 98.75 42 LEU B C 1
ATOM 3210 O O . LEU B 1 42 ? -10.938 -27.984 -4.523 1 98.75 42 LEU B O 1
ATOM 3214 N N . LEU B 1 43 ? -10.633 -27.734 -2.287 1 98.81 43 LEU B N 1
ATOM 3215 C CA . LEU B 1 43 ? -9.766 -26.562 -2.426 1 98.81 43 LEU B CA 1
ATOM 3216 C C . LEU B 1 43 ? -8.57 -26.891 -3.316 1 98.81 43 LEU B C 1
ATOM 3218 O O . LEU B 1 43 ? -8.219 -26.094 -4.199 1 98.81 43 LEU B O 1
ATOM 3222 N N . SER B 1 44 ? -7.949 -28.062 -3.104 1 98.5 44 SER B N 1
ATOM 3223 C CA . SER B 1 44 ? -6.793 -28.5 -3.883 1 98.5 44 SER B CA 1
ATOM 3224 C C . SER B 1 44 ? -7.152 -28.672 -5.355 1 98.5 44 SER B C 1
ATOM 3226 O O . SER B 1 44 ? -6.414 -28.234 -6.238 1 98.5 44 SER B O 1
ATOM 3228 N N . LYS B 1 45 ? -8.258 -29.297 -5.531 1 98.19 45 LYS B N 1
ATOM 3229 C CA . LYS B 1 45 ? -8.742 -29.547 -6.887 1 98.19 45 LYS B CA 1
ATOM 3230 C C . LYS B 1 45 ? -9.023 -28.234 -7.617 1 98.19 45 LYS B C 1
ATOM 3232 O O . LYS B 1 45 ? -8.609 -28.062 -8.766 1 98.19 45 LYS B O 1
ATOM 3237 N N . LEU B 1 46 ? -9.727 -27.328 -6.965 1 98.81 46 LEU B N 1
ATOM 3238 C CA . LEU B 1 46 ? -10.047 -26.047 -7.566 1 98.81 46 LEU B CA 1
ATOM 3239 C C . LEU B 1 46 ? -8.781 -25.25 -7.879 1 98.81 46 LEU B C 1
ATOM 3241 O O . LEU B 1 46 ? -8.672 -24.656 -8.953 1 98.81 46 LEU B O 1
ATOM 3245 N N . LEU B 1 47 ? -7.836 -25.234 -6.938 1 98.56 47 LEU B N 1
ATOM 3246 C CA . LEU B 1 47 ? -6.605 -24.484 -7.117 1 98.56 47 LEU B CA 1
ATOM 3247 C C . LEU B 1 47 ? -5.793 -25.031 -8.289 1 98.56 47 LEU B C 1
ATOM 3249 O O . LEU B 1 47 ? -5.34 -24.281 -9.148 1 98.56 47 LEU B O 1
ATOM 3253 N N . GLN B 1 48 ? -5.578 -26.359 -8.305 1 97.69 48 GLN B N 1
ATOM 3254 C CA . GLN B 1 48 ? -4.801 -26.953 -9.383 1 97.69 48 GLN B CA 1
ATOM 3255 C C . GLN B 1 48 ? -5.426 -26.672 -10.742 1 97.69 48 GLN B C 1
ATOM 3257 O O . GLN B 1 48 ? -4.73 -26.266 -11.68 1 97.69 48 GLN B O 1
ATOM 3262 N N . SER B 1 49 ? -6.75 -26.875 -10.852 1 98.12 49 SER B N 1
ATOM 3263 C CA . SER B 1 49 ? -7.438 -26.625 -12.117 1 98.12 49 SER B CA 1
ATOM 3264 C C . SER B 1 49 ? -7.344 -25.156 -12.508 1 98.12 49 SER B C 1
ATOM 3266 O O . SER B 1 49 ? -7.199 -24.828 -13.688 1 98.12 49 SER B O 1
ATOM 3268 N N . GLN B 1 50 ? -7.484 -24.266 -11.508 1 98.25 50 GLN B N 1
ATOM 3269 C CA . GLN B 1 50 ? -7.297 -22.828 -11.703 1 98.25 50 GLN B CA 1
ATOM 3270 C C . GLN B 1 50 ? -5.941 -22.531 -12.336 1 98.25 50 GLN B C 1
ATOM 3272 O O . GLN B 1 50 ? -5.863 -21.844 -13.352 1 98.25 50 GLN B O 1
ATOM 3277 N N . LEU B 1 51 ? -4.891 -23.031 -11.812 1 97.75 51 LEU B N 1
ATOM 3278 C CA . LEU B 1 51 ? -3.523 -22.75 -12.242 1 97.75 51 LEU B CA 1
ATOM 3279 C C . LEU B 1 51 ? -3.252 -23.359 -13.617 1 97.75 51 LEU B C 1
ATOM 3281 O O . LEU B 1 51 ? -2.443 -22.828 -14.383 1 97.75 51 LEU B O 1
ATOM 3285 N N . GLU B 1 52 ? -3.959 -24.391 -13.953 1 97 52 GLU B N 1
ATOM 3286 C CA . GLU B 1 52 ? -3.758 -25.094 -15.219 1 97 52 GLU B CA 1
ATOM 3287 C C . GLU B 1 52 ? -4.52 -24.406 -16.359 1 97 52 GLU B C 1
ATOM 3289 O O . GLU B 1 52 ? -4.219 -24.625 -17.531 1 97 52 GLU B O 1
ATOM 3294 N N . ASN B 1 53 ? -5.504 -23.594 -16 1 97.56 53 ASN B N 1
ATOM 3295 C CA . ASN B 1 53 ? -6.383 -23.109 -17.062 1 97.56 53 ASN B CA 1
ATOM 3296 C C . ASN B 1 53 ? -6.395 -21.594 -17.141 1 97.56 53 ASN B C 1
ATOM 3298 O O . ASN B 1 53 ? -6.758 -21.016 -18.172 1 97.56 53 ASN B O 1
ATOM 3302 N N . VAL B 1 54 ? -6.117 -20.938 -16.062 1 98 54 VAL B N 1
ATOM 3303 C CA . VAL B 1 54 ? -6.102 -19.484 -16.047 1 98 54 VAL B CA 1
ATOM 3304 C C . VAL B 1 54 ? -4.664 -18.984 -15.953 1 98 54 VAL B C 1
ATOM 3306 O O . VAL B 1 54 ? -4.027 -19.109 -14.898 1 98 54 VAL B O 1
ATOM 3309 N N . PRO B 1 55 ? -4.152 -18.406 -16.984 1 97.31 55 PRO B N 1
ATOM 3310 C CA . PRO B 1 55 ? -2.766 -17.938 -16.938 1 97.31 55 PRO B CA 1
ATOM 3311 C C . PRO B 1 55 ? -2.613 -16.609 -16.203 1 97.31 55 PRO B C 1
ATOM 3313 O O . PRO B 1 55 ? -3.535 -15.789 -16.203 1 97.31 55 PRO B O 1
ATOM 3316 N N . LYS B 1 56 ? -1.511 -16.469 -15.531 1 95.94 56 LYS B N 1
ATOM 3317 C CA . LYS B 1 56 ? -1.062 -15.109 -15.266 1 95.94 56 LYS B CA 1
ATOM 3318 C C . LYS B 1 56 ? -0.751 -14.367 -16.562 1 95.94 56 LYS B C 1
ATOM 3320 O O . LYS B 1 56 ? -0.068 -14.906 -17.438 1 95.94 56 LYS B O 1
ATOM 3325 N N . ASP B 1 57 ? -1.241 -13.219 -16.703 1 95 57 ASP B N 1
ATOM 3326 C CA . ASP B 1 57 ? -1.274 -12.523 -17.984 1 95 57 ASP B CA 1
ATOM 3327 C C . ASP B 1 57 ? -1.095 -11.016 -17.797 1 95 57 ASP B C 1
ATOM 3329 O O . ASP B 1 57 ? -1.934 -10.359 -17.172 1 95 57 ASP B O 1
ATOM 3333 N N . THR B 1 58 ? 0.015 -10.492 -18.328 1 91.88 58 THR B N 1
ATOM 3334 C CA . THR B 1 58 ? 0.271 -9.062 -18.172 1 91.88 58 THR B CA 1
ATOM 3335 C C . THR B 1 58 ? -0.035 -8.32 -19.469 1 91.88 58 THR B C 1
ATOM 3337 O O . THR B 1 58 ? 0.269 -7.129 -19.594 1 91.88 58 THR B O 1
ATOM 3340 N N . THR B 1 59 ? -0.7 -8.938 -20.453 1 92.5 59 THR B N 1
ATOM 3341 C CA . THR B 1 59 ? -0.893 -8.375 -21.781 1 92.5 59 THR B CA 1
ATOM 3342 C C . THR B 1 59 ? -1.709 -7.09 -21.719 1 92.5 59 THR B C 1
ATOM 3344 O O . THR B 1 59 ? -1.457 -6.148 -22.469 1 92.5 59 THR B O 1
ATOM 3347 N N . PRO B 1 60 ? -2.652 -7.031 -20.781 1 90.5 60 PRO B N 1
ATOM 3348 C CA . PRO B 1 60 ? -3.451 -5.805 -20.766 1 90.5 60 PRO B CA 1
ATOM 3349 C C . PRO B 1 60 ? -2.621 -4.566 -20.438 1 90.5 60 PRO B C 1
ATOM 3351 O O . PRO B 1 60 ? -3.055 -3.441 -20.703 1 90.5 60 PRO B O 1
ATOM 3354 N N . MET B 1 61 ? -1.509 -4.766 -19.875 1 88.88 61 MET B N 1
ATOM 3355 C CA . MET B 1 61 ? -0.655 -3.635 -19.516 1 88.88 61 MET B CA 1
ATOM 3356 C C . MET B 1 61 ? 0.097 -3.115 -20.734 1 88.88 61 MET B C 1
ATOM 3358 O O . MET B 1 61 ? 0.653 -2.016 -20.703 1 88.88 61 MET B O 1
ATOM 3362 N N . HIS B 1 62 ? 0.103 -3.926 -21.812 1 89.44 62 HIS B N 1
ATOM 3363 C CA . HIS B 1 62 ? 0.997 -3.619 -22.922 1 89.44 62 HIS B CA 1
ATOM 3364 C C . HIS B 1 62 ? 0.222 -3.473 -24.234 1 89.44 62 HIS B C 1
ATOM 3366 O O . HIS B 1 62 ? 0.71 -2.859 -25.188 1 89.44 62 HIS B O 1
ATOM 3372 N N . VAL B 1 63 ? -0.876 -4.113 -24.266 1 90.56 63 VAL B N 1
ATOM 3373 C CA . VAL B 1 63 ? -1.673 -4.117 -25.5 1 90.56 63 VAL B CA 1
ATOM 3374 C C . VAL B 1 63 ? -3.127 -3.787 -25.172 1 90.56 63 VAL B C 1
ATOM 3376 O O . VAL B 1 63 ? -3.768 -4.492 -24.375 1 90.56 63 VAL B O 1
ATOM 3379 N N . SER B 1 64 ? -3.629 -2.836 -25.766 1 87.5 64 SER B N 1
ATOM 3380 C CA . SER B 1 64 ? -5.031 -2.498 -25.562 1 87.5 64 SER B CA 1
ATOM 3381 C C . SER B 1 64 ? -5.949 -3.426 -26.344 1 87.5 64 SER B C 1
ATOM 3383 O O . SER B 1 64 ? -5.523 -4.039 -27.328 1 87.5 64 SER B O 1
ATOM 3385 N N . GLU B 1 65 ? -7.176 -3.482 -25.844 1 83.81 65 GLU B N 1
ATOM 3386 C CA . GLU B 1 65 ? -8.141 -4.301 -26.578 1 83.81 65 GLU B CA 1
ATOM 3387 C C . GLU B 1 65 ? -8.32 -3.807 -28 1 83.81 65 GLU B C 1
ATOM 3389 O O . GLU B 1 65 ? -8.516 -4.605 -28.922 1 83.81 65 GLU B O 1
ATOM 3394 N N . SER B 1 66 ? -8.219 -2.471 -28.156 1 86.31 66 SER B N 1
ATOM 3395 C CA . SER B 1 66 ? -8.328 -1.894 -29.5 1 86.31 66 SER B CA 1
ATOM 3396 C C . SER B 1 66 ? -7.145 -2.305 -30.375 1 86.31 66 SER B C 1
ATOM 3398 O O . SER B 1 66 ? -7.305 -2.527 -31.578 1 86.31 66 SER B O 1
ATOM 3400 N N . GLN B 1 67 ? -6.066 -2.426 -29.766 1 88.88 67 GLN B N 1
ATOM 3401 C CA . GLN B 1 67 ? -4.883 -2.818 -30.531 1 88.88 67 GLN B CA 1
ATOM 3402 C C . GLN B 1 67 ? -4.988 -4.266 -31 1 88.88 67 GLN B C 1
ATOM 3404 O O . GLN B 1 67 ? -4.527 -4.598 -32.094 1 88.88 67 GLN B O 1
ATOM 3409 N N . TRP B 1 68 ? -5.609 -5.109 -30.234 1 91.38 68 TRP B N 1
ATOM 3410 C CA . TRP B 1 68 ? -5.781 -6.504 -30.609 1 91.38 68 TRP B CA 1
ATOM 3411 C C . TRP B 1 68 ? -6.676 -6.625 -31.844 1 91.38 68 TRP B C 1
ATOM 3413 O O . TRP B 1 68 ? -6.641 -7.633 -32.562 1 91.38 68 TRP B O 1
ATOM 3423 N N . THR B 1 69 ? -7.434 -5.605 -32.094 1 89.88 69 THR B N 1
ATOM 3424 C CA . THR B 1 69 ? -8.375 -5.637 -33.219 1 89.88 69 THR B CA 1
ATOM 3425 C C . THR B 1 69 ? -7.801 -4.906 -34.406 1 89.88 69 THR B C 1
ATOM 3427 O O . THR B 1 69 ? -8.516 -4.645 -35.375 1 89.88 69 THR B O 1
ATOM 3430 N N . SER B 1 70 ? -6.648 -4.527 -34.25 1 89.81 70 SER B N 1
ATOM 3431 C CA . SER B 1 70 ? -5.984 -3.854 -35.375 1 89.81 70 SER B CA 1
ATOM 3432 C C . SER B 1 70 ? -6.02 -4.703 -36.625 1 89.81 70 SER B C 1
ATOM 3434 O O . SER B 1 70 ? -5.852 -5.926 -36.594 1 89.81 70 SER B O 1
ATOM 3436 N N . GLN B 1 71 ? -6.137 -4.02 -37.781 1 90.75 71 GLN B N 1
ATOM 3437 C CA . GLN B 1 71 ? -6.117 -4.695 -39.062 1 90.75 71 GLN B CA 1
ATOM 3438 C C . GLN B 1 71 ? -4.688 -4.941 -39.562 1 90.75 71 GLN B C 1
ATOM 3440 O O . GLN B 1 71 ? -4.453 -5.766 -40.438 1 90.75 71 GLN B O 1
ATOM 3445 N N . ASP B 1 72 ? -3.793 -4.18 -39 1 93.81 72 ASP B N 1
ATOM 3446 C CA . ASP B 1 72 ? -2.385 -4.398 -39.312 1 93.81 72 ASP B CA 1
ATOM 3447 C C . ASP B 1 72 ? -1.796 -5.52 -38.469 1 93.81 72 ASP B C 1
ATOM 3449 O O . ASP B 1 72 ? -1.415 -5.297 -37.312 1 93.81 72 ASP B O 1
ATOM 3453 N N . GLU B 1 73 ? -1.644 -6.652 -39.062 1 91.81 73 GLU B N 1
ATOM 3454 C CA . GLU B 1 73 ? -1.127 -7.82 -38.375 1 91.81 73 GLU B CA 1
ATOM 3455 C C . GLU B 1 73 ? 0.309 -7.594 -37.906 1 91.81 73 GLU B C 1
ATOM 3457 O O . GLU B 1 73 ? 0.763 -8.219 -36.938 1 91.81 73 GLU B O 1
ATOM 3462 N N . HIS B 1 74 ? 0.999 -6.625 -38.531 1 94.5 74 HIS B N 1
ATOM 3463 C CA . HIS B 1 74 ? 2.41 -6.418 -38.25 1 94.5 74 HIS B CA 1
ATOM 3464 C C . HIS B 1 74 ? 2.611 -5.199 -37.344 1 94.5 74 HIS B C 1
ATOM 3466 O O . HIS B 1 74 ? 3.742 -4.75 -37.156 1 94.5 74 HIS B O 1
ATOM 3472 N N . GLU B 1 75 ? 1.577 -4.809 -36.812 1 95 75 GLU B N 1
ATOM 3473 C CA . GLU B 1 75 ? 1.716 -3.742 -35.844 1 95 75 GLU B CA 1
ATOM 3474 C C . GLU B 1 75 ? 2.574 -4.191 -34.656 1 95 75 GLU B C 1
ATOM 3476 O O . GLU B 1 75 ? 2.283 -5.203 -34.031 1 95 75 GLU B O 1
ATOM 3481 N N . PRO B 1 76 ? 3.627 -3.395 -34.375 1 93.44 76 PRO B N 1
ATOM 3482 C CA . PRO B 1 76 ? 4.508 -3.807 -33.25 1 93.44 76 PRO B CA 1
ATOM 3483 C C . PRO B 1 76 ? 3.861 -3.639 -31.891 1 93.44 76 PRO B C 1
ATOM 3485 O O . PRO B 1 76 ? 3.135 -2.666 -31.656 1 93.44 76 PRO B O 1
ATOM 3488 N N . ILE B 1 77 ? 4.035 -4.582 -31.031 1 93 77 ILE B N 1
ATOM 3489 C CA . ILE B 1 77 ? 3.65 -4.469 -29.625 1 93 77 ILE B CA 1
ATOM 3490 C C . ILE B 1 77 ? 4.77 -3.795 -28.844 1 93 77 ILE B C 1
ATOM 3492 O O . ILE B 1 77 ? 5.902 -4.281 -28.812 1 93 77 ILE B O 1
ATOM 3496 N N . LYS B 1 78 ? 4.453 -2.682 -28.281 1 87.75 78 LYS B N 1
ATOM 3497 C CA . LYS B 1 78 ? 5.406 -1.953 -27.453 1 87.75 78 LYS B CA 1
ATOM 3498 C C . LYS B 1 78 ? 5.074 -2.107 -25.969 1 87.75 78 LYS B C 1
ATOM 3500 O O . LYS B 1 78 ? 3.912 -2.002 -25.578 1 87.75 78 LYS B O 1
ATOM 3505 N N . LEU B 1 79 ? 6.109 -2.432 -25.203 1 86 79 LEU B N 1
ATOM 3506 C CA . LEU B 1 79 ? 5.895 -2.508 -23.766 1 86 79 LEU B CA 1
ATOM 3507 C C . LEU B 1 79 ? 5.672 -1.121 -23.172 1 86 79 LEU B C 1
ATOM 3509 O O . LEU B 1 79 ? 6.48 -0.214 -23.391 1 86 79 LEU B O 1
ATOM 3513 N N . THR B 1 80 ? 4.457 -1.005 -22.656 1 75.44 80 THR B N 1
ATOM 3514 C CA . THR B 1 80 ? 4.129 0.241 -21.969 1 75.44 80 THR B CA 1
ATOM 3515 C C . THR B 1 80 ? 3.242 -0.026 -20.75 1 75.44 80 THR B C 1
ATOM 3517 O O . THR B 1 80 ? 2.424 -0.948 -20.766 1 75.44 80 THR B O 1
ATOM 3520 N N . SER B 1 81 ? 3.49 0.589 -19.719 1 63.81 81 SER B N 1
ATOM 3521 C CA . SER B 1 81 ? 2.627 0.468 -18.547 1 63.81 81 SER B CA 1
ATOM 3522 C C . SER B 1 81 ? 1.59 1.585 -18.516 1 63.81 81 SER B C 1
ATOM 3524 O O . SER B 1 81 ? 0.819 1.689 -17.547 1 63.81 81 SER B O 1
ATOM 3526 N N . ALA B 1 82 ? 1.562 2.205 -19.578 1 60.19 82 ALA B N 1
ATOM 3527 C CA . ALA B 1 82 ? 0.678 3.367 -19.609 1 60.19 82 ALA B CA 1
ATOM 3528 C C . ALA B 1 82 ? -0.771 2.949 -19.844 1 60.19 82 ALA B C 1
ATOM 3530 O O . ALA B 1 82 ? -1.691 3.75 -19.672 1 60.19 82 ALA B O 1
ATOM 3531 N N . LEU B 1 83 ? -0.832 1.639 -20.125 1 63.09 83 LEU B N 1
ATOM 3532 C CA . LEU B 1 83 ? -2.184 1.201 -20.453 1 63.09 83 LEU B CA 1
ATOM 3533 C C . LEU B 1 83 ? -2.943 0.781 -19.203 1 63.09 83 LEU B C 1
ATOM 3535 O O . LEU B 1 83 ? -2.426 0.016 -18.391 1 63.09 83 LEU B O 1
ATOM 3539 N N . THR B 1 84 ? -3.512 1.541 -18.406 1 67.31 84 THR B N 1
ATOM 3540 C CA . THR B 1 84 ? -4.316 1.267 -17.219 1 67.31 84 THR B CA 1
ATOM 3541 C C . THR B 1 84 ? -5.496 0.36 -17.578 1 67.31 84 THR B C 1
ATOM 3543 O O . THR B 1 84 ? -6.621 0.606 -17.141 1 67.31 84 THR B O 1
ATOM 3546 N N . ASN B 1 85 ? -5.176 -0.765 -18.344 1 79.62 85 ASN B N 1
ATOM 3547 C CA . ASN B 1 85 ? -6.258 -1.604 -18.844 1 79.62 85 ASN B CA 1
ATOM 3548 C C . ASN B 1 85 ? -6.379 -2.898 -18.047 1 79.62 85 ASN B C 1
ATOM 3550 O O . ASN B 1 85 ? -7.203 -3.756 -18.375 1 79.62 85 ASN B O 1
ATOM 3554 N N . MET B 1 86 ? -5.559 -3.014 -17.125 1 84.62 86 MET B N 1
ATOM 3555 C CA . MET B 1 86 ? -5.672 -4.184 -16.266 1 84.62 86 MET B CA 1
ATOM 3556 C C . MET B 1 86 ? -6.93 -4.105 -15.406 1 84.62 86 MET B C 1
ATOM 3558 O O . MET B 1 86 ? -7.148 -3.113 -14.711 1 84.62 86 MET B O 1
ATOM 3562 N N . PRO B 1 87 ? -7.781 -5.156 -15.531 1 87.69 87 PRO B N 1
ATOM 3563 C CA . PRO B 1 87 ? -9.008 -5.098 -14.734 1 87.69 87 PRO B CA 1
ATOM 3564 C C . PRO B 1 87 ? -8.734 -5.199 -13.234 1 87.69 87 PRO B C 1
ATOM 3566 O O . PRO B 1 87 ? -7.734 -5.785 -12.82 1 87.69 87 PRO B O 1
ATOM 3569 N N . GLU B 1 88 ? -9.742 -4.637 -12.523 1 83.44 88 GLU B N 1
ATOM 3570 C CA . GLU B 1 88 ? -9.641 -4.676 -11.07 1 83.44 88 GLU B CA 1
ATOM 3571 C C . GLU B 1 88 ? -10.609 -5.691 -10.477 1 83.44 88 GLU B C 1
ATOM 3573 O O . GLU B 1 88 ? -11.781 -5.738 -10.867 1 83.44 88 GLU B O 1
ATOM 3578 N N . GLY B 1 89 ? -10.086 -6.449 -9.609 1 86.56 89 GLY B N 1
ATOM 3579 C CA . GLY B 1 89 ? -10.938 -7.355 -8.859 1 86.56 89 GLY B CA 1
ATOM 3580 C C . GLY B 1 89 ? -11.789 -8.25 -9.742 1 86.56 89 GLY B C 1
ATOM 3581 O O . GLY B 1 89 ? -11.297 -8.82 -10.719 1 86.56 89 GLY B O 1
ATOM 3582 N N . THR B 1 90 ? -13.078 -8.359 -9.391 1 90.5 90 THR B N 1
ATOM 3583 C CA . THR B 1 90 ? -13.961 -9.336 -10.016 1 90.5 90 THR B CA 1
ATOM 3584 C C . THR B 1 90 ? -14.469 -8.82 -11.359 1 90.5 90 THR B C 1
ATOM 3586 O O . THR B 1 90 ? -15.086 -9.57 -12.125 1 90.5 90 THR B O 1
ATOM 3589 N N . ILE B 1 91 ? -14.109 -7.602 -11.672 1 90.62 91 ILE B N 1
ATOM 3590 C CA . ILE B 1 91 ? -14.414 -7.078 -13 1 90.62 91 ILE B CA 1
ATOM 3591 C C . ILE B 1 91 ? -13.695 -7.91 -14.062 1 90.62 91 ILE B C 1
ATOM 3593 O O . ILE B 1 91 ? -14.117 -7.934 -15.227 1 90.62 91 ILE B O 1
ATOM 3597 N N . ALA B 1 92 ? -12.766 -8.648 -13.594 1 94.44 92 ALA B N 1
ATOM 3598 C CA . ALA B 1 92 ? -11.961 -9.477 -14.484 1 94.44 92 ALA B CA 1
ATOM 3599 C C . ALA B 1 92 ? -12.695 -10.75 -14.883 1 94.44 92 ALA B C 1
ATOM 3601 O O . ALA B 1 92 ? -12.227 -11.516 -15.727 1 94.44 92 ALA B O 1
ATOM 3602 N N . PHE B 1 93 ? -13.867 -10.977 -14.328 1 97.62 93 PHE B N 1
ATOM 3603 C CA . PHE B 1 93 ? -14.578 -12.234 -14.523 1 97.62 93 PHE B CA 1
ATOM 3604 C C . PHE B 1 93 ? -14.758 -12.531 -16 1 97.62 93 PHE B C 1
ATOM 3606 O O . PHE B 1 93 ? -14.391 -13.609 -16.469 1 97.62 93 PHE B O 1
ATOM 3613 N N . ASP B 1 94 ? -15.258 -11.609 -16.766 1 96.81 94 ASP B N 1
ATOM 3614 C CA . ASP B 1 94 ? -15.523 -11.859 -18.188 1 96.81 94 ASP B CA 1
ATOM 3615 C C . ASP B 1 94 ? -14.234 -12.156 -18.953 1 96.81 94 ASP B C 1
ATOM 3617 O O . ASP B 1 94 ? -14.195 -13.086 -19.766 1 96.81 94 ASP B O 1
ATOM 3621 N N . ARG B 1 95 ? -13.234 -11.43 -18.641 1 95.88 95 ARG B N 1
ATOM 3622 C CA . ARG B 1 95 ? -11.945 -11.641 -19.281 1 95.88 95 ARG B CA 1
ATOM 3623 C C . ARG B 1 95 ? -11.406 -13.039 -18.984 1 95.88 95 ARG B C 1
ATOM 3625 O O . ARG B 1 95 ? -10.961 -13.75 -19.906 1 95.88 95 ARG B O 1
ATOM 3632 N N . ILE B 1 96 ? -11.492 -13.414 -17.75 1 97.81 96 ILE B N 1
ATOM 3633 C CA . ILE B 1 96 ? -10.922 -14.68 -17.297 1 97.81 96 ILE B CA 1
ATOM 3634 C C . ILE B 1 96 ? -11.805 -15.836 -17.766 1 97.81 96 ILE B C 1
ATOM 3636 O O . ILE B 1 96 ? -11.305 -16.797 -18.359 1 97.81 96 ILE B O 1
ATOM 3640 N N . VAL B 1 97 ? -13.117 -15.672 -17.594 1 98.38 97 VAL B N 1
ATOM 3641 C CA . VAL B 1 97 ? -14.008 -16.812 -17.734 1 98.38 97 VAL B CA 1
ATOM 3642 C C . VAL B 1 97 ? -14.562 -16.875 -19.156 1 98.38 97 VAL B C 1
ATOM 3644 O O . VAL B 1 97 ? -14.539 -17.938 -19.781 1 98.38 97 VAL B O 1
ATOM 3647 N N . LYS B 1 98 ? -14.945 -15.797 -19.703 1 97.25 98 LYS B N 1
ATOM 3648 C CA . LYS B 1 98 ? -15.609 -15.805 -21 1 97.25 98 LYS B CA 1
ATOM 3649 C C . LYS B 1 98 ? -14.594 -15.688 -22.141 1 97.25 98 LYS B C 1
ATOM 3651 O O . LYS B 1 98 ? -14.711 -16.375 -23.156 1 97.25 98 LYS B O 1
ATOM 3656 N N . GLN B 1 99 ? -13.578 -14.898 -21.922 1 96.5 99 GLN B N 1
ATOM 3657 C CA . GLN B 1 99 ? -12.617 -14.672 -22.984 1 96.5 99 GLN B CA 1
ATOM 3658 C C . GLN B 1 99 ? -11.406 -15.594 -22.844 1 96.5 99 GLN B C 1
ATOM 3660 O O . GLN B 1 99 ? -10.508 -15.578 -23.688 1 96.5 99 GLN B O 1
ATOM 3665 N N . HIS B 1 100 ? -11.352 -16.375 -21.797 1 97.81 100 HIS B N 1
ATOM 3666 C CA . HIS B 1 100 ? -10.328 -17.375 -21.547 1 97.81 100 HIS B CA 1
ATOM 3667 C C . HIS B 1 100 ? -8.945 -16.766 -21.453 1 97.81 100 HIS B C 1
ATOM 3669 O O . HIS B 1 100 ? -7.941 -17.406 -21.75 1 97.81 100 HIS B O 1
ATOM 3675 N N . LYS B 1 101 ? -8.953 -15.484 -21.156 1 96.62 101 LYS B N 1
ATOM 3676 C CA . LYS B 1 101 ? -7.684 -14.789 -20.938 1 96.62 101 LYS B CA 1
ATOM 3677 C C . LYS B 1 101 ? -7.273 -14.836 -19.469 1 96.62 101 LYS B C 1
ATOM 3679 O O . LYS B 1 101 ? -7.824 -15.609 -18.688 1 96.62 101 LYS B O 1
ATOM 3684 N N . GLY B 1 102 ? -6.273 -14.156 -19.125 1 95.75 102 GLY B N 1
ATOM 3685 C CA . GLY B 1 102 ? -5.801 -14.062 -17.75 1 95.75 102 GLY B CA 1
ATOM 3686 C C . GLY B 1 102 ? -5.699 -12.633 -17.25 1 95.75 102 GLY B C 1
ATOM 3687 O O . GLY B 1 102 ? -6.41 -11.75 -17.734 1 95.75 102 GLY B O 1
ATOM 3688 N N . ALA B 1 103 ? -5.023 -12.484 -16.297 1 94.56 103 ALA B N 1
ATOM 3689 C CA . ALA B 1 103 ? -4.688 -11.227 -15.641 1 94.56 103 ALA B CA 1
ATOM 3690 C C . ALA B 1 103 ? -3.568 -11.422 -14.617 1 94.56 103 ALA B C 1
ATOM 3692 O O . ALA B 1 103 ? -2.986 -12.508 -14.531 1 94.56 103 ALA B O 1
ATOM 3693 N N . PHE B 1 104 ? -3.189 -10.367 -13.984 1 93.19 104 PHE B N 1
ATOM 3694 C CA . PHE B 1 104 ? -2.203 -10.531 -12.93 1 93.19 104 PHE B CA 1
ATOM 3695 C C . PHE B 1 104 ? -2.885 -10.805 -11.594 1 93.19 104 PHE B C 1
ATOM 3697 O O . PHE B 1 104 ? -4.098 -11.016 -11.539 1 93.19 104 PHE B O 1
ATOM 3704 N N . CYS B 1 105 ? -2.184 -10.875 -10.523 1 95.38 105 CYS B N 1
ATOM 3705 C CA . CYS B 1 105 ? -2.625 -11.445 -9.25 1 95.38 105 CYS B CA 1
ATOM 3706 C C . CYS B 1 105 ? -3.736 -10.602 -8.633 1 95.38 105 CYS B C 1
ATOM 3708 O O . CYS B 1 105 ? -4.633 -11.141 -7.98 1 95.38 105 CYS B O 1
ATOM 3710 N N . PHE B 1 106 ? -3.791 -9.273 -8.836 1 93.5 106 PHE B N 1
ATOM 3711 C CA . PHE B 1 106 ? -4.77 -8.406 -8.195 1 93.5 106 PHE B CA 1
ATOM 3712 C C . PHE B 1 106 ? -6.102 -8.445 -8.938 1 93.5 106 PHE B C 1
ATOM 3714 O O . PHE B 1 106 ? -7.039 -7.727 -8.578 1 93.5 106 PHE B O 1
ATOM 3721 N N . ALA B 1 107 ? -6.199 -9.25 -9.914 1 94.38 107 ALA B N 1
ATOM 3722 C CA . ALA B 1 107 ? -7.453 -9.516 -10.609 1 94.38 107 ALA B CA 1
ATOM 3723 C C . ALA B 1 107 ? -7.852 -10.984 -10.484 1 94.38 107 ALA B C 1
ATOM 3725 O O . ALA B 1 107 ? -8.992 -11.305 -10.133 1 94.38 107 ALA B O 1
ATOM 3726 N N . VAL B 1 108 ? -6.879 -11.797 -10.672 1 96.94 108 VAL B N 1
ATOM 3727 C CA . VAL B 1 108 ? -7.164 -13.227 -10.688 1 96.94 108 VAL B CA 1
ATOM 3728 C C . VAL B 1 108 ? -7.527 -13.703 -9.281 1 96.94 108 VAL B C 1
ATOM 3730 O O . VAL B 1 108 ? -8.523 -14.398 -9.094 1 96.94 108 VAL B O 1
ATOM 3733 N N . ASN B 1 109 ? -6.75 -13.344 -8.281 1 97.44 109 ASN B N 1
ATOM 3734 C CA . ASN B 1 109 ? -6.973 -13.844 -6.934 1 97.44 109 ASN B CA 1
ATOM 3735 C C . ASN B 1 109 ? -8.297 -13.352 -6.363 1 97.44 109 ASN B C 1
ATOM 3737 O O . ASN B 1 109 ? -9.062 -14.133 -5.789 1 97.44 109 ASN B O 1
ATOM 3741 N N . PRO B 1 110 ? -8.641 -12.055 -6.559 1 96.62 110 PRO B N 1
ATOM 3742 C CA . PRO B 1 110 ? -9.961 -11.641 -6.082 1 96.62 110 PRO B CA 1
ATOM 3743 C C . PRO B 1 110 ? -11.102 -12.375 -6.785 1 96.62 110 PRO B C 1
ATOM 3745 O O . PRO B 1 110 ? -12.117 -12.688 -6.164 1 96.62 110 PRO B O 1
ATOM 3748 N N . THR B 1 111 ? -10.977 -12.648 -8.062 1 97.81 111 THR B N 1
ATOM 3749 C CA . THR B 1 111 ? -11.984 -13.398 -8.789 1 97.81 111 THR B CA 1
ATOM 3750 C C . THR B 1 111 ? -12.062 -14.836 -8.281 1 97.81 111 THR B C 1
ATOM 3752 O O . THR B 1 111 ? -13.156 -15.375 -8.078 1 97.81 111 THR B O 1
ATOM 3755 N N . PHE B 1 112 ? -10.938 -15.414 -8.047 1 98.62 112 PHE B N 1
ATO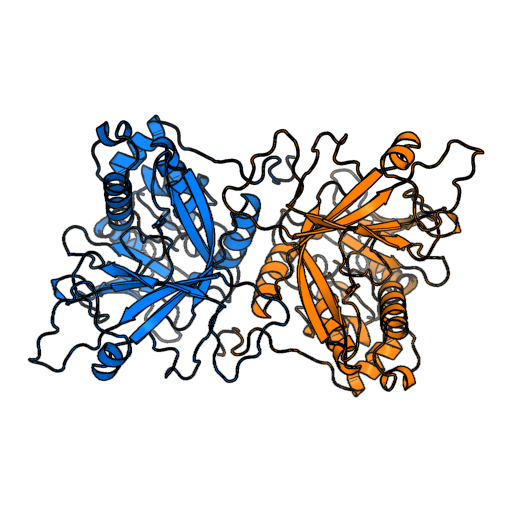M 3756 C CA . PHE B 1 112 ? -10.867 -16.766 -7.496 1 98.62 112 PHE B CA 1
ATOM 3757 C C . PHE B 1 112 ? -11.461 -16.797 -6.094 1 98.62 112 PHE B C 1
ATOM 3759 O O . PHE B 1 112 ? -12.18 -17.734 -5.738 1 98.62 112 PHE B O 1
ATOM 3766 N N . SER B 1 113 ? -11.164 -15.781 -5.266 1 98.31 113 SER B N 1
ATOM 3767 C CA . SER B 1 113 ? -11.742 -15.68 -3.928 1 98.31 113 SER B CA 1
ATOM 3768 C C . SER B 1 113 ? -13.266 -15.641 -3.982 1 98.31 113 SER B C 1
ATOM 3770 O O . SER B 1 113 ? -13.93 -16.344 -3.217 1 98.31 113 SER B O 1
ATOM 3772 N N . ALA B 1 114 ? -13.781 -14.789 -4.867 1 98.38 114 ALA B N 1
ATOM 3773 C CA . ALA B 1 114 ? -15.227 -14.688 -5.039 1 98.38 114 ALA B CA 1
ATOM 3774 C C . ALA B 1 114 ? -15.828 -16.031 -5.457 1 98.38 114 ALA B C 1
ATOM 3776 O O . ALA B 1 114 ? -16.938 -16.375 -5.043 1 98.38 114 ALA B O 1
ATOM 3777 N N . PHE B 1 115 ? -15.094 -16.734 -6.266 1 98.88 115 PHE B N 1
ATOM 3778 C CA . PHE B 1 115 ? -15.484 -18.062 -6.734 1 98.88 115 PHE B CA 1
ATOM 3779 C C . PHE B 1 115 ? -15.492 -19.062 -5.582 1 98.88 115 PHE B C 1
ATOM 3781 O O . PHE B 1 115 ? -16.469 -19.797 -5.402 1 98.88 115 PHE B O 1
ATOM 3788 N N . LEU B 1 116 ? -14.461 -19.094 -4.73 1 98.88 116 LEU B N 1
ATOM 3789 C CA . LEU B 1 116 ? -14.336 -20 -3.602 1 98.88 116 LEU B CA 1
ATOM 3790 C C . LEU B 1 116 ? -15.469 -19.797 -2.604 1 98.88 116 LEU B C 1
ATOM 3792 O O . LEU B 1 116 ? -15.938 -20.75 -1.983 1 98.88 116 LEU B O 1
ATOM 3796 N N . ARG B 1 117 ? -15.898 -18.594 -2.475 1 98.44 117 ARG B N 1
ATOM 3797 C CA . ARG B 1 117 ? -16.922 -18.266 -1.483 1 98.44 117 ARG B CA 1
ATOM 3798 C C . ARG B 1 117 ? -18.25 -18.922 -1.832 1 98.44 117 ARG B C 1
ATOM 3800 O O . ARG B 1 117 ? -19.078 -19.156 -0.953 1 98.44 117 ARG B O 1
ATOM 3807 N N . VAL B 1 118 ? -18.484 -19.219 -3.088 1 98.62 118 VAL B N 1
ATOM 3808 C CA . VAL B 1 118 ? -19.719 -19.875 -3.512 1 98.62 118 VAL B CA 1
ATOM 3809 C C . VAL B 1 118 ? -19.797 -21.266 -2.875 1 98.62 118 VAL B C 1
ATOM 3811 O O . VAL B 1 118 ? -20.891 -21.734 -2.557 1 98.62 118 VAL B O 1
ATOM 3814 N N . PHE B 1 119 ? -18.688 -21.859 -2.613 1 98.62 119 PHE B N 1
ATOM 3815 C CA . PHE B 1 119 ? -18.641 -23.219 -2.088 1 98.62 119 PHE B CA 1
ATOM 3816 C C . PHE B 1 119 ? -18.703 -23.219 -0.565 1 98.62 119 PHE B C 1
ATOM 3818 O O . PHE B 1 119 ? -18.766 -24.266 0.062 1 98.62 119 PHE B O 1
ATOM 3825 N N . GLY B 1 120 ? -18.609 -22.031 0.041 1 98.12 120 GLY B N 1
ATOM 3826 C CA . GLY B 1 120 ? -18.672 -21.938 1.49 1 98.12 120 GLY B CA 1
ATOM 3827 C C . GLY B 1 120 ? -17.312 -21.734 2.141 1 98.12 120 GLY B C 1
ATOM 3828 O O . GLY B 1 120 ? -17.188 -21.797 3.365 1 98.12 120 GLY B O 1
ATOM 3829 N N . PHE B 1 121 ? -16.312 -21.5 1.389 1 98.81 121 PHE B N 1
ATOM 3830 C CA . PHE B 1 121 ? -15.008 -21.188 1.961 1 98.81 121 PHE B CA 1
ATOM 3831 C C . PHE B 1 121 ? -15 -19.781 2.557 1 98.81 121 PHE B C 1
ATOM 3833 O O . PHE B 1 121 ? -15.633 -18.875 2.023 1 98.81 121 PHE B O 1
ATOM 3840 N N . ARG B 1 122 ? -14.383 -19.656 3.688 1 97.94 122 ARG B N 1
ATOM 3841 C CA . ARG B 1 122 ? -14.031 -18.359 4.254 1 97.94 122 ARG B CA 1
ATOM 3842 C C . ARG B 1 122 ? -12.672 -17.891 3.746 1 97.94 122 ARG B C 1
ATOM 3844 O O . ARG B 1 122 ? -11.664 -18.578 3.932 1 97.94 122 ARG B O 1
ATOM 3851 N N . VAL B 1 123 ? -12.633 -16.75 3.078 1 98.44 123 VAL B N 1
ATOM 3852 C CA . VAL B 1 123 ? -11.438 -16.359 2.344 1 98.44 123 VAL B CA 1
ATOM 3853 C C . VAL B 1 123 ? -10.93 -15.016 2.863 1 98.44 123 VAL B C 1
ATOM 3855 O O . VAL B 1 123 ? -11.656 -14.016 2.83 1 98.44 123 VAL B O 1
ATOM 3858 N N . SER B 1 124 ? -9.766 -15 3.396 1 98.38 124 SER B N 1
ATOM 3859 C CA . SER B 1 124 ? -9.055 -13.766 3.725 1 98.38 124 SER B CA 1
ATOM 3860 C C . SER B 1 124 ? -8.125 -13.344 2.592 1 98.38 124 SER B C 1
ATOM 3862 O O . SER B 1 124 ? -7.133 -14.031 2.311 1 98.38 124 SER B O 1
ATOM 3864 N N . GLU B 1 125 ? -8.438 -12.289 1.914 1 97.31 125 GLU B N 1
ATOM 3865 C CA . GLU B 1 125 ? -7.562 -11.766 0.867 1 97.31 125 GLU B CA 1
ATOM 3866 C C . GLU B 1 125 ? -6.398 -10.984 1.46 1 97.31 125 GLU B C 1
ATOM 3868 O O . GLU B 1 125 ? -6.598 -10.133 2.334 1 97.31 125 GLU B O 1
ATOM 3873 N N . LEU B 1 126 ? -5.227 -11.289 0.977 1 98 126 LEU B N 1
ATOM 3874 C CA . LEU B 1 126 ? -4.02 -10.734 1.574 1 98 126 LEU B CA 1
ATOM 3875 C C . LEU B 1 126 ? -3.088 -10.18 0.501 1 98 126 LEU B C 1
ATOM 3877 O O . LEU B 1 126 ? -3.316 -10.383 -0.692 1 98 126 LEU B O 1
ATOM 3881 N N . VAL B 1 127 ? -2.09 -9.453 0.945 1 97.75 127 VAL B N 1
ATOM 3882 C CA . VAL B 1 127 ? -1.034 -8.93 0.085 1 97.75 127 VAL B CA 1
ATOM 3883 C C . VAL B 1 127 ? 0.332 -9.273 0.676 1 97.75 127 VAL B C 1
ATOM 3885 O O . VAL B 1 127 ? 0.48 -9.375 1.896 1 97.75 127 VAL B O 1
ATOM 3888 N N . GLY B 1 128 ? 1.278 -9.508 -0.205 1 97.56 128 GLY B N 1
ATOM 3889 C CA . GLY B 1 128 ? 2.625 -9.836 0.237 1 97.56 128 GLY B CA 1
ATOM 3890 C C . GLY B 1 128 ? 3.693 -8.984 -0.423 1 97.56 128 GLY B C 1
ATOM 3891 O O . GLY B 1 128 ? 3.52 -8.531 -1.554 1 97.56 128 GLY B O 1
ATOM 3892 N N . ARG B 1 129 ? 4.754 -8.805 0.325 1 96.69 129 ARG B N 1
ATOM 3893 C CA . ARG B 1 129 ? 5.98 -8.203 -0.185 1 96.69 129 ARG B CA 1
ATOM 3894 C C . ARG B 1 129 ? 6.801 -9.211 -0.975 1 96.69 129 ARG B C 1
ATOM 3896 O O . ARG B 1 129 ? 7.176 -10.266 -0.447 1 96.69 129 ARG B O 1
ATOM 3903 N N . THR B 1 130 ? 7.172 -8.875 -2.154 1 95.81 130 THR B N 1
ATOM 3904 C CA . THR B 1 130 ? 7.781 -9.867 -3.029 1 95.81 130 THR B CA 1
ATOM 3905 C C . THR B 1 130 ? 9.297 -9.836 -2.91 1 95.81 130 THR B C 1
ATOM 3907 O O . THR B 1 130 ? 9.898 -8.758 -2.807 1 95.81 130 THR B O 1
ATOM 3910 N N . PHE B 1 131 ? 9.891 -10.977 -2.961 1 95.69 131 PHE B N 1
ATOM 3911 C CA . PHE B 1 131 ? 11.336 -11.125 -3.027 1 95.69 131 PHE B CA 1
ATOM 3912 C C . PHE B 1 131 ? 11.844 -10.844 -4.438 1 95.69 131 PHE B C 1
ATOM 3914 O O . PHE B 1 131 ? 11.234 -11.273 -5.418 1 95.69 131 PHE B O 1
ATOM 3921 N N . LYS B 1 132 ? 12.961 -10.156 -4.598 1 92.81 132 LYS B N 1
ATOM 3922 C CA . LYS B 1 132 ? 13.375 -9.672 -5.91 1 92.81 132 LYS B CA 1
ATOM 3923 C C . LYS B 1 132 ? 14.438 -10.586 -6.523 1 92.81 132 LYS B C 1
ATOM 3925 O O . LYS B 1 132 ? 14.719 -10.5 -7.719 1 92.81 132 LYS B O 1
ATOM 3930 N N . ASN B 1 133 ? 15.016 -11.406 -5.773 1 92.38 133 ASN B N 1
ATOM 3931 C CA . ASN B 1 133 ? 15.977 -12.375 -6.297 1 92.38 133 ASN B CA 1
ATOM 3932 C C . ASN B 1 133 ? 15.398 -13.789 -6.305 1 92.38 133 ASN B C 1
ATOM 3934 O O . ASN B 1 133 ? 16.031 -14.719 -5.805 1 92.38 133 ASN B O 1
ATOM 3938 N N . LEU B 1 134 ? 14.273 -13.914 -6.953 1 91.12 134 LEU B N 1
ATOM 3939 C CA . LEU B 1 134 ? 13.547 -15.18 -6.961 1 91.12 134 LEU B CA 1
ATOM 3940 C C . LEU B 1 134 ? 14.43 -16.312 -7.449 1 91.12 134 LEU B C 1
ATOM 3942 O O . LEU B 1 134 ? 15.211 -16.141 -8.391 1 91.12 134 LEU B O 1
ATOM 3946 N N . ASN B 1 135 ? 14.344 -17.422 -6.852 1 91.38 135 ASN B N 1
ATOM 3947 C CA . ASN B 1 135 ? 15.008 -18.672 -7.203 1 91.38 135 ASN B CA 1
ATOM 3948 C C . ASN B 1 135 ? 16.5 -18.625 -6.891 1 91.38 135 ASN B C 1
ATOM 3950 O O . ASN B 1 135 ? 17.234 -19.547 -7.23 1 91.38 135 ASN B O 1
ATOM 3954 N N . ASN B 1 136 ? 16.953 -17.562 -6.34 1 94.12 136 ASN B N 1
ATOM 3955 C CA . ASN B 1 136 ? 18.344 -17.484 -5.91 1 94.12 136 ASN B CA 1
ATOM 3956 C C . ASN B 1 136 ? 18.484 -17.656 -4.402 1 94.12 136 ASN B C 1
ATOM 3958 O O . ASN B 1 136 ? 17.516 -17.453 -3.658 1 94.12 136 ASN B O 1
ATOM 3962 N N . ASP B 1 137 ? 19.656 -18.109 -4.012 1 95.62 137 ASP B N 1
ATOM 3963 C CA . ASP B 1 137 ? 19.984 -18.25 -2.598 1 95.62 137 ASP B CA 1
ATOM 3964 C C . ASP B 1 137 ? 20.281 -16.891 -1.974 1 95.62 137 ASP B C 1
ATOM 3966 O O . ASP B 1 137 ? 21.297 -16.266 -2.281 1 95.62 137 ASP B O 1
ATOM 3970 N N . PRO B 1 138 ? 19.406 -16.453 -1.011 1 95.56 138 PRO B N 1
ATOM 3971 C CA . PRO B 1 138 ? 19.625 -15.117 -0.451 1 95.56 138 PRO B CA 1
ATOM 3972 C C . PRO B 1 138 ? 20.906 -15.039 0.381 1 95.56 138 PRO B C 1
ATOM 3974 O O . PRO B 1 138 ? 21.422 -13.945 0.621 1 95.56 138 PRO B O 1
ATOM 3977 N N . LEU B 1 139 ? 21.438 -16.125 0.792 1 94.69 139 LEU B N 1
ATOM 3978 C CA . LEU B 1 139 ? 22.625 -16.141 1.624 1 94.69 139 LEU B CA 1
ATOM 3979 C C . LEU B 1 139 ? 23.875 -15.938 0.778 1 94.69 139 LEU B C 1
ATOM 3981 O O . LEU B 1 139 ? 24.922 -15.492 1.285 1 94.69 139 LEU B O 1
ATOM 3985 N N . THR B 1 140 ? 23.734 -16.297 -0.509 1 93.81 140 THR B N 1
ATOM 3986 C CA . THR B 1 140 ? 24.953 -16.25 -1.311 1 93.81 140 THR B CA 1
ATOM 3987 C C . THR B 1 140 ? 24.812 -15.242 -2.447 1 93.81 140 THR B C 1
ATOM 3989 O O . THR B 1 140 ? 25.812 -14.805 -3.016 1 93.81 140 THR B O 1
ATOM 3992 N N . HIS B 1 141 ? 23.609 -14.938 -2.846 1 94 141 HIS B N 1
ATOM 3993 C CA . HIS B 1 141 ? 23.422 -13.945 -3.9 1 94 141 HIS B CA 1
ATOM 3994 C C . HIS B 1 141 ? 24.031 -12.609 -3.516 1 94 141 HIS B C 1
ATOM 3996 O O . HIS B 1 141 ? 23.922 -12.172 -2.365 1 94 141 HIS B O 1
ATOM 4002 N N . PRO B 1 142 ? 24.578 -11.867 -4.477 1 90.69 142 PRO B N 1
ATOM 4003 C CA . PRO B 1 142 ? 25.25 -10.602 -4.172 1 90.69 142 PRO B CA 1
ATOM 4004 C C . PRO B 1 142 ? 24.312 -9.562 -3.566 1 90.69 142 PRO B C 1
ATOM 4006 O O . PRO B 1 142 ? 24.719 -8.781 -2.709 1 90.69 142 PRO B O 1
ATOM 4009 N N . ASP B 1 143 ? 23.094 -9.617 -3.947 1 89.81 143 ASP B N 1
ATOM 4010 C CA . ASP B 1 143 ? 22.125 -8.641 -3.441 1 89.81 143 ASP B CA 1
ATOM 4011 C C . ASP B 1 143 ? 21.422 -9.156 -2.188 1 89.81 143 ASP B C 1
ATOM 4013 O O . ASP B 1 143 ? 20.609 -8.461 -1.598 1 89.81 143 ASP B O 1
ATOM 4017 N N . GLY B 1 144 ? 21.734 -10.406 -1.889 1 91.25 144 GLY B N 1
ATOM 4018 C CA . GLY B 1 144 ? 21.219 -11 -0.659 1 91.25 144 GLY B CA 1
ATOM 4019 C C . GLY B 1 144 ? 19.719 -10.977 -0.563 1 91.25 144 GLY B C 1
ATOM 4020 O O . GLY B 1 144 ? 19.016 -11.383 -1.501 1 91.25 144 GLY B O 1
ATOM 4021 N N . TRP B 1 145 ? 19.219 -10.625 0.599 1 94.44 145 TRP B N 1
ATOM 4022 C CA . TRP B 1 145 ? 17.797 -10.586 0.914 1 94.44 145 TRP B CA 1
ATOM 4023 C C . TRP B 1 145 ? 17.141 -9.312 0.375 1 94.44 145 TRP B C 1
ATOM 4025 O O . TRP B 1 145 ? 16.672 -8.469 1.146 1 94.44 145 TRP B O 1
ATOM 4035 N N . LYS B 1 146 ? 17.016 -9.227 -0.905 1 94.31 146 LYS B N 1
ATOM 4036 C CA . LYS B 1 146 ? 16.453 -8.055 -1.567 1 94.31 146 LYS B CA 1
ATOM 4037 C C . LYS B 1 146 ? 14.93 -8.156 -1.67 1 94.31 146 LYS B C 1
ATOM 4039 O O . LYS B 1 146 ? 14.406 -9.039 -2.348 1 94.31 146 LYS B O 1
ATOM 4044 N N . TRP B 1 147 ? 14.25 -7.188 -1.016 1 94.5 147 TRP B N 1
ATOM 4045 C CA . TRP B 1 147 ? 12.797 -7.195 -0.972 1 94.5 147 TRP B CA 1
ATOM 4046 C C . TRP B 1 147 ? 12.219 -6.027 -1.764 1 94.5 147 TRP B C 1
ATOM 4048 O O . TRP B 1 147 ? 12.734 -4.91 -1.697 1 94.5 147 TRP B O 1
ATOM 4058 N N . GLY B 1 148 ? 11.203 -6.324 -2.553 1 93.94 148 GLY B N 1
ATOM 4059 C CA . GLY B 1 148 ? 10.406 -5.285 -3.18 1 93.94 148 GLY B CA 1
ATOM 4060 C C . GLY B 1 148 ? 9.32 -4.738 -2.271 1 93.94 148 GLY B C 1
ATOM 4061 O O . GLY B 1 148 ? 9.508 -4.648 -1.056 1 93.94 148 GLY B O 1
ATOM 4062 N N . THR B 1 149 ? 8.258 -4.258 -2.859 1 94.56 149 THR B N 1
ATOM 4063 C CA . THR B 1 149 ? 7.117 -3.746 -2.113 1 94.56 149 THR B CA 1
ATOM 4064 C C . THR B 1 149 ? 5.914 -4.676 -2.254 1 94.56 149 THR B C 1
ATOM 4066 O O . THR B 1 149 ? 6.066 -5.844 -2.631 1 94.56 149 THR B O 1
ATOM 4069 N N . PHE B 1 150 ? 4.719 -4.215 -1.826 1 95.81 150 PHE B N 1
ATOM 4070 C CA . PHE B 1 150 ? 3.51 -5.031 -1.841 1 95.81 150 PHE B CA 1
ATOM 4071 C C . PHE B 1 150 ? 2.957 -5.152 -3.256 1 95.81 150 PHE B C 1
ATOM 4073 O O . PHE B 1 150 ? 2.104 -4.363 -3.664 1 95.81 150 PHE B O 1
ATOM 4080 N N . THR B 1 151 ? 3.379 -6.258 -3.924 1 94.12 151 THR B N 1
ATOM 4081 C CA . THR B 1 151 ? 2.994 -6.375 -5.328 1 94.12 151 THR B CA 1
ATOM 4082 C C . THR B 1 151 ? 2.369 -7.742 -5.602 1 94.12 151 THR B C 1
ATOM 4084 O O . THR B 1 151 ? 2.23 -8.141 -6.762 1 94.12 151 THR B O 1
ATOM 4087 N N . HIS B 1 152 ? 1.99 -8.469 -4.57 1 96.31 152 HIS B N 1
ATOM 4088 C CA . HIS B 1 152 ? 1.396 -9.773 -4.828 1 96.31 152 HIS B CA 1
ATOM 4089 C C . HIS B 1 152 ? 0.186 -10.016 -3.93 1 96.31 152 HIS B C 1
ATOM 4091 O O . HIS B 1 152 ? 0.284 -9.906 -2.705 1 96.31 152 HIS B O 1
ATOM 4097 N N . GLY B 1 153 ? -0.921 -10.273 -4.559 1 96.56 153 GLY B N 1
ATOM 4098 C CA . GLY B 1 153 ? -2.135 -10.633 -3.842 1 96.56 153 GLY B CA 1
ATOM 4099 C C . GLY B 1 153 ? -2.408 -12.125 -3.836 1 96.56 153 GLY B C 1
ATOM 4100 O O . GLY B 1 153 ? -2.119 -12.812 -4.812 1 96.56 153 GLY B O 1
ATOM 4101 N N . PHE B 1 154 ? -2.924 -12.625 -2.77 1 97.94 154 PHE B N 1
ATOM 4102 C CA . PHE B 1 154 ? -3.285 -14.023 -2.562 1 97.94 154 PHE B CA 1
ATOM 4103 C C . PHE B 1 154 ? -4.293 -14.164 -1.429 1 97.94 154 PHE B C 1
ATOM 4105 O O . PHE B 1 154 ? -4.938 -13.18 -1.044 1 97.94 154 PHE B O 1
ATOM 4112 N N . GLU B 1 155 ? -4.531 -15.469 -0.921 1 98.12 155 GLU B N 1
ATOM 4113 C CA . GLU B 1 155 ? -5.551 -15.594 0.113 1 98.12 155 GLU B CA 1
ATOM 4114 C C . GLU B 1 155 ? -5.207 -16.703 1.097 1 98.12 155 GLU B C 1
ATOM 4116 O O . GLU B 1 155 ? -4.391 -17.578 0.793 1 98.12 155 GLU B O 1
ATOM 4121 N N . VAL B 1 156 ? -5.719 -16.562 2.242 1 98.81 156 VAL B N 1
ATOM 4122 C CA . VAL B 1 156 ? -5.793 -17.625 3.24 1 98.81 156 VAL B CA 1
ATOM 4123 C C . VAL B 1 156 ? -7.238 -18.109 3.377 1 98.81 156 VAL B C 1
ATOM 4125 O O . VAL B 1 156 ? -8.156 -17.297 3.506 1 98.81 156 VAL B O 1
ATOM 4128 N N . VAL B 1 157 ? -7.398 -19.406 3.383 1 98.81 157 VAL B N 1
ATOM 4129 C CA . VAL B 1 157 ? -8.734 -19.984 3.234 1 98.81 157 VAL B CA 1
ATOM 4130 C C . VAL B 1 157 ? -8.992 -21 4.348 1 98.81 157 VAL B C 1
ATOM 4132 O O . VAL B 1 157 ? -8.086 -21.75 4.73 1 98.81 157 VAL B O 1
ATOM 4135 N N . ASP B 1 158 ? -10.148 -20.969 4.883 1 98.69 158 ASP B N 1
ATOM 4136 C CA . ASP B 1 158 ? -10.688 -22.016 5.734 1 98.69 158 ASP B CA 1
ATOM 4137 C C . ASP B 1 158 ? -12.188 -22.203 5.508 1 98.69 158 ASP B C 1
ATOM 4139 O O . ASP B 1 158 ? -12.734 -21.688 4.531 1 98.69 158 ASP B O 1
ATOM 4143 N N . TRP B 1 159 ? -12.836 -23.047 6.246 1 98.56 159 TRP B N 1
ATOM 4144 C CA . TRP B 1 159 ? -14.273 -23.297 6.168 1 98.56 159 TRP B CA 1
ATOM 4145 C C . TRP B 1 159 ? -14.82 -23.766 7.512 1 98.56 159 TRP B C 1
ATOM 4147 O O . TRP B 1 159 ? -14.055 -24.125 8.406 1 98.56 159 TRP B O 1
ATOM 4157 N N . PRO B 1 160 ? -16.125 -23.609 7.707 1 97.12 160 PRO B N 1
ATOM 4158 C CA . PRO B 1 160 ? -16.688 -24.094 8.969 1 97.12 160 PRO B CA 1
ATOM 4159 C C . PRO B 1 160 ? -16.281 -25.516 9.281 1 97.12 160 PRO B C 1
ATOM 4161 O O . PRO B 1 160 ? -16.484 -26.422 8.461 1 97.12 160 PRO B O 1
ATOM 4164 N N . GLY B 1 161 ? -15.703 -25.641 10.328 1 96.38 161 GLY B N 1
ATOM 4165 C CA . GLY B 1 161 ? -15.32 -26.984 10.758 1 96.38 161 GLY B CA 1
ATOM 4166 C C . GLY B 1 161 ? -13.914 -27.359 10.344 1 96.38 161 GLY B C 1
ATOM 4167 O O . GLY B 1 161 ? -13.43 -28.438 10.695 1 96.38 161 GLY B O 1
ATOM 4168 N N . SER B 1 162 ? -13.25 -26.5 9.586 1 96.69 162 SER B N 1
ATOM 4169 C CA . SER B 1 162 ? -11.883 -26.812 9.18 1 96.69 162 SER B CA 1
ATOM 4170 C C . SER B 1 162 ? -10.93 -26.781 10.367 1 96.69 162 SER B C 1
ATOM 4172 O O . SER B 1 162 ? -11.062 -25.938 11.258 1 96.69 162 SER B O 1
ATOM 4174 N N . GLU B 1 163 ? -9.969 -27.641 10.398 1 94.88 163 GLU B N 1
ATOM 4175 C CA . GLU B 1 163 ? -8.992 -27.703 11.477 1 94.88 163 GLU B CA 1
ATOM 4176 C C . GLU B 1 163 ? -7.863 -26.703 11.266 1 94.88 163 GLU B C 1
ATOM 4178 O O . GLU B 1 163 ? -7.215 -26.281 12.219 1 94.88 163 GLU B O 1
ATOM 4183 N N . LYS B 1 164 ? -7.637 -26.469 10.031 1 97.56 164 LYS B N 1
ATOM 4184 C CA . LYS B 1 164 ? -6.535 -25.578 9.656 1 97.56 164 LYS B CA 1
ATOM 4185 C C . LYS B 1 164 ? -6.992 -24.516 8.656 1 97.56 164 LYS B C 1
ATOM 4187 O O . LYS B 1 164 ? -8.109 -24.594 8.141 1 97.56 164 LYS B O 1
ATOM 4192 N N . ARG B 1 165 ? -6.203 -23.5 8.57 1 98.5 165 ARG B N 1
ATOM 4193 C CA . ARG B 1 165 ? -6.293 -22.547 7.477 1 98.5 165 ARG B CA 1
ATOM 4194 C C . ARG B 1 165 ? -5.199 -22.797 6.445 1 98.5 165 ARG B C 1
ATOM 4196 O O . ARG B 1 165 ? -4.141 -23.328 6.773 1 98.5 165 ARG B O 1
ATOM 4203 N N . TYR B 1 166 ? -5.41 -22.406 5.195 1 98.94 166 TYR B N 1
ATOM 4204 C CA . TYR B 1 166 ? -4.477 -22.719 4.121 1 98.94 166 TYR B CA 1
ATOM 4205 C C . TYR B 1 166 ? -4.156 -21.484 3.289 1 98.94 166 TYR B C 1
ATOM 4207 O O . TYR B 1 166 ? -5.055 -20.719 2.951 1 98.94 166 TYR B O 1
ATOM 4215 N N . LEU B 1 167 ? -2.895 -21.297 3.027 1 98.81 167 LEU B N 1
ATOM 4216 C CA . LEU B 1 167 ? -2.496 -20.312 2.025 1 98.81 167 LEU B CA 1
ATOM 4217 C C . LEU B 1 167 ? -2.699 -20.859 0.617 1 98.81 167 LEU B C 1
ATOM 4219 O O . LEU B 1 167 ? -2.283 -21.984 0.316 1 98.81 167 LEU B O 1
ATOM 4223 N N . VAL B 1 168 ? -3.402 -20.109 -0.186 1 98.38 168 VAL B N 1
ATOM 4224 C CA . VAL B 1 168 ? -3.662 -20.438 -1.582 1 98.38 168 VAL B CA 1
ATOM 4225 C C . VAL B 1 168 ? -3.307 -19.25 -2.473 1 98.38 168 VAL B C 1
ATOM 4227 O O . VAL B 1 168 ? -3.568 -18.109 -2.113 1 98.38 168 VAL B O 1
ATOM 4230 N N . ASP B 1 169 ? -2.693 -19.562 -3.547 1 98.31 169 ASP B N 1
ATOM 4231 C CA . ASP B 1 169 ? -2.277 -18.547 -4.504 1 98.31 169 ASP B CA 1
ATOM 4232 C C . ASP B 1 169 ? -2.648 -18.938 -5.93 1 98.31 169 ASP B C 1
ATOM 4234 O O . ASP B 1 169 ? -2.025 -19.844 -6.512 1 98.31 169 ASP B O 1
ATOM 4238 N N . ALA B 1 170 ? -3.523 -18.203 -6.5 1 97.69 170 ALA B N 1
ATOM 4239 C CA . ALA B 1 170 ? -4.086 -18.594 -7.789 1 97.69 170 ALA B CA 1
ATOM 4240 C C . ALA B 1 170 ? -3.369 -17.891 -8.938 1 97.69 170 ALA B C 1
ATOM 4242 O O . ALA B 1 170 ? -3.68 -18.125 -10.109 1 97.69 170 ALA B O 1
ATOM 4243 N N . ALA B 1 171 ? -2.355 -17.016 -8.586 1 96.06 171 ALA B N 1
ATOM 4244 C CA . ALA B 1 171 ? -1.851 -16.219 -9.703 1 96.06 171 ALA B CA 1
ATOM 4245 C C . ALA B 1 171 ? -0.442 -15.703 -9.422 1 96.06 171 ALA B C 1
ATOM 4247 O O . ALA B 1 171 ? -0.114 -14.562 -9.742 1 96.06 171 ALA B O 1
ATOM 4248 N N . TRP B 1 172 ? 0.378 -16.391 -8.812 1 93.31 172 TRP B N 1
ATOM 4249 C CA . TRP B 1 172 ? 1.764 -15.984 -8.594 1 93.31 172 TRP B CA 1
ATOM 4250 C C . TRP B 1 172 ? 2.529 -15.93 -9.906 1 93.31 172 TRP B C 1
ATOM 4252 O O . TRP B 1 172 ? 3.236 -14.953 -10.18 1 93.31 172 TRP B O 1
ATOM 4262 N N . GLY B 1 173 ? 2.34 -16.891 -10.766 1 88.25 173 GLY B N 1
ATOM 4263 C CA . GLY B 1 173 ? 3.117 -17.031 -11.992 1 88.25 173 GLY B CA 1
ATOM 4264 C C . GLY B 1 173 ? 4.086 -18.188 -11.961 1 88.25 173 GLY B C 1
ATOM 4265 O O . GLY B 1 173 ? 3.758 -19.266 -11.461 1 88.25 173 GLY B O 1
ATOM 4266 N N . PRO B 1 174 ? 5.262 -17.922 -12.531 1 84.44 174 PRO B N 1
ATOM 4267 C CA . PRO B 1 174 ? 6.211 -19.031 -12.602 1 84.44 174 PRO B CA 1
ATOM 4268 C C . PRO B 1 174 ? 6.637 -19.531 -11.219 1 84.44 174 PRO B C 1
ATOM 4270 O O . PRO B 1 174 ? 6.871 -18.734 -10.312 1 84.44 174 PRO B O 1
ATOM 4273 N N . TRP B 1 175 ? 6.586 -20.828 -10.961 1 85.12 175 TRP B N 1
ATOM 4274 C CA . TRP B 1 175 ? 7.074 -21.5 -9.758 1 85.12 175 TRP B CA 1
ATOM 4275 C C . TRP B 1 175 ? 6.113 -21.297 -8.594 1 85.12 175 TRP B C 1
ATOM 4277 O O . TRP B 1 175 ? 6.531 -21.266 -7.438 1 85.12 175 TRP B O 1
ATOM 4287 N N . ALA B 1 176 ? 4.926 -21 -8.922 1 90.25 176 ALA B N 1
ATOM 4288 C CA . ALA B 1 176 ? 3.893 -20.875 -7.895 1 90.25 176 ALA B CA 1
ATOM 4289 C C . ALA B 1 176 ? 3.717 -22.188 -7.129 1 90.25 176 ALA B C 1
ATOM 4291 O O . ALA B 1 176 ? 3.908 -23.266 -7.684 1 90.25 176 ALA B O 1
ATOM 4292 N N . CYS B 1 177 ? 3.414 -22.062 -5.867 1 95.44 177 CYS B N 1
ATOM 4293 C CA . CYS B 1 177 ? 2.953 -23.219 -5.098 1 95.44 177 CYS B CA 1
ATOM 4294 C C . CYS B 1 177 ? 1.587 -23.688 -5.586 1 95.44 177 CYS B C 1
ATOM 4296 O O . CYS B 1 177 ? 0.588 -22.984 -5.414 1 95.44 177 CYS B O 1
ATOM 4298 N N . PRO B 1 178 ? 1.499 -24.891 -6.125 1 96.69 178 PRO B N 1
ATOM 4299 C CA . PRO B 1 178 ? 0.264 -25.312 -6.793 1 96.69 178 PRO B CA 1
ATOM 4300 C C . PRO B 1 178 ? -0.705 -26.016 -5.844 1 96.69 178 PRO B C 1
ATOM 4302 O O . PRO B 1 178 ? -1.751 -26.5 -6.277 1 96.69 178 PRO B O 1
ATOM 4305 N N . VAL B 1 179 ? -0.367 -26.094 -4.578 1 97.88 179 VAL B N 1
ATOM 4306 C CA . VAL B 1 179 ? -1.211 -26.781 -3.6 1 97.88 179 VAL B CA 1
ATOM 4307 C C . VAL B 1 179 ? -1.433 -25.875 -2.389 1 97.88 179 VAL B C 1
ATOM 4309 O O . VAL B 1 179 ? -0.613 -25 -2.102 1 97.88 179 VAL B O 1
ATOM 4312 N N . PRO B 1 180 ? -2.572 -26.062 -1.7 1 98.62 180 PRO B N 1
ATOM 4313 C CA . PRO B 1 180 ? -2.744 -25.328 -0.445 1 98.62 180 PRO B CA 1
ATOM 4314 C C . PRO B 1 180 ? -1.681 -25.672 0.593 1 98.62 180 PRO B C 1
ATOM 4316 O O . PRO B 1 180 ? -1.329 -26.844 0.753 1 98.62 180 PRO B O 1
ATOM 4319 N N . ILE B 1 181 ? -1.136 -24.734 1.239 1 98.75 181 ILE B N 1
ATOM 4320 C CA . ILE B 1 181 ? -0.162 -24.984 2.297 1 98.75 181 ILE B CA 1
ATOM 4321 C C . ILE B 1 181 ? -0.748 -24.562 3.646 1 98.75 181 ILE B C 1
ATOM 4323 O O . ILE B 1 181 ? -1.31 -23.484 3.777 1 98.75 181 ILE B O 1
ATOM 4327 N N . PRO B 1 182 ? -0.687 -25.438 4.676 1 98.81 182 PRO B N 1
ATOM 4328 C CA . PRO B 1 182 ? -1.231 -25.078 5.988 1 98.81 182 PRO B CA 1
ATOM 4329 C C . PRO B 1 182 ? -0.573 -23.828 6.582 1 98.81 182 PRO B C 1
ATOM 4331 O O . PRO B 1 182 ? 0.646 -23.672 6.484 1 98.81 182 PRO B O 1
ATOM 4334 N N . LEU B 1 183 ? -1.394 -22.953 7.105 1 98.75 183 LEU B N 1
ATOM 4335 C CA . LEU B 1 183 ? -0.898 -21.781 7.805 1 98.75 183 LEU B CA 1
ATOM 4336 C C . LEU B 1 183 ? -0.351 -22.141 9.18 1 98.75 183 LEU B C 1
ATOM 4338 O O . LEU B 1 183 ? -0.942 -21.797 10.203 1 98.75 183 LEU B O 1
ATOM 4342 N N . GLU B 1 184 ? 0.748 -22.828 9.188 1 98.62 184 GLU B N 1
ATOM 4343 C CA . GLU B 1 184 ? 1.487 -23.266 10.367 1 98.62 184 GLU B CA 1
ATOM 4344 C C . GLU B 1 184 ? 2.988 -23.047 10.188 1 98.62 184 GLU B C 1
ATOM 4346 O O . GLU B 1 184 ? 3.518 -23.219 9.086 1 98.62 184 GLU B O 1
ATOM 4351 N N . ASN B 1 185 ? 3.643 -22.688 11.266 1 98.69 185 ASN B N 1
ATOM 4352 C CA . ASN B 1 185 ? 5.078 -22.453 11.203 1 98.69 185 ASN B CA 1
ATOM 4353 C C . ASN B 1 185 ? 5.828 -23.688 10.711 1 98.69 185 ASN B C 1
ATOM 4355 O O . ASN B 1 185 ? 5.652 -24.781 11.258 1 98.69 185 ASN B O 1
ATOM 4359 N N . ASN B 1 186 ? 6.547 -23.562 9.633 1 98.44 186 ASN B N 1
ATOM 4360 C CA . ASN B 1 186 ? 7.406 -24.562 9.008 1 98.44 186 ASN B CA 1
ATOM 4361 C C . ASN B 1 186 ? 6.586 -25.641 8.297 1 98.44 186 ASN B C 1
ATOM 4363 O O . ASN B 1 186 ? 7.082 -26.734 8.039 1 98.44 186 ASN B O 1
ATOM 4367 N N . ALA B 1 187 ? 5.332 -25.328 8.094 1 98.62 187 ALA B N 1
ATOM 4368 C CA . ALA B 1 187 ? 4.582 -26.234 7.242 1 98.62 187 ALA B CA 1
ATOM 4369 C C . ALA B 1 187 ? 5.277 -26.438 5.895 1 98.62 187 ALA B C 1
ATOM 4371 O O . ALA B 1 187 ? 5.66 -25.453 5.242 1 98.62 187 ALA B O 1
ATOM 4372 N N . THR B 1 188 ? 5.512 -27.656 5.527 1 98.62 188 THR B N 1
ATOM 4373 C CA . THR B 1 188 ? 6.199 -28.016 4.289 1 98.62 188 THR B CA 1
ATOM 4374 C C . THR B 1 188 ? 5.336 -28.938 3.438 1 98.62 188 THR B C 1
ATOM 4376 O O . THR B 1 188 ? 4.75 -29.906 3.947 1 98.62 188 THR B O 1
ATOM 4379 N N . VAL B 1 189 ? 5.227 -28.609 2.156 1 98.31 189 VAL B N 1
ATOM 4380 C CA . VAL B 1 189 ? 4.441 -29.438 1.235 1 98.31 189 VAL B CA 1
ATOM 4381 C C . VAL B 1 189 ? 5.258 -29.719 -0.025 1 98.31 189 VAL B C 1
ATOM 4383 O O . VAL B 1 189 ? 6.195 -28.984 -0.343 1 98.31 189 VAL B O 1
ATOM 4386 N N . LEU B 1 190 ? 4.914 -30.812 -0.62 1 96.94 190 LEU B N 1
ATOM 4387 C CA . LEU B 1 190 ? 5.395 -31.078 -1.973 1 96.94 190 LEU B CA 1
ATOM 4388 C C . LEU B 1 190 ? 4.457 -30.453 -3.008 1 96.94 190 LEU B C 1
ATOM 4390 O O . LEU B 1 190 ? 3.256 -30.328 -2.768 1 96.94 190 LEU B O 1
ATOM 4394 N N . GLY B 1 191 ? 5.039 -30 -4.105 1 94.81 191 GLY B N 1
ATOM 4395 C CA . GLY B 1 191 ? 4.207 -29.547 -5.207 1 94.81 191 GLY B CA 1
ATOM 4396 C C . GLY B 1 191 ? 3.463 -30.672 -5.895 1 94.81 191 GLY B C 1
ATOM 4397 O O . GLY B 1 191 ? 2.988 -31.609 -5.238 1 94.81 191 GLY B O 1
ATOM 4398 N N . LEU B 1 192 ? 3.273 -30.531 -7.211 1 94.56 192 LEU B N 1
ATOM 4399 C CA . LEU B 1 192 ? 2.568 -31.547 -7.992 1 94.56 192 LEU B CA 1
ATOM 4400 C C . LEU B 1 192 ? 3.529 -32.625 -8.484 1 94.56 192 LEU B C 1
ATOM 4402 O O . LEU B 1 192 ? 3.15 -33.469 -9.289 1 94.56 192 LEU B O 1
ATOM 4406 N N . ASN B 1 193 ? 4.789 -32.469 -8.141 1 92 193 ASN B N 1
ATOM 4407 C CA . ASN B 1 193 ? 5.84 -33.469 -8.375 1 92 193 ASN B CA 1
ATOM 4408 C C . ASN B 1 193 ? 6.742 -33.625 -7.156 1 92 193 ASN B C 1
ATOM 4410 O O . ASN B 1 193 ? 6.754 -32.781 -6.27 1 92 193 ASN B O 1
ATOM 4414 N N . PRO B 1 194 ? 7.469 -34.688 -7.09 1 93.44 194 PRO B N 1
ATOM 4415 C CA . PRO B 1 194 ? 8.273 -34.906 -5.887 1 93.44 194 PRO B CA 1
ATOM 4416 C C . PRO B 1 194 ? 9.641 -34.219 -5.953 1 93.44 194 PRO B C 1
ATOM 4418 O O . PRO B 1 194 ? 10.609 -34.75 -5.391 1 93.44 194 PRO B O 1
ATOM 4421 N N . TYR B 1 195 ? 9.766 -33.188 -6.715 1 91.56 195 TYR B N 1
ATOM 4422 C CA . TYR B 1 195 ? 11.047 -32.5 -6.836 1 91.56 195 TYR B CA 1
ATOM 4423 C C . TYR B 1 195 ? 10.93 -31.047 -6.418 1 91.56 195 TYR B C 1
ATOM 4425 O O . TYR B 1 195 ? 11.922 -30.328 -6.395 1 91.56 195 TYR B O 1
ATOM 4433 N N . GLU B 1 196 ? 9.734 -30.688 -6.184 1 92.19 196 GLU B N 1
ATOM 4434 C CA . GLU B 1 196 ? 9.453 -29.312 -5.754 1 92.19 196 GLU B CA 1
ATOM 4435 C C . GLU B 1 196 ? 8.852 -29.297 -4.352 1 92.19 196 GLU B C 1
ATOM 4437 O O . GLU B 1 196 ? 7.941 -30.062 -4.043 1 92.19 196 GLU B O 1
ATOM 4442 N N . ALA B 1 197 ? 9.352 -28.453 -3.564 1 96.69 197 ALA B N 1
ATOM 4443 C CA . ALA B 1 197 ? 8.812 -28.297 -2.213 1 96.69 197 ALA B CA 1
ATOM 4444 C C . ALA B 1 197 ? 8.68 -26.828 -1.831 1 96.69 197 ALA B C 1
ATOM 4446 O O . ALA B 1 197 ? 9.375 -25.969 -2.377 1 96.69 197 ALA B O 1
ATOM 4447 N N . PHE B 1 198 ? 7.77 -26.562 -0.973 1 98 198 PHE B N 1
ATOM 4448 C CA . PHE B 1 198 ? 7.465 -25.234 -0.458 1 98 198 PHE B CA 1
ATOM 4449 C C . PHE B 1 198 ? 7.336 -25.266 1.061 1 98 198 PHE B C 1
ATOM 4451 O O . PHE B 1 198 ? 6.969 -26.281 1.642 1 98 198 PHE B O 1
ATOM 4458 N N . ARG B 1 199 ? 7.602 -24.141 1.653 1 98.81 199 ARG B N 1
ATOM 4459 C CA . ARG B 1 199 ? 7.57 -24.047 3.109 1 98.81 199 ARG B CA 1
ATOM 4460 C C . ARG B 1 199 ? 7.062 -22.672 3.549 1 98.81 199 ARG B C 1
ATOM 4462 O O . ARG B 1 199 ? 7.414 -21.656 2.953 1 98.81 199 ARG B O 1
ATOM 4469 N N . LEU B 1 200 ? 6.211 -22.688 4.516 1 98.81 200 LEU B N 1
ATOM 4470 C CA . LEU B 1 200 ? 5.707 -21.469 5.137 1 98.81 200 LEU B CA 1
ATOM 4471 C C . LEU B 1 200 ? 6.312 -21.266 6.523 1 98.81 200 LEU B C 1
ATOM 4473 O O . LEU B 1 200 ? 6.242 -22.172 7.367 1 98.81 200 LEU B O 1
ATOM 4477 N N . VAL B 1 201 ? 6.922 -20.094 6.742 1 98.88 201 VAL B N 1
ATOM 4478 C CA . VAL B 1 201 ? 7.617 -19.859 8 1 98.88 201 VAL B CA 1
ATOM 4479 C C . VAL B 1 201 ? 7.086 -18.594 8.664 1 98.88 201 VAL B C 1
ATOM 4481 O O . VAL B 1 201 ? 7 -17.547 8.016 1 98.88 201 VAL B O 1
ATOM 4484 N N . HIS B 1 202 ? 6.648 -18.688 9.938 1 98.75 202 HIS B N 1
ATOM 4485 C CA . HIS B 1 202 ? 6.285 -17.516 10.734 1 98.75 202 HIS B CA 1
ATOM 4486 C C . HIS B 1 202 ? 7.523 -16.844 11.32 1 98.75 202 HIS B C 1
ATOM 4488 O O . HIS B 1 202 ? 8.195 -17.422 12.18 1 98.75 202 HIS B O 1
ATOM 4494 N N . GLU B 1 203 ? 7.848 -15.656 10.859 1 98.5 203 GLU B N 1
ATOM 4495 C CA . GLU B 1 203 ? 9.102 -15 11.227 1 98.5 203 GLU B CA 1
ATOM 4496 C C . GLU B 1 203 ? 9.055 -13.508 10.922 1 98.5 203 GLU B C 1
ATOM 4498 O O . GLU B 1 203 ? 8.125 -13.031 10.273 1 98.5 203 GLU B O 1
ATOM 4503 N N . GLN B 1 204 ? 10.031 -12.781 11.477 1 97.38 204 GLN B N 1
ATOM 4504 C CA . GLN B 1 204 ? 10.242 -11.414 11.016 1 97.38 204 GLN B CA 1
ATOM 4505 C C . GLN B 1 204 ? 10.68 -11.383 9.555 1 97.38 204 GLN B C 1
ATOM 4507 O O . GLN B 1 204 ? 11.227 -12.367 9.047 1 97.38 204 GLN B O 1
ATOM 4512 N N . LEU B 1 205 ? 10.391 -10.328 8.922 1 97.31 205 LEU B N 1
ATOM 4513 C CA . LEU B 1 205 ? 10.93 -10.195 7.57 1 97.31 205 LEU B CA 1
ATOM 4514 C C . LEU B 1 205 ? 12.43 -10.477 7.551 1 97.31 205 LEU B C 1
ATOM 4516 O O . LEU B 1 205 ? 13.203 -9.789 8.219 1 97.31 205 LEU B O 1
ATOM 4520 N N . PRO B 1 206 ? 12.789 -11.523 6.84 1 97.31 206 PRO B N 1
ATOM 4521 C CA . PRO B 1 206 ? 14.219 -11.844 6.832 1 97.31 206 PRO B CA 1
ATOM 4522 C C . PRO B 1 206 ? 15.062 -10.766 6.156 1 97.31 206 PRO B C 1
ATOM 4524 O O . PRO B 1 206 ? 14.688 -10.258 5.098 1 97.31 206 PRO B O 1
ATOM 4527 N N . LEU B 1 207 ? 16.156 -10.453 6.785 1 96.31 207 LEU B N 1
ATOM 4528 C CA . LEU B 1 207 ? 17.078 -9.422 6.293 1 96.31 207 LEU B CA 1
ATOM 4529 C C . LEU B 1 207 ? 18.516 -9.93 6.293 1 96.31 207 LEU B C 1
ATOM 4531 O O . LEU B 1 207 ? 18.844 -10.852 7.039 1 96.31 207 LEU B O 1
ATOM 4535 N N . GLY B 1 208 ? 19.297 -9.375 5.379 1 94.12 208 GLY B N 1
ATOM 4536 C CA . GLY B 1 208 ? 20.719 -9.664 5.391 1 94.12 208 GLY B CA 1
ATOM 4537 C C . GLY B 1 208 ? 21.469 -8.984 6.523 1 94.12 208 GLY B C 1
ATOM 4538 O O . GLY B 1 208 ? 20.938 -8.062 7.156 1 94.12 208 GLY B O 1
ATOM 4539 N N . PRO B 1 209 ? 22.656 -9.391 6.766 1 91.81 209 PRO B N 1
ATOM 4540 C CA . PRO B 1 209 ? 23.422 -8.875 7.902 1 91.81 209 PRO B CA 1
ATOM 4541 C C . PRO B 1 209 ? 23.734 -7.383 7.777 1 91.81 209 PRO B C 1
ATOM 4543 O O . PRO B 1 209 ? 23.953 -6.707 8.781 1 91.81 209 PRO B O 1
ATOM 4546 N N . GLN B 1 210 ? 23.797 -6.867 6.562 1 91.12 210 GLN B N 1
ATOM 4547 C CA . GLN B 1 210 ? 24.156 -5.469 6.355 1 91.12 210 GLN B CA 1
ATOM 4548 C C . GLN B 1 210 ? 22.922 -4.586 6.258 1 91.12 210 GLN B C 1
ATOM 4550 O O . GLN B 1 210 ? 23.031 -3.365 6.109 1 91.12 210 GLN B O 1
ATOM 4555 N N . GLN B 1 211 ? 21.734 -5.18 6.273 1 94.38 211 GLN B N 1
ATOM 4556 C CA . GLN B 1 211 ? 20.484 -4.418 6.152 1 94.38 211 GLN B CA 1
ATOM 4557 C C . GLN B 1 211 ? 19.984 -3.957 7.52 1 94.38 211 GLN B C 1
ATOM 4559 O O . GLN B 1 211 ? 20.094 -4.695 8.5 1 94.38 211 GLN B O 1
ATOM 4564 N N . SER B 1 212 ? 19.5 -2.697 7.578 1 95.19 212 SER B N 1
ATOM 4565 C CA . SER B 1 212 ? 18.984 -2.113 8.812 1 95.19 212 SER B CA 1
ATOM 4566 C C . SER B 1 212 ? 17.688 -2.787 9.25 1 95.19 212 SER B C 1
ATOM 4568 O O . SER B 1 212 ? 16.844 -3.092 8.422 1 95.19 212 SER B O 1
ATOM 4570 N N . ALA B 1 213 ? 17.594 -3 10.516 1 94.56 213 ALA B N 1
ATOM 4571 C CA . ALA B 1 213 ? 16.344 -3.49 11.07 1 94.56 213 ALA B CA 1
ATOM 4572 C C . ALA B 1 213 ? 15.328 -2.359 11.211 1 94.56 213 ALA B C 1
ATOM 4574 O O . ALA B 1 213 ? 15.688 -1.238 11.578 1 94.56 213 ALA B O 1
ATOM 4575 N N . PRO B 1 214 ? 14.07 -2.656 10.914 1 96.31 214 PRO B N 1
ATOM 4576 C CA . PRO B 1 214 ? 13.055 -1.641 11.203 1 96.31 214 PRO B CA 1
ATOM 4577 C C . PRO B 1 214 ? 12.938 -1.333 12.695 1 96.31 214 PRO B C 1
ATOM 4579 O O . PRO B 1 214 ? 13.172 -2.209 13.531 1 96.31 214 PRO B O 1
ATOM 4582 N N . ILE B 1 215 ? 12.57 -0.126 12.984 1 96.94 215 ILE B N 1
ATOM 4583 C CA . ILE B 1 215 ? 12.367 0.278 14.375 1 96.94 215 ILE B CA 1
ATOM 4584 C C . ILE B 1 215 ? 11.141 -0.423 14.945 1 96.94 215 ILE B C 1
ATOM 4586 O O . ILE B 1 215 ? 11.164 -0.912 16.078 1 96.94 215 ILE B O 1
ATOM 4590 N N . ASP B 1 216 ? 10.078 -0.448 14.172 1 97.5 216 ASP B N 1
ATOM 4591 C CA . ASP B 1 216 ? 8.844 -1.129 14.547 1 97.5 216 ASP B CA 1
ATOM 4592 C C . ASP B 1 216 ? 8.477 -2.207 13.531 1 97.5 216 ASP B C 1
ATOM 4594 O O . ASP B 1 216 ? 8.422 -1.938 12.328 1 97.5 216 ASP B O 1
ATOM 4598 N N . SER B 1 217 ? 8.234 -3.395 13.953 1 95.38 217 SER B N 1
ATOM 4599 C CA . SER B 1 217 ? 7.816 -4.492 13.086 1 95.38 217 SER B CA 1
ATOM 4600 C C . SER B 1 217 ? 7.117 -5.59 13.875 1 95.38 217 SER B C 1
ATOM 4602 O O . SER B 1 217 ? 7.215 -5.633 15.102 1 95.38 217 SER B O 1
ATOM 4604 N N . PHE B 1 218 ? 6.363 -6.3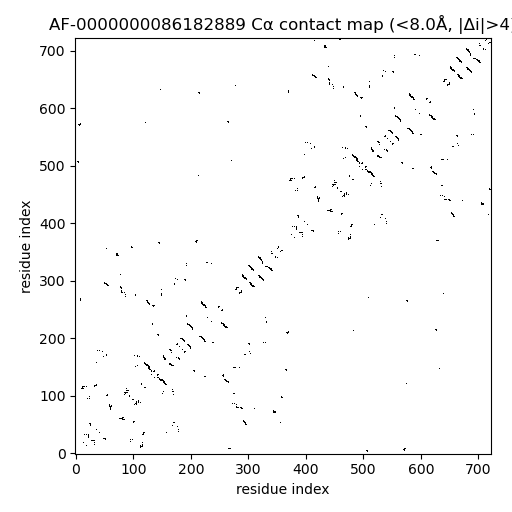95 13.172 1 94.5 218 PHE B N 1
ATOM 4605 C CA . PHE B 1 218 ? 5.754 -7.617 13.68 1 94.5 218 PHE B CA 1
ATOM 4606 C C . PHE B 1 218 ? 6.184 -8.82 12.852 1 94.5 218 PHE B C 1
ATOM 4608 O O . PHE B 1 218 ? 6.492 -8.688 11.664 1 94.5 218 PHE B O 1
ATOM 4615 N N . PRO B 1 219 ? 6.238 -9.922 13.539 1 97.25 219 PRO B N 1
ATOM 4616 C CA . PRO B 1 219 ? 6.457 -11.109 12.703 1 97.25 219 PRO B CA 1
ATOM 4617 C C . PRO B 1 219 ? 5.332 -11.344 11.695 1 97.25 219 PRO B C 1
ATOM 4619 O O . PRO B 1 219 ? 4.188 -10.953 11.945 1 97.25 219 PRO B O 1
ATOM 4622 N N . GLY B 1 220 ? 5.645 -11.867 10.609 1 98.25 220 GLY B N 1
ATOM 4623 C CA . GLY B 1 220 ? 4.738 -12.312 9.57 1 98.25 220 GLY B CA 1
ATOM 4624 C C . GLY B 1 220 ? 5.047 -13.719 9.07 1 98.25 220 GLY B C 1
ATOM 4625 O O . GLY B 1 220 ? 5.473 -14.578 9.844 1 98.25 220 GLY B O 1
ATOM 4626 N N . TRP B 1 221 ? 4.699 -13.922 7.848 1 98.81 221 TRP B N 1
ATOM 4627 C CA . TRP B 1 221 ? 4.891 -15.227 7.219 1 98.81 221 TRP B CA 1
ATOM 4628 C C . TRP B 1 221 ? 5.707 -15.102 5.938 1 98.81 221 TRP B C 1
ATOM 4630 O O . TRP B 1 221 ? 5.48 -14.188 5.141 1 98.81 221 TRP B O 1
ATOM 4640 N N . THR B 1 222 ? 6.656 -15.961 5.797 1 98.88 222 THR B N 1
ATOM 4641 C CA . THR B 1 222 ? 7.414 -16.016 4.551 1 98.88 222 THR B CA 1
ATOM 4642 C C . THR B 1 222 ? 7.164 -17.328 3.822 1 98.88 222 THR B C 1
ATOM 4644 O O . THR B 1 222 ? 7.227 -18.406 4.426 1 98.88 222 THR B O 1
ATOM 4647 N N . MET B 1 223 ? 6.789 -17.266 2.557 1 98.75 223 MET B N 1
ATOM 4648 C CA . MET B 1 223 ? 6.676 -18.422 1.672 1 98.75 223 MET B CA 1
ATOM 4649 C C . MET B 1 223 ? 8.008 -18.734 0.999 1 98.75 223 MET B C 1
ATOM 4651 O O . MET B 1 223 ? 8.578 -17.875 0.328 1 98.75 223 MET B O 1
ATOM 4655 N N . TYR B 1 224 ? 8.484 -19.938 1.179 1 98.5 224 TYR B N 1
ATOM 4656 C CA . TYR B 1 224 ? 9.742 -20.375 0.584 1 98.5 224 TYR B CA 1
ATOM 4657 C C . TYR B 1 224 ? 9.516 -21.469 -0.443 1 98.5 224 TYR B C 1
ATOM 4659 O O . TYR B 1 224 ? 8.578 -22.266 -0.315 1 98.5 224 TYR B O 1
ATOM 4667 N N . ARG B 1 225 ? 10.383 -21.516 -1.402 1 97.06 225 ARG B N 1
ATOM 4668 C CA . ARG B 1 225 ? 10.516 -22.609 -2.35 1 97.06 225 ARG B CA 1
ATOM 4669 C C . ARG B 1 225 ? 11.891 -23.266 -2.246 1 97.06 225 ARG B C 1
ATOM 4671 O O . ARG B 1 225 ? 12.906 -22.578 -2.105 1 97.06 225 ARG B O 1
ATOM 4678 N N . LEU B 1 226 ? 11.922 -24.547 -2.354 1 96.44 226 LEU B N 1
ATOM 4679 C CA . LEU B 1 226 ? 13.188 -25.266 -2.338 1 96.44 226 LEU B CA 1
ATOM 4680 C C . LEU B 1 226 ? 13.766 -25.391 -3.744 1 96.44 226 LEU B C 1
ATOM 4682 O O . LEU B 1 226 ? 13.062 -25.781 -4.68 1 96.44 226 LEU B O 1
ATOM 4686 N N . ILE B 1 227 ? 14.969 -24.984 -3.846 1 93.44 227 ILE B N 1
ATOM 4687 C CA . ILE B 1 227 ? 15.695 -25.172 -5.098 1 93.44 227 ILE B CA 1
ATOM 4688 C C . ILE B 1 227 ? 16.766 -26.25 -4.918 1 93.44 227 ILE B C 1
ATOM 4690 O O . ILE B 1 227 ? 17.547 -26.203 -3.965 1 93.44 227 ILE B O 1
ATOM 4694 N N . ARG B 1 228 ? 16.781 -27.172 -5.812 1 90.25 228 ARG B N 1
ATOM 4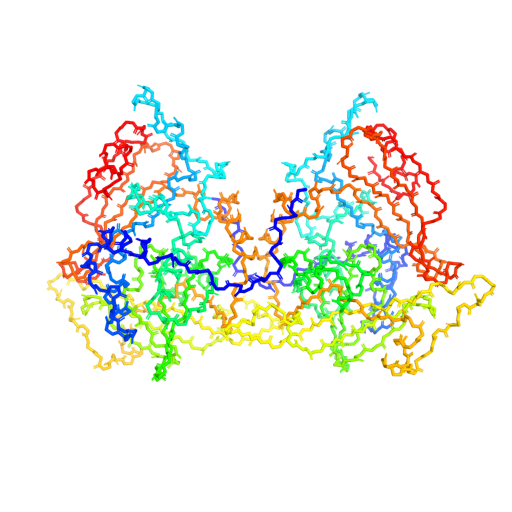695 C CA . ARG B 1 228 ? 17.781 -28.234 -5.82 1 90.25 228 ARG B CA 1
ATOM 4696 C C . ARG B 1 228 ? 18.594 -28.219 -7.113 1 90.25 228 ARG B C 1
ATOM 4698 O O . ARG B 1 228 ? 18.016 -28.156 -8.203 1 90.25 228 ARG B O 1
ATOM 4705 N N . PRO B 1 229 ? 19.922 -28.172 -6.934 1 79.44 229 PRO B N 1
ATOM 4706 C CA . PRO B 1 229 ? 20.734 -28.219 -8.148 1 79.44 229 PRO B CA 1
ATOM 4707 C C . PRO B 1 229 ? 20.562 -29.516 -8.93 1 79.44 229 PRO B C 1
ATOM 4709 O O . PRO B 1 229 ? 20.359 -30.594 -8.336 1 79.44 229 PRO B O 1
ATOM 4712 N N . CYS B 1 230 ? 20.5 -29.344 -10.227 1 72.75 230 CYS B N 1
ATOM 4713 C CA . CYS B 1 230 ? 20.516 -30.547 -11.039 1 72.75 230 CYS B CA 1
ATOM 4714 C C . CYS B 1 230 ? 21.844 -31.297 -10.875 1 72.75 230 CYS B C 1
ATOM 4716 O O . CYS B 1 230 ? 22.906 -30.703 -11.031 1 72.75 230 CYS B O 1
ATOM 4718 N N . PRO B 1 231 ? 21.766 -32.469 -10.445 1 65.19 231 PRO B N 1
ATOM 4719 C CA . PRO B 1 231 ? 23.031 -33.219 -10.344 1 65.19 231 PRO B CA 1
ATOM 4720 C C . PRO B 1 231 ? 23.734 -33.375 -11.695 1 65.19 231 PRO B C 1
ATOM 4722 O O . PRO B 1 231 ? 23.078 -33.312 -12.742 1 65.19 231 PRO B O 1
ATOM 4725 N N . PRO B 1 232 ? 25.062 -33.281 -11.57 1 59.94 232 PRO B N 1
ATOM 4726 C CA . PRO B 1 232 ? 25.75 -33.562 -12.828 1 59.94 232 PRO B CA 1
ATOM 4727 C C . PRO B 1 232 ? 25.312 -34.875 -13.477 1 59.94 232 PRO B C 1
ATOM 4729 O O . PRO B 1 232 ? 24.922 -35.812 -12.773 1 59.94 232 PRO B O 1
ATOM 4732 N N . ALA B 1 233 ? 25.25 -34.906 -14.742 1 59.5 233 ALA B N 1
ATOM 4733 C CA . ALA B 1 233 ? 24.969 -36.156 -15.43 1 59.5 233 ALA B CA 1
ATOM 4734 C C . ALA B 1 233 ? 25.953 -37.25 -15.016 1 59.5 233 ALA B C 1
ATOM 4736 O O . ALA B 1 233 ? 27.156 -36.969 -14.875 1 59.5 233 ALA B O 1
ATOM 4737 N N . PRO B 1 234 ? 25.453 -38.312 -14.883 1 56.56 234 PRO B N 1
ATOM 4738 C CA . PRO B 1 234 ? 24.188 -39.031 -15.047 1 56.56 234 PRO B CA 1
ATOM 4739 C C . PRO B 1 234 ? 23.375 -39.125 -13.758 1 56.56 234 PRO B C 1
ATOM 4741 O O . PRO B 1 234 ? 22.406 -39.875 -13.68 1 56.56 234 PRO B O 1
ATOM 4744 N N . SER B 1 235 ? 23.859 -38.406 -12.781 1 62.19 235 SER B N 1
ATOM 4745 C CA . SER B 1 235 ? 23.188 -38.531 -11.492 1 62.19 235 SER B CA 1
ATOM 4746 C C . SER B 1 235 ? 21.734 -38.094 -11.578 1 62.19 235 SER B C 1
ATOM 4748 O O . SER B 1 235 ? 21.406 -37.188 -12.352 1 62.19 235 SER B O 1
ATOM 4750 N N . VAL B 1 236 ? 20.969 -38.969 -10.969 1 68.69 236 VAL B N 1
ATOM 4751 C CA . VAL B 1 236 ? 19.531 -38.719 -10.969 1 68.69 236 VAL B CA 1
ATOM 4752 C C . VAL B 1 236 ? 19.141 -37.969 -9.703 1 68.69 236 VAL B C 1
ATOM 4754 O O . VAL B 1 236 ? 19.594 -38.281 -8.609 1 68.69 236 VAL B O 1
ATOM 4757 N N . LEU B 1 237 ? 18.531 -36.906 -9.883 1 83.06 237 LEU B N 1
ATOM 4758 C CA . LEU B 1 237 ? 17.953 -36.188 -8.734 1 83.06 237 LEU B CA 1
ATOM 4759 C C . LEU B 1 237 ? 16.906 -37.062 -8.039 1 83.06 237 LEU B C 1
ATOM 4761 O O . LEU B 1 237 ? 15.914 -37.438 -8.656 1 83.06 237 LEU B O 1
ATOM 4765 N N . GLU B 1 238 ? 17.125 -37.375 -6.809 1 85.44 238 GLU B N 1
ATOM 4766 C CA . GLU B 1 238 ? 16.234 -38.219 -6.051 1 85.44 238 GLU B CA 1
ATOM 4767 C C . GLU B 1 238 ? 14.945 -37.5 -5.684 1 85.44 238 GLU B C 1
ATOM 4769 O O . GLU B 1 238 ? 14.977 -36.312 -5.297 1 85.44 238 GLU B O 1
ATOM 4774 N N . PRO B 1 239 ? 13.82 -38.188 -5.867 1 91.81 239 PRO B N 1
ATOM 4775 C CA . PRO B 1 239 ? 12.562 -37.594 -5.438 1 91.81 239 PRO B CA 1
ATOM 4776 C C . PRO B 1 239 ? 12.547 -37.25 -3.951 1 91.81 239 PRO B C 1
ATOM 4778 O O . PRO B 1 239 ? 13.156 -37.938 -3.143 1 91.81 239 PRO B O 1
ATOM 4781 N N . LEU B 1 240 ? 11.836 -36.219 -3.674 1 93.56 240 LEU B N 1
ATOM 4782 C CA . LEU B 1 240 ? 11.648 -35.781 -2.289 1 93.56 240 LEU B CA 1
ATOM 4783 C C . LEU B 1 240 ? 10.523 -36.562 -1.629 1 93.56 240 LEU B C 1
ATOM 4785 O O . LEU B 1 240 ? 9.594 -37.031 -2.305 1 93.56 240 LEU B O 1
ATOM 4789 N N . SER B 1 241 ? 10.695 -36.75 -0.345 1 95.75 241 SER B N 1
ATOM 4790 C CA . SER B 1 241 ? 9.633 -37.312 0.498 1 95.75 241 SER B CA 1
ATOM 4791 C C . SER B 1 241 ? 9.555 -36.562 1.831 1 95.75 241 SER B C 1
ATOM 4793 O O . SER B 1 241 ? 10.578 -36.125 2.371 1 95.75 241 SER B O 1
ATOM 4795 N N . LEU B 1 242 ? 8.344 -36.469 2.312 1 96.19 242 LEU B N 1
ATOM 4796 C CA . LEU B 1 242 ? 8.18 -35.781 3.584 1 96.19 242 LEU B CA 1
ATOM 4797 C C . LEU B 1 242 ? 8.281 -36.75 4.754 1 96.19 242 LEU B C 1
ATOM 4799 O O . LEU B 1 242 ? 7.812 -37.875 4.66 1 96.19 242 LEU B O 1
ATOM 4803 N N . PRO B 1 243 ? 8.773 -36.406 5.867 1 96.94 243 PRO B N 1
ATOM 4804 C CA . PRO B 1 243 ? 9.383 -35.094 6.074 1 96.94 243 PRO B CA 1
ATOM 4805 C C . PRO B 1 243 ? 10.719 -34.938 5.352 1 96.94 243 PRO B C 1
ATOM 4807 O O . PRO B 1 243 ? 11.445 -35.906 5.168 1 96.94 243 PRO B O 1
ATOM 4810 N N . LEU B 1 244 ? 11.047 -33.781 4.969 1 97.25 244 LEU B N 1
ATOM 4811 C CA . LEU B 1 244 ? 12.312 -33.5 4.301 1 97.25 244 LEU B CA 1
ATOM 4812 C C . LEU B 1 244 ? 13.484 -33.625 5.27 1 97.25 244 LEU B C 1
ATOM 4814 O O . LEU B 1 244 ? 13.312 -33.531 6.484 1 97.25 244 LEU B O 1
ATOM 4818 N N . PRO B 1 245 ? 14.656 -33.875 4.672 1 95.12 245 PRO B N 1
ATOM 4819 C CA . PRO B 1 245 ? 15.844 -33.781 5.527 1 95.12 245 PRO B CA 1
ATOM 4820 C C . PRO B 1 245 ? 16.016 -32.406 6.148 1 95.12 245 PRO B C 1
ATOM 4822 O O . PRO B 1 245 ? 15.367 -31.438 5.727 1 95.12 245 PRO B O 1
ATOM 4825 N N . SER B 1 246 ? 16.859 -32.375 7.129 1 96.75 246 SER B N 1
ATOM 4826 C CA . SER B 1 246 ? 17.141 -31.094 7.766 1 96.75 246 SER B CA 1
ATOM 4827 C C . SER B 1 246 ? 17.719 -30.094 6.77 1 96.75 246 SER B C 1
ATOM 4829 O O . SER B 1 246 ? 18.312 -30.484 5.762 1 96.75 246 SER B O 1
ATOM 4831 N N . ASP B 1 247 ? 17.562 -28.859 7.059 1 96 247 ASP B N 1
ATOM 4832 C CA . ASP B 1 247 ? 18.047 -27.812 6.176 1 96 247 ASP B CA 1
ATOM 4833 C C . ASP B 1 247 ? 19.562 -27.922 5.988 1 96 247 ASP B C 1
ATOM 4835 O O . ASP B 1 247 ? 20.094 -27.594 4.918 1 96 247 ASP B O 1
ATOM 4839 N N . ASP B 1 248 ? 20.297 -28.312 7.039 1 96.25 248 ASP B N 1
ATOM 4840 C CA . ASP B 1 248 ? 21.75 -28.5 6.938 1 96.25 248 ASP B CA 1
ATOM 4841 C C . ASP B 1 248 ? 22.094 -29.562 5.902 1 96.25 248 ASP B C 1
ATOM 4843 O O . ASP B 1 248 ? 23.031 -29.406 5.121 1 96.25 248 ASP B O 1
ATOM 4847 N N . VAL B 1 249 ? 21.375 -30.609 5.938 1 95.31 249 VAL B N 1
ATOM 4848 C CA . VAL B 1 249 ? 21.578 -31.703 4.992 1 95.31 249 VAL B CA 1
ATOM 4849 C C . VAL B 1 249 ? 21.25 -31.234 3.578 1 95.31 249 VAL B C 1
ATOM 4851 O O . VAL B 1 249 ? 22.031 -31.453 2.643 1 95.31 249 VAL B O 1
ATOM 4854 N N . LEU B 1 250 ? 20.125 -30.594 3.416 1 94.69 250 LEU B N 1
ATOM 4855 C CA . LEU B 1 250 ? 19.734 -30.062 2.113 1 94.69 250 LEU B CA 1
ATOM 4856 C C . LEU B 1 250 ? 20.812 -29.125 1.565 1 94.69 250 LEU B C 1
ATOM 4858 O O . LEU B 1 250 ? 21.188 -29.234 0.395 1 94.69 250 LEU B O 1
ATOM 4862 N N . ARG B 1 251 ? 21.312 -28.312 2.418 1 94.88 251 ARG B N 1
ATOM 4863 C CA . ARG B 1 251 ? 22.344 -27.359 2.014 1 94.88 251 ARG B CA 1
ATOM 4864 C C . ARG B 1 251 ? 23.625 -28.078 1.6 1 94.88 251 ARG B C 1
ATOM 4866 O O . ARG B 1 251 ? 24.297 -27.656 0.655 1 94.88 251 ARG B O 1
ATOM 4873 N N . SER B 1 252 ? 24.016 -29.094 2.324 1 94 252 SER B N 1
ATOM 4874 C CA . SER B 1 252 ? 25.203 -29.875 1.995 1 94 252 SER B CA 1
ATOM 4875 C C . SER B 1 252 ? 25.078 -30.516 0.616 1 94 252 SER B C 1
ATOM 4877 O O . SER B 1 252 ? 26.094 -30.812 -0.021 1 94 252 SER B O 1
ATOM 4879 N N . GLN B 1 253 ? 23.828 -30.703 0.15 1 90.12 253 GLN B N 1
ATOM 4880 C CA . GLN B 1 253 ? 23.562 -31.281 -1.163 1 90.12 253 GLN B CA 1
ATOM 4881 C C . GLN B 1 253 ? 23.406 -30.188 -2.223 1 90.12 253 GLN B C 1
ATOM 4883 O O . GLN B 1 253 ? 23.031 -30.469 -3.363 1 90.12 253 GLN B O 1
ATOM 4888 N N . GLY B 1 254 ? 23.594 -28.953 -1.787 1 91.06 254 GLY B N 1
ATOM 4889 C CA . GLY B 1 254 ? 23.531 -27.828 -2.705 1 91.06 254 GLY B CA 1
ATOM 4890 C C . GLY B 1 254 ? 22.141 -27.219 -2.824 1 91.06 254 GLY B C 1
ATOM 4891 O O . GLY B 1 254 ? 21.922 -26.312 -3.615 1 91.06 254 GLY B O 1
ATOM 4892 N N . ALA B 1 255 ? 21.172 -27.766 -2.043 1 94.19 255 ALA B N 1
ATOM 4893 C CA . ALA B 1 255 ? 19.812 -27.25 -2.076 1 94.19 255 ALA B CA 1
ATOM 4894 C C . ALA B 1 255 ? 19.656 -26.047 -1.159 1 94.19 255 ALA B C 1
ATOM 4896 O O . ALA B 1 255 ? 20.391 -25.891 -0.183 1 94.19 255 ALA B O 1
ATOM 4897 N N . TYR B 1 256 ? 18.719 -25.141 -1.482 1 95.56 256 TYR B N 1
ATOM 4898 C CA . TYR B 1 256 ? 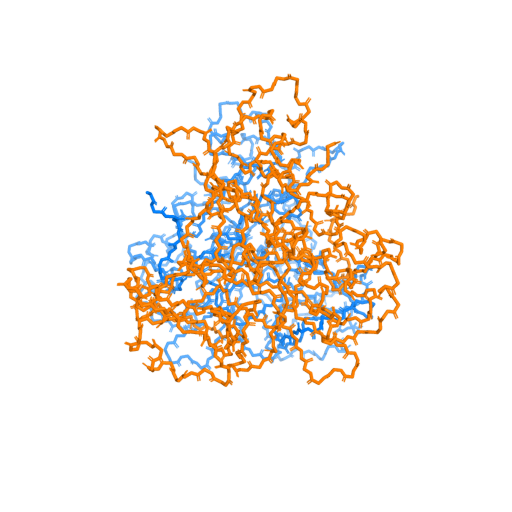18.484 -23.969 -0.633 1 95.56 256 TYR B CA 1
ATOM 4899 C C . TYR B 1 256 ? 17.031 -23.531 -0.728 1 95.56 256 TYR B C 1
ATOM 4901 O O . TYR B 1 256 ? 16.359 -23.781 -1.729 1 95.56 256 TYR B O 1
ATOM 4909 N N . TRP B 1 257 ? 16.578 -22.922 0.324 1 97.25 257 TRP B N 1
ATOM 4910 C CA . TRP B 1 257 ? 15.273 -22.281 0.354 1 97.25 257 TRP B CA 1
ATOM 4911 C C . TRP B 1 257 ? 15.359 -20.844 -0.15 1 97.25 257 TRP B C 1
ATOM 4913 O O . TRP B 1 257 ? 16.219 -20.062 0.288 1 97.25 257 TRP B O 1
ATOM 4923 N N . THR B 1 258 ? 14.555 -20.5 -1.059 1 96.75 258 THR B N 1
ATOM 4924 C CA . THR B 1 258 ? 14.453 -19.125 -1.558 1 96.75 258 THR B CA 1
ATOM 4925 C C . THR B 1 258 ? 13.086 -18.531 -1.231 1 96.75 258 THR B C 1
ATOM 4927 O O . THR B 1 258 ? 12.055 -19.172 -1.435 1 96.75 258 THR B O 1
ATOM 4930 N N . PRO B 1 259 ? 13.07 -17.297 -0.654 1 97.62 259 PRO B N 1
ATOM 4931 C CA . PRO B 1 259 ? 11.766 -16.688 -0.396 1 97.62 259 PRO B CA 1
ATOM 4932 C C . PRO B 1 259 ? 11.047 -16.281 -1.676 1 97.62 259 PRO B C 1
ATOM 4934 O O . PRO B 1 259 ? 11.688 -16.016 -2.697 1 97.62 259 PRO B O 1
ATOM 4937 N N . GLN B 1 260 ? 9.758 -16.312 -1.602 1 97.69 260 GLN B N 1
ATOM 4938 C CA . GLN B 1 260 ? 8.945 -15.758 -2.678 1 97.69 260 GLN B CA 1
ATOM 4939 C C . GLN B 1 260 ? 8.289 -14.445 -2.25 1 97.69 260 GLN B C 1
ATOM 4941 O O . GLN B 1 260 ? 8.422 -13.43 -2.934 1 97.69 260 GLN B O 1
ATOM 4946 N N . PHE B 1 261 ? 7.641 -14.453 -1.141 1 98.12 261 PHE B N 1
ATOM 4947 C CA . PHE B 1 261 ? 7.023 -13.25 -0.603 1 98.12 261 PHE B CA 1
ATOM 4948 C C . PHE B 1 261 ? 6.852 -13.352 0.908 1 98.12 261 PHE B C 1
ATOM 4950 O O . PHE B 1 261 ? 6.926 -14.445 1.471 1 98.12 261 PHE B O 1
ATOM 4957 N N . HIS B 1 262 ? 6.715 -12.289 1.538 1 98.56 262 HIS B N 1
ATOM 4958 C CA . HIS B 1 262 ? 6.441 -12.125 2.963 1 98.56 262 HIS B CA 1
ATOM 4959 C C . HIS B 1 262 ? 5.137 -11.375 3.195 1 98.56 262 HIS B C 1
ATOM 4961 O O . HIS B 1 262 ? 4.855 -10.391 2.512 1 98.56 262 HIS B O 1
ATOM 4967 N N . PHE B 1 263 ? 4.344 -11.875 4.188 1 98.38 263 PHE B N 1
ATOM 4968 C CA . PHE B 1 263 ? 3.045 -11.242 4.391 1 98.38 263 PHE B CA 1
ATOM 4969 C C . PHE B 1 263 ? 2.65 -11.281 5.863 1 98.38 263 PHE B C 1
ATOM 4971 O O . PHE B 1 263 ? 3.236 -12.023 6.648 1 98.38 263 PHE B O 1
ATOM 4978 N N . HIS B 1 264 ? 1.795 -10.422 6.203 1 97.69 264 HIS B N 1
ATOM 4979 C CA . HIS B 1 264 ? 1.124 -10.422 7.5 1 97.69 264 HIS B CA 1
ATOM 4980 C C . HIS B 1 264 ? -0.325 -10.875 7.371 1 97.69 264 HIS B C 1
ATOM 4982 O O . HIS B 1 264 ? -0.941 -10.711 6.316 1 97.69 264 HIS B O 1
ATOM 4988 N N . LEU B 1 265 ? -0.819 -11.492 8.414 1 97.44 265 LEU B N 1
ATOM 4989 C CA . LEU B 1 265 ? -2.215 -11.914 8.422 1 97.44 265 LEU B CA 1
ATOM 4990 C C . LEU B 1 265 ? -3.143 -10.734 8.672 1 97.44 265 LEU B C 1
ATOM 4992 O O . LEU B 1 265 ? -3.754 -10.633 9.734 1 97.44 265 LEU B O 1
ATOM 4996 N N . GLN B 1 266 ? -3.229 -9.898 7.719 1 96.38 266 GLN B N 1
ATOM 4997 C CA . GLN B 1 266 ? -4.094 -8.719 7.684 1 96.38 266 GLN B CA 1
ATOM 4998 C C . GLN B 1 266 ? -4.906 -8.672 6.391 1 96.38 266 GLN B C 1
ATOM 5000 O O . GLN B 1 266 ? -4.348 -8.508 5.305 1 96.38 266 GLN B O 1
ATOM 5005 N N . SER B 1 267 ? -6.234 -8.805 6.574 1 97.25 267 SER B N 1
ATOM 5006 C CA . SER B 1 267 ? -7.105 -8.773 5.402 1 97.25 267 SER B CA 1
ATOM 5007 C C . SER B 1 267 ? -7.012 -7.441 4.672 1 97.25 267 SER B C 1
ATOM 5009 O O . SER B 1 267 ? -6.949 -6.383 5.309 1 97.25 267 SER B O 1
ATOM 5011 N N . VAL B 1 268 ? -7 -7.539 3.418 1 94.25 268 VAL B N 1
ATOM 5012 C CA . VAL B 1 268 ? -6.922 -6.352 2.572 1 94.25 268 VAL B CA 1
ATOM 5013 C C . VAL B 1 268 ? -8.328 -5.855 2.25 1 94.25 268 VAL B C 1
ATOM 5015 O O . VAL B 1 268 ? -9.133 -6.578 1.651 1 94.25 268 VAL B O 1
ATOM 5018 N N . PRO B 1 269 ? -8.625 -4.648 2.623 1 93.5 269 PRO B N 1
ATOM 5019 C CA . PRO B 1 269 ? -9.914 -4.121 2.189 1 93.5 269 PRO B CA 1
ATOM 5020 C C . PRO B 1 269 ? -9.969 -3.846 0.688 1 93.5 269 PRO B C 1
ATOM 5022 O O . PRO B 1 269 ? -8.93 -3.736 0.04 1 93.5 269 PRO B O 1
ATOM 5025 N N . LEU B 1 270 ? -11.117 -3.674 0.156 1 89.44 270 LEU B N 1
ATOM 5026 C CA . LEU B 1 270 ? -11.383 -3.568 -1.276 1 89.44 270 LEU B CA 1
ATOM 5027 C C . LEU B 1 270 ? -10.594 -2.412 -1.887 1 89.44 270 LEU B C 1
ATOM 5029 O O . LEU B 1 270 ? -10 -2.555 -2.959 1 89.44 270 LEU B O 1
ATOM 5033 N N . LEU B 1 271 ? -10.539 -1.298 -1.202 1 89.94 271 LEU B N 1
ATOM 5034 C CA . LEU B 1 271 ? -9.875 -0.122 -1.752 1 89.94 271 LEU B CA 1
ATOM 5035 C C . LEU B 1 271 ? -8.367 -0.326 -1.803 1 89.94 271 LEU B C 1
ATOM 5037 O O . LEU B 1 271 ? -7.688 0.234 -2.666 1 89.94 271 LEU B O 1
ATOM 5041 N N . ASP B 1 272 ? -7.816 -1.089 -0.896 1 93 272 ASP B N 1
ATOM 5042 C CA . ASP B 1 272 ? -6.375 -1.337 -0.905 1 93 272 ASP B CA 1
ATOM 5043 C C . ASP B 1 272 ? -5.965 -2.127 -2.145 1 93 272 ASP B C 1
ATOM 5045 O O . ASP B 1 272 ? -4.828 -2.014 -2.609 1 93 272 ASP B O 1
ATOM 5049 N N . TYR B 1 273 ? -6.828 -2.912 -2.672 1 88.62 273 TYR B N 1
ATOM 5050 C CA . TYR B 1 273 ? -6.539 -3.621 -3.914 1 88.62 273 TYR B CA 1
ATOM 5051 C C . TYR B 1 273 ? -6.273 -2.641 -5.051 1 88.62 273 TYR B C 1
ATOM 5053 O O . TYR B 1 273 ? -5.402 -2.877 -5.891 1 88.62 273 TYR B O 1
ATOM 5061 N N . ARG B 1 274 ? -7.016 -1.599 -5 1 88.12 274 ARG B N 1
ATOM 5062 C CA . ARG B 1 274 ? -6.797 -0.571 -6.012 1 88.12 274 ARG B CA 1
ATOM 5063 C C . ARG B 1 274 ? -5.426 0.072 -5.855 1 88.12 274 ARG B C 1
ATOM 5065 O O . ARG B 1 274 ? -4.754 0.365 -6.848 1 88.12 274 ARG B O 1
ATOM 5072 N N . LEU B 1 275 ? -5.07 0.289 -4.645 1 91.19 275 LEU B N 1
ATOM 5073 C CA . LEU B 1 275 ? -3.76 0.858 -4.34 1 91.19 275 LEU B CA 1
ATOM 5074 C C . LEU B 1 275 ? -2.643 -0.023 -4.887 1 91.19 275 LEU B C 1
ATOM 5076 O O . LEU B 1 275 ? -1.802 0.443 -5.66 1 91.19 275 LEU B O 1
ATOM 5080 N N . TYR B 1 276 ? -2.662 -1.268 -4.578 1 92.19 276 TYR B N 1
ATOM 5081 C CA . TYR B 1 276 ? -1.613 -2.195 -4.984 1 92.19 276 TYR B CA 1
ATOM 5082 C C . TYR B 1 276 ? -1.679 -2.469 -6.48 1 92.19 276 TYR B C 1
ATOM 5084 O O . TYR B 1 276 ? -0.645 -2.562 -7.148 1 92.19 276 TYR B O 1
ATOM 5092 N N . HIS B 1 277 ? -2.93 -2.547 -6.973 1 89.31 277 HIS B N 1
ATOM 5093 C CA . HIS B 1 277 ? -3.146 -2.717 -8.406 1 89.31 277 HIS B CA 1
ATOM 5094 C C . HIS B 1 277 ? -2.545 -1.559 -9.195 1 89.31 277 HIS B C 1
ATOM 5096 O O . HIS B 1 277 ? -1.838 -1.776 -10.18 1 89.31 277 HIS B O 1
ATOM 5102 N N . HIS B 1 278 ? -2.775 -0.369 -8.766 1 87.25 278 HIS B N 1
ATOM 5103 C CA . HIS B 1 278 ? -2.326 0.827 -9.469 1 87.25 278 HIS B CA 1
ATOM 5104 C C . HIS B 1 278 ? -0.805 0.876 -9.562 1 87.25 278 HIS B C 1
ATOM 5106 O O . HIS B 1 278 ? -0.248 1.146 -10.625 1 87.25 278 HIS B O 1
ATOM 5112 N N . PHE B 1 279 ? -0.204 0.589 -8.484 1 88.06 279 PHE B N 1
ATOM 5113 C CA . PHE B 1 279 ? 1.254 0.598 -8.484 1 88.06 279 PHE B CA 1
ATOM 5114 C C . PHE B 1 279 ? 1.803 -0.471 -9.414 1 88.06 279 PHE B C 1
ATOM 5116 O O . PHE B 1 279 ? 2.662 -0.188 -10.258 1 88.06 279 PHE B O 1
ATOM 5123 N N . SER B 1 280 ? 1.289 -1.621 -9.289 1 86.38 280 SER B N 1
ATOM 5124 C CA . SER B 1 280 ? 1.762 -2.762 -10.07 1 86.38 280 SER B CA 1
ATOM 5125 C C . SER B 1 280 ? 1.506 -2.559 -11.562 1 86.38 280 SER B C 1
ATOM 5127 O O . SER B 1 280 ? 2.279 -3.027 -12.398 1 86.38 280 SER B O 1
ATOM 5129 N N . ALA B 1 281 ? 0.508 -1.771 -11.852 1 82.06 281 ALA B N 1
ATOM 5130 C CA . ALA B 1 281 ? 0.096 -1.622 -13.242 1 82.06 281 ALA B CA 1
ATOM 5131 C C . ALA B 1 281 ? 0.758 -0.405 -13.883 1 82.06 281 ALA B C 1
ATOM 5133 O O . ALA B 1 281 ? 0.837 -0.307 -15.109 1 82.06 281 ALA B O 1
ATOM 5134 N N . SER B 1 282 ? 1.293 0.51 -13.016 1 78.81 282 SER B N 1
ATOM 5135 C CA . SER B 1 282 ? 1.6 1.776 -13.672 1 78.81 282 SER B CA 1
ATOM 5136 C C . SER B 1 282 ? 2.965 2.305 -13.242 1 78.81 282 SER B C 1
ATOM 5138 O O . SER B 1 282 ? 3.486 3.248 -13.844 1 78.81 282 SER B O 1
ATOM 5140 N N . HIS B 1 283 ? 3.48 1.768 -12.242 1 79.75 283 HIS B N 1
ATOM 5141 C CA . HIS B 1 283 ? 4.773 2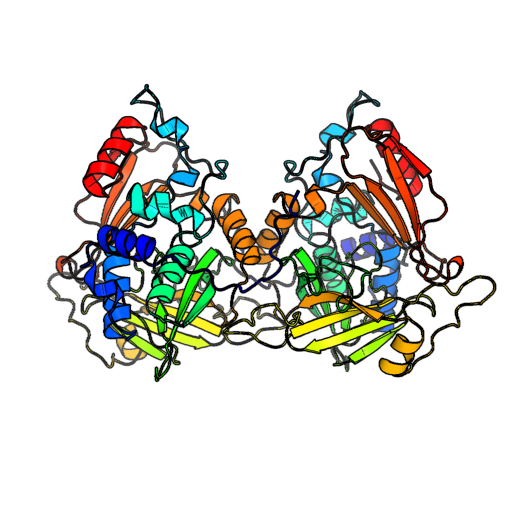.299 -11.828 1 79.75 283 HIS B CA 1
ATOM 5142 C C . HIS B 1 283 ? 5.914 1.599 -12.555 1 79.75 283 HIS B C 1
ATOM 5144 O O . HIS B 1 283 ? 5.883 0.381 -12.75 1 79.75 283 HIS B O 1
ATOM 5150 N N . ASN B 1 284 ? 6.938 2.266 -12.805 1 75.75 284 ASN B N 1
ATOM 5151 C CA . ASN B 1 284 ? 7.996 1.763 -13.672 1 75.75 284 ASN B CA 1
ATOM 5152 C C . ASN B 1 284 ? 8.922 0.804 -12.93 1 75.75 284 ASN B C 1
ATOM 5154 O O . ASN B 1 284 ? 9.688 0.068 -13.547 1 75.75 284 ASN B O 1
ATOM 5158 N N . ILE B 1 285 ? 8.891 0.824 -11.648 1 75 285 ILE B N 1
ATOM 5159 C CA . ILE B 1 285 ? 9.758 -0.072 -10.891 1 75 285 ILE B CA 1
ATOM 5160 C C . ILE B 1 285 ? 9.086 -1.438 -10.742 1 75 285 ILE B C 1
ATOM 5162 O O . ILE B 1 285 ? 9.75 -2.426 -10.406 1 75 285 ILE B O 1
ATOM 5166 N N . GLY B 1 286 ? 7.879 -1.46 -11.164 1 69.88 286 GLY B N 1
ATOM 5167 C CA . GLY B 1 286 ? 7.168 -2.723 -11.07 1 69.88 286 GLY B CA 1
ATOM 5168 C C . GLY B 1 286 ? 7.547 -3.707 -12.156 1 69.88 286 GLY B C 1
ATOM 5169 O O . GLY B 1 286 ? 7.852 -3.307 -13.281 1 69.88 286 GLY B O 1
ATOM 5170 N N . SER B 1 287 ? 7.594 -4.934 -11.828 1 66.12 287 SER B N 1
ATOM 5171 C CA . SER B 1 287 ? 7.992 -6.004 -12.734 1 66.12 287 SER B CA 1
ATOM 5172 C C . SER B 1 287 ? 7.082 -6.062 -13.953 1 66.12 287 SER B C 1
ATOM 5174 O O . SER B 1 287 ? 7.539 -6.367 -15.055 1 66.12 287 SER B O 1
ATOM 5176 N N . PHE B 1 288 ? 5.898 -5.652 -13.797 1 74.94 288 PHE B N 1
ATOM 5177 C CA . PHE B 1 288 ? 4.918 -5.871 -14.852 1 74.94 288 PHE B CA 1
ATOM 5178 C C . PHE B 1 288 ? 5.035 -4.797 -15.93 1 74.94 288 PHE B C 1
ATOM 5180 O O . PHE B 1 288 ? 4.48 -4.938 -17.016 1 74.94 288 PHE B O 1
ATOM 5187 N N . TYR B 1 289 ? 5.832 -3.855 -15.547 1 71.38 289 TYR B N 1
ATOM 5188 C CA . TYR B 1 289 ? 6.164 -2.836 -16.531 1 71.38 289 TYR B CA 1
ATOM 5189 C C . TYR B 1 289 ? 7.215 -3.348 -17.516 1 71.38 289 TYR B C 1
ATOM 5191 O O . TYR B 1 289 ? 7.168 -3.029 -18.703 1 71.38 289 TYR B O 1
ATOM 5199 N N . ALA B 1 290 ? 7.93 -4.254 -17.047 1 75.75 290 ALA B N 1
ATOM 5200 C CA . ALA B 1 290 ? 9.148 -4.594 -17.781 1 75.75 290 ALA B CA 1
ATOM 5201 C C . ALA B 1 290 ? 8.953 -5.867 -18.609 1 75.75 290 ALA B C 1
ATOM 5203 O O . ALA B 1 290 ? 9.68 -6.105 -19.578 1 75.75 290 ALA B O 1
ATOM 5204 N N . PHE B 1 291 ? 7.883 -6.574 -18.188 1 84.38 291 PHE B N 1
ATOM 5205 C CA . PHE B 1 291 ? 7.812 -7.891 -18.812 1 84.38 291 PHE B CA 1
ATOM 5206 C C . PHE B 1 291 ? 6.438 -8.133 -19.422 1 84.38 291 PHE B C 1
ATOM 5208 O O . PHE B 1 291 ? 5.422 -7.75 -18.828 1 84.38 291 PHE B O 1
ATOM 5215 N N . PHE B 1 292 ? 6.48 -8.633 -20.641 1 91.5 292 PHE B N 1
ATOM 5216 C CA . PHE B 1 292 ? 5.32 -9.289 -21.234 1 91.5 292 PHE B CA 1
ATOM 5217 C C . PHE B 1 292 ? 5.297 -10.766 -20.875 1 91.5 292 PHE B C 1
ATOM 5219 O O . PHE B 1 292 ? 6.141 -11.539 -21.344 1 91.5 292 PHE B O 1
ATOM 5226 N N . LEU B 1 293 ? 4.316 -11.125 -20.016 1 94.31 293 LEU B N 1
ATOM 5227 C CA . LEU B 1 293 ? 4.355 -12.461 -19.438 1 94.31 293 LEU B CA 1
ATOM 5228 C C . LEU B 1 293 ? 2.986 -13.125 -19.516 1 94.31 293 LEU B C 1
ATOM 5230 O O . LEU B 1 293 ? 1.976 -12.516 -19.156 1 94.31 293 LEU B O 1
ATOM 5234 N N . VAL B 1 294 ? 2.957 -14.305 -20 1 96.94 294 VAL B N 1
ATOM 5235 C CA . VAL B 1 294 ? 1.823 -15.219 -19.906 1 96.94 294 VAL B CA 1
ATOM 5236 C C . VAL B 1 294 ? 2.307 -16.609 -19.484 1 96.94 294 VAL B C 1
ATOM 5238 O O . VAL B 1 294 ? 3.17 -17.188 -20.141 1 96.94 294 VAL B O 1
ATOM 5241 N N . THR B 1 295 ? 1.806 -17.094 -18.391 1 96.81 295 THR B N 1
ATOM 5242 C CA . THR B 1 295 ? 2.297 -18.375 -17.906 1 96.81 295 THR B CA 1
ATOM 5243 C C . THR B 1 295 ? 1.174 -19.172 -17.234 1 96.81 295 THR B C 1
ATOM 5245 O O . THR B 1 295 ? 0.282 -18.578 -16.609 1 96.81 295 THR B O 1
ATOM 5248 N N . ARG B 1 296 ? 1.18 -20.438 -17.375 1 96.44 296 ARG B N 1
ATOM 5249 C CA . ARG B 1 296 ? 0.236 -21.328 -16.703 1 96.44 296 ARG B CA 1
ATOM 5250 C C . ARG B 1 296 ? 0.858 -22.703 -16.469 1 96.44 296 ARG B C 1
ATOM 5252 O O . ARG B 1 296 ? 1.877 -23.031 -17.078 1 96.44 296 ARG B O 1
ATOM 5259 N N . LEU B 1 297 ? 0.26 -23.469 -15.609 1 95.69 297 LEU B N 1
ATOM 5260 C CA . LEU B 1 297 ? 0.622 -24.875 -15.422 1 95.69 297 LEU B CA 1
ATOM 5261 C C . LEU B 1 297 ? 0.104 -25.734 -16.562 1 95.69 297 LEU B C 1
ATOM 5263 O O . LEU B 1 297 ? -0.983 -25.484 -17.094 1 95.69 297 LEU B O 1
ATOM 5267 N N . LEU B 1 298 ? 0.884 -26.719 -16.906 1 95.06 298 LEU B N 1
ATOM 5268 C CA . LEU B 1 298 ? 0.458 -27.672 -17.922 1 95.06 298 LEU B CA 1
ATOM 5269 C C . LEU B 1 298 ? -0.208 -28.891 -17.297 1 95.06 298 LEU B C 1
ATOM 5271 O O . LEU B 1 298 ? 0.409 -29.594 -16.5 1 95.06 298 LEU B O 1
ATOM 5275 N N . PRO B 1 299 ? -1.435 -29.031 -17.734 1 94.25 299 PRO B N 1
ATOM 5276 C CA . PRO B 1 299 ? -2.139 -30.188 -17.156 1 94.25 299 PRO B CA 1
ATOM 5277 C C . PRO B 1 299 ? -1.432 -31.516 -17.438 1 94.25 299 PRO B C 1
ATOM 5279 O O . PRO B 1 299 ? -0.877 -31.703 -18.531 1 94.25 299 PRO B O 1
ATOM 5282 N N . GLY B 1 300 ? -1.384 -32.344 -16.453 1 92.25 300 GLY B N 1
ATOM 5283 C CA . GLY B 1 300 ? -0.919 -33.719 -16.641 1 92.25 300 GLY B CA 1
ATOM 5284 C C . GLY B 1 300 ? 0.593 -33.844 -16.656 1 92.25 300 GLY B C 1
ATOM 5285 O O . GLY B 1 300 ? 1.136 -34.875 -17.047 1 92.25 300 GLY B O 1
ATOM 5286 N N . THR B 1 301 ? 1.324 -32.844 -16.234 1 93.56 301 THR B N 1
ATOM 5287 C CA . THR B 1 301 ? 2.779 -32.875 -16.344 1 93.56 301 THR B CA 1
ATOM 5288 C C . THR B 1 301 ? 3.426 -32.906 -14.969 1 93.56 301 THR B C 1
ATOM 5290 O O . THR B 1 301 ? 4.648 -32.781 -14.844 1 93.56 301 THR B O 1
ATOM 5293 N N . GLY B 1 302 ? 2.617 -33 -13.961 1 91.75 302 GLY B N 1
ATOM 5294 C CA . GLY B 1 302 ? 3.156 -32.938 -12.609 1 91.75 302 GLY B CA 1
ATOM 5295 C C . GLY B 1 302 ? 3.652 -31.547 -12.25 1 91.75 302 GLY B C 1
ATOM 5296 O O . GLY B 1 302 ? 4.617 -31.391 -11.5 1 91.75 302 GLY B O 1
ATOM 5297 N N . GLY B 1 303 ? 3.078 -30.547 -12.93 1 92.19 303 GLY B N 1
ATOM 5298 C CA . GLY B 1 303 ? 3.348 -29.203 -12.484 1 92.19 303 GLY B CA 1
ATOM 5299 C C . GLY B 1 303 ? 4.301 -28.453 -13.391 1 92.19 303 GLY B C 1
ATOM 5300 O O . GLY B 1 303 ? 4.918 -27.469 -12.977 1 92.19 303 GLY B O 1
ATOM 5301 N N . ALA B 1 304 ? 4.539 -28.922 -14.633 1 93.81 304 ALA B N 1
ATOM 5302 C CA . ALA B 1 304 ? 5.324 -28.125 -15.578 1 93.81 304 ALA B CA 1
ATOM 5303 C C . ALA B 1 304 ? 4.621 -26.812 -15.906 1 93.81 304 ALA B C 1
ATOM 5305 O O . ALA B 1 304 ? 3.393 -26.734 -15.859 1 93.81 304 ALA B O 1
ATOM 5306 N N . ARG B 1 305 ? 5.395 -25.812 -16.25 1 94.62 305 ARG B N 1
ATOM 5307 C CA . ARG B 1 305 ? 4.871 -24.484 -16.547 1 94.62 305 ARG B CA 1
ATOM 5308 C C . ARG B 1 305 ? 5.234 -24.078 -17.969 1 94.62 305 ARG B C 1
ATOM 5310 O O . ARG B 1 305 ? 6.371 -24.266 -18.406 1 94.62 305 ARG B O 1
ATOM 5317 N N . ARG B 1 306 ? 4.293 -23.656 -18.688 1 96.31 306 ARG B N 1
ATOM 5318 C CA . ARG B 1 306 ? 4.5 -23.047 -20 1 96.31 306 ARG B CA 1
ATOM 5319 C C . ARG B 1 306 ? 4.449 -21.516 -19.906 1 96.31 306 ARG B C 1
ATOM 5321 O O . ARG B 1 306 ? 3.439 -20.953 -19.5 1 96.31 306 ARG B O 1
ATOM 5328 N N . SER B 1 307 ? 5.555 -20.875 -20.297 1 96.56 307 SER B N 1
ATOM 5329 C CA . SER B 1 307 ? 5.668 -19.438 -20.109 1 96.56 307 SER B CA 1
ATOM 5330 C C . SER B 1 307 ? 6.043 -18.75 -21.422 1 96.56 307 SER B C 1
ATOM 5332 O O . SER B 1 307 ? 6.844 -19.266 -22.203 1 96.56 307 SER B O 1
ATOM 5334 N N . LEU B 1 308 ? 5.406 -17.719 -21.688 1 97.44 308 LEU B N 1
ATOM 5335 C CA . LEU B 1 308 ? 5.777 -16.734 -22.688 1 97.44 308 LEU B CA 1
ATOM 5336 C C . LEU B 1 308 ? 6.262 -15.445 -22.047 1 97.44 308 LEU B C 1
ATOM 5338 O O . LEU B 1 308 ? 5.539 -14.836 -21.25 1 97.44 308 LEU B O 1
ATOM 5342 N N . MET B 1 309 ? 7.52 -15.023 -22.391 1 94.88 309 MET B N 1
ATOM 5343 C CA . MET B 1 309 ? 8.102 -13.859 -21.734 1 94.88 309 MET B CA 1
ATOM 5344 C C . MET B 1 309 ? 8.852 -12.992 -22.75 1 94.88 309 MET B C 1
ATOM 5346 O O . MET B 1 309 ? 9.547 -13.508 -23.625 1 94.88 309 MET B O 1
ATOM 5350 N N . TYR B 1 310 ? 8.688 -11.734 -22.531 1 94.69 310 TYR B N 1
ATOM 5351 C CA . TYR B 1 310 ? 9.43 -10.773 -23.344 1 94.69 310 TYR B CA 1
ATOM 5352 C C . TYR B 1 310 ? 9.805 -9.547 -22.516 1 94.69 310 TYR B C 1
ATOM 5354 O O . TYR B 1 310 ? 9.008 -9.062 -21.719 1 94.69 310 TYR B O 1
ATOM 5362 N N . ALA B 1 311 ? 11.023 -9.117 -22.641 1 89.62 311 ALA B N 1
ATOM 5363 C CA . ALA B 1 311 ? 11.516 -7.832 -22.141 1 89.62 311 ALA B CA 1
ATOM 5364 C C . ALA B 1 311 ? 12.242 -7.066 -23.25 1 89.62 311 ALA B C 1
ATOM 5366 O O . ALA B 1 311 ? 12.984 -7.66 -24.031 1 89.62 311 ALA B O 1
ATOM 5367 N N . ASP B 1 312 ? 11.945 -5.785 -23.219 1 86.19 312 ASP B N 1
ATOM 5368 C CA . ASP B 1 312 ? 12.594 -4.973 -24.25 1 86.19 312 ASP B CA 1
ATOM 5369 C C . ASP B 1 312 ? 14.078 -4.809 -23.969 1 86.19 312 ASP B C 1
ATOM 5371 O O . ASP B 1 312 ? 14.469 -4.406 -22.859 1 86.19 312 ASP B O 1
ATOM 5375 N N . LYS B 1 313 ? 14.922 -5.266 -24.969 1 81.94 313 LYS B N 1
ATOM 5376 C CA . LYS B 1 313 ? 16.359 -5.07 -24.906 1 81.94 313 LYS B CA 1
ATOM 5377 C C . LYS B 1 313 ? 16.891 -4.449 -26.188 1 81.94 313 LYS B C 1
ATOM 5379 O O . LYS B 1 313 ? 16.609 -4.941 -27.281 1 81.94 313 LYS B O 1
ATOM 5384 N N . GLU B 1 314 ? 17.578 -3.416 -25.844 1 82.88 314 GLU B N 1
ATOM 5385 C CA . GLU B 1 314 ? 18.125 -2.701 -27 1 82.88 314 GLU B CA 1
ATOM 5386 C C . GLU B 1 314 ? 18.984 -3.619 -27.859 1 82.88 314 GLU B C 1
ATOM 5388 O O . GLU B 1 314 ? 19.812 -4.363 -27.344 1 82.88 314 GLU B O 1
ATOM 5393 N N . GLY B 1 315 ? 18.734 -3.584 -29.078 1 87.25 315 GLY B N 1
ATOM 5394 C CA . GLY B 1 315 ? 19.562 -4.285 -30.047 1 87.25 315 GLY B CA 1
ATOM 5395 C C . GLY B 1 315 ? 19.156 -5.734 -30.234 1 87.25 315 GLY B C 1
ATOM 5396 O O . GLY B 1 315 ? 19.719 -6.438 -31.078 1 87.25 315 GLY B O 1
ATOM 5397 N N . GLN B 1 316 ? 18.234 -6.18 -29.469 1 87.44 316 GLN B N 1
ATOM 5398 C CA . GLN B 1 316 ? 17.812 -7.57 -29.578 1 87.44 316 GLN B CA 1
ATOM 5399 C C . GLN B 1 316 ? 16.516 -7.684 -30.391 1 87.44 316 GLN B C 1
ATOM 5401 O O . GLN B 1 316 ? 15.727 -6.738 -30.438 1 87.44 316 GLN B O 1
ATOM 5406 N N . PRO B 1 317 ? 16.438 -8.758 -31 1 90.38 317 PRO B N 1
ATOM 5407 C CA . PRO B 1 317 ? 15.172 -8.961 -31.734 1 90.38 317 PRO B CA 1
ATOM 5408 C C . PRO B 1 317 ? 13.953 -8.867 -30.828 1 90.38 317 PRO B C 1
ATOM 5410 O O . PRO B 1 317 ? 13.992 -9.305 -29.672 1 90.38 317 PRO B O 1
ATOM 5413 N N . ARG B 1 318 ? 12.969 -8.367 -31.391 1 93.62 318 ARG B N 1
ATOM 5414 C CA . ARG B 1 318 ? 11.727 -8.211 -30.641 1 93.62 318 ARG B CA 1
ATOM 5415 C C . ARG B 1 318 ? 10.852 -9.453 -30.766 1 93.62 318 ARG B C 1
ATOM 5417 O O . ARG B 1 318 ? 9.836 -9.438 -31.453 1 93.62 318 ARG B O 1
ATOM 5424 N N . ARG B 1 319 ? 11.203 -10.43 -30.062 1 96.06 319 ARG B N 1
ATOM 5425 C CA . ARG B 1 319 ? 10.453 -11.68 -30.016 1 96.06 319 ARG B CA 1
ATOM 5426 C C . ARG B 1 319 ? 10.359 -12.211 -28.594 1 96.06 319 ARG B C 1
ATOM 5428 O O . ARG B 1 319 ? 11.312 -12.102 -27.828 1 96.06 319 ARG B O 1
ATOM 5435 N N . ALA B 1 320 ? 9.219 -12.766 -28.312 1 96.94 320 ALA B N 1
ATOM 5436 C CA . ALA B 1 320 ? 8.992 -13.359 -27 1 96.94 320 ALA B CA 1
ATOM 5437 C C . ALA B 1 320 ? 9.492 -14.805 -26.969 1 96.94 320 ALA B C 1
ATOM 5439 O O . ALA B 1 320 ? 9.32 -15.555 -27.922 1 96.94 320 ALA B O 1
ATOM 5440 N N . LYS B 1 321 ? 10.156 -15.094 -25.906 1 96.56 321 LYS B N 1
ATOM 5441 C CA . LYS B 1 321 ? 10.57 -16.469 -25.672 1 96.56 321 LYS B CA 1
ATOM 5442 C C . LYS B 1 321 ? 9.438 -17.297 -25.047 1 96.56 321 LYS B C 1
ATOM 5444 O O . LYS B 1 321 ? 8.797 -16.844 -24.094 1 96.56 321 LYS B O 1
ATOM 5449 N N . VAL B 1 322 ? 9.156 -18.438 -25.609 1 97.75 322 VAL B N 1
ATOM 5450 C CA . VAL B 1 322 ? 8.211 -19.391 -25.047 1 97.75 322 VAL B CA 1
ATOM 5451 C C . VAL B 1 322 ? 8.953 -20.656 -24.609 1 97.75 322 VAL B C 1
ATOM 5453 O O . VAL B 1 322 ? 9.781 -21.188 -25.344 1 97.75 322 VAL B O 1
ATOM 5456 N N . PHE B 1 323 ? 8.656 -21.125 -23.375 1 96.5 323 PHE B N 1
ATOM 5457 C CA . PHE B 1 323 ? 9.43 -22.234 -22.844 1 96.5 323 PHE B CA 1
ATOM 5458 C C . PHE B 1 323 ? 8.648 -22.984 -21.766 1 96.5 323 PHE B C 1
ATOM 5460 O O . PHE B 1 323 ? 7.672 -22.453 -21.219 1 96.5 323 PHE B O 1
ATOM 5467 N N . THR B 1 324 ? 9.023 -24.188 -21.547 1 95.25 324 THR B N 1
ATOM 5468 C CA . THR B 1 324 ? 8.477 -25.031 -20.5 1 95.25 324 THR B CA 1
ATOM 5469 C C . THR B 1 324 ? 9.516 -25.297 -19.422 1 95.25 324 THR B C 1
ATOM 5471 O O . THR B 1 324 ? 10.688 -25.531 -19.719 1 95.25 324 THR B O 1
ATOM 5474 N N . THR B 1 325 ? 9.102 -25.172 -18.188 1 91.88 325 THR B N 1
ATOM 5475 C CA . THR B 1 325 ? 9.977 -25.516 -17.078 1 91.88 325 THR B CA 1
ATOM 5476 C C . THR B 1 325 ? 9.297 -26.484 -16.109 1 91.88 325 THR B C 1
ATOM 5478 O O . THR B 1 325 ? 8.062 -26.578 -16.094 1 91.88 325 THR B O 1
ATOM 5481 N N . GLY B 1 326 ? 10.109 -27.266 -15.398 1 89.44 326 GLY B N 1
ATOM 5482 C CA . GLY B 1 326 ? 9.641 -28.094 -14.297 1 89.44 326 GLY B CA 1
ATOM 5483 C C . GLY B 1 326 ? 8.867 -29.312 -14.75 1 89.44 326 GLY B C 1
ATOM 5484 O O . GLY B 1 326 ? 9.086 -29.812 -15.852 1 89.44 326 GLY B O 1
ATOM 5485 N N . GLY B 1 327 ? 8.094 -29.812 -13.766 1 89.62 327 GLY B N 1
ATOM 5486 C CA . GLY B 1 327 ? 7.324 -31.031 -14.016 1 89.62 327 GLY B CA 1
ATOM 5487 C C . GLY B 1 327 ? 8.109 -32.281 -13.75 1 89.62 327 GLY B C 1
ATOM 5488 O O . GLY B 1 327 ? 9.273 -32.25 -13.359 1 89.62 327 GLY B O 1
ATOM 5489 N N . ASP B 1 328 ? 7.41 -33.344 -13.953 1 88.88 328 ASP B N 1
ATOM 5490 C CA . ASP B 1 328 ? 8 -34.656 -13.719 1 88.88 328 ASP B CA 1
ATOM 5491 C C . ASP B 1 328 ? 9.18 -34.906 -14.648 1 88.88 328 ASP B C 1
ATOM 5493 O O . ASP B 1 328 ? 10.242 -35.375 -14.219 1 88.88 328 ASP B O 1
ATOM 5497 N N . ASP B 1 329 ? 9.023 -34.531 -15.875 1 85.25 329 ASP B N 1
ATOM 5498 C CA . ASP B 1 329 ? 10.023 -34.812 -16.906 1 85.25 329 ASP B CA 1
ATOM 5499 C C . ASP B 1 329 ? 11.344 -34.094 -16.609 1 85.25 329 ASP B C 1
ATOM 5501 O O . ASP B 1 329 ? 12.414 -34.656 -16.812 1 85.25 329 ASP B O 1
ATOM 5505 N N . ALA B 1 330 ? 11.25 -32.875 -16.125 1 84.62 330 ALA B N 1
ATOM 5506 C CA . ALA B 1 330 ? 12.445 -32.062 -15.891 1 84.62 330 ALA B CA 1
ATOM 5507 C C . ALA B 1 330 ? 12.898 -32.188 -14.438 1 84.62 330 ALA B C 1
ATOM 5509 O O . ALA B 1 330 ? 13.883 -31.547 -14.039 1 84.62 330 ALA B O 1
ATOM 5510 N N . LYS B 1 331 ? 12.195 -32.969 -13.664 1 82.69 331 LYS B N 1
ATOM 5511 C CA . LYS B 1 331 ? 12.523 -33.219 -12.266 1 82.69 331 LYS B CA 1
ATOM 5512 C C . LYS B 1 331 ? 12.68 -31.922 -11.492 1 82.69 331 LYS B C 1
ATOM 5514 O O . LYS B 1 331 ? 13.648 -31.75 -10.758 1 82.69 331 LYS B O 1
ATOM 5519 N N . GLY B 1 332 ? 11.82 -31.016 -11.875 1 75.06 332 GLY B N 1
ATOM 5520 C CA . GLY B 1 332 ? 11.758 -29.75 -11.148 1 75.06 332 GLY B CA 1
ATOM 5521 C C . GLY B 1 332 ? 12.812 -28.75 -11.594 1 75.06 332 GLY B C 1
ATOM 5522 O O . GLY B 1 332 ? 12.969 -27.688 -10.984 1 75.06 332 GLY B O 1
ATOM 5523 N N . SER B 1 333 ? 13.508 -29.016 -12.648 1 79.38 333 SER B N 1
ATOM 5524 C CA . SER B 1 333 ? 14.586 -28.156 -13.141 1 79.38 333 SER B CA 1
ATOM 5525 C C . SER B 1 333 ? 14.047 -26.797 -13.57 1 79.38 333 SER B C 1
ATOM 5527 O O . SER B 1 333 ? 12.945 -26.703 -14.117 1 79.38 333 SER B O 1
ATOM 5529 N N . LEU B 1 334 ? 14.859 -25.766 -13.391 1 82.44 334 LEU B N 1
ATOM 5530 C CA . LEU B 1 334 ? 14.547 -24.422 -13.836 1 82.44 334 LEU B CA 1
ATOM 5531 C C . LEU B 1 334 ? 14.953 -24.219 -15.289 1 82.44 334 LEU B C 1
ATOM 5533 O O . LEU B 1 334 ? 14.68 -23.172 -15.883 1 82.44 334 LEU B O 1
ATOM 5537 N N . GLU B 1 335 ? 15.484 -25.203 -15.828 1 86.19 335 GLU B N 1
ATOM 5538 C CA . GLU B 1 335 ? 15.977 -25.062 -17.188 1 86.19 335 GLU B CA 1
ATOM 5539 C C . GLU B 1 335 ? 14.828 -25.062 -18.203 1 86.19 335 GLU B C 1
ATOM 5541 O O . GLU B 1 335 ? 13.883 -25.844 -18.062 1 86.19 335 GLU B O 1
ATOM 5546 N N . SER B 1 336 ? 14.969 -24.266 -19.172 1 90.81 336 SER B N 1
ATOM 5547 C CA . SER B 1 336 ? 13.945 -24.141 -20.203 1 90.81 336 SER B CA 1
ATOM 5548 C C . SER B 1 336 ? 14.047 -25.281 -21.203 1 90.81 336 SER B C 1
ATOM 5550 O O . SER B 1 336 ? 15.141 -25.719 -21.562 1 90.81 336 SER B O 1
ATOM 5552 N N . ARG B 1 337 ? 12.914 -25.766 -21.578 1 93.44 337 ARG B N 1
ATOM 5553 C CA . ARG B 1 337 ? 12.828 -26.703 -22.688 1 93.44 337 ARG B CA 1
ATOM 5554 C C . ARG B 1 337 ? 11.656 -26.359 -23.609 1 93.44 337 ARG B C 1
ATOM 5556 O O . ARG B 1 337 ? 10.867 -25.453 -23.297 1 93.44 337 ARG B O 1
ATOM 5563 N N . ASP B 1 338 ? 11.586 -26.984 -24.812 1 94.38 338 ASP B N 1
ATOM 5564 C CA . ASP B 1 338 ? 10.531 -26.734 -25.797 1 94.38 338 ASP B CA 1
ATOM 5565 C C . ASP B 1 338 ? 10.461 -25.266 -26.156 1 94.38 338 ASP B C 1
ATOM 5567 O O . ASP B 1 338 ? 9.383 -24.656 -26.125 1 94.38 338 ASP B O 1
ATOM 5571 N N . VAL B 1 339 ? 11.602 -24.703 -26.438 1 96.94 339 VAL B N 1
ATOM 5572 C CA . VAL B 1 339 ? 11.719 -23.25 -26.641 1 96.94 339 VAL B CA 1
ATOM 5573 C C . VAL B 1 339 ? 11.203 -22.875 -28.016 1 96.94 339 VAL B C 1
ATOM 5575 O O . VAL B 1 339 ? 11.508 -23.547 -29.016 1 96.94 339 VAL B O 1
ATOM 5578 N N . GLU B 1 340 ? 10.414 -21.891 -28.062 1 97.06 340 GLU B N 1
ATOM 5579 C CA . GLU B 1 340 ? 9.914 -21.266 -29.281 1 97.06 340 GLU B CA 1
ATOM 5580 C C . GLU B 1 340 ? 9.953 -19.734 -29.172 1 97.06 340 GLU B C 1
ATOM 5582 O O . GLU B 1 340 ? 10.188 -19.203 -28.094 1 97.06 340 GLU B O 1
ATOM 5587 N N . TRP B 1 341 ? 9.789 -19.125 -30.328 1 97.31 341 TRP B N 1
ATOM 5588 C CA . TRP B 1 341 ? 9.82 -17.672 -30.359 1 97.31 341 TRP B CA 1
ATOM 5589 C C . TRP B 1 341 ? 8.617 -17.125 -31.125 1 97.31 341 TRP B C 1
ATOM 5591 O O . TRP B 1 341 ? 8.203 -17.672 -32.125 1 97.31 341 TRP B O 1
ATOM 5601 N N . VAL B 1 342 ? 8.086 -16.109 -30.578 1 97.69 342 VAL B N 1
ATOM 5602 C CA . VAL B 1 342 ? 6.93 -15.461 -31.188 1 97.69 342 VAL B CA 1
ATOM 5603 C C . VAL B 1 342 ? 7.23 -13.977 -31.406 1 97.69 342 VAL B C 1
ATOM 5605 O O . VAL B 1 342 ? 7.684 -13.289 -30.5 1 97.69 342 VAL B O 1
ATOM 5608 N N . GLY B 1 343 ? 6.926 -13.461 -32.594 1 96.69 343 GLY B N 1
ATOM 5609 C CA . GLY B 1 343 ? 7.152 -12.055 -32.875 1 96.69 343 GLY B CA 1
ATOM 5610 C C . GLY B 1 343 ? 6.281 -11.125 -32.062 1 96.69 343 GLY B C 1
ATOM 5611 O O . GLY B 1 343 ? 5.102 -11.406 -31.828 1 96.69 343 GLY B O 1
ATOM 5612 N N . MET B 1 344 ? 6.867 -10.008 -31.641 1 96.12 344 MET B N 1
ATOM 5613 C CA . MET B 1 344 ? 6.133 -9.016 -30.859 1 96.12 344 MET B CA 1
ATOM 5614 C C . MET B 1 344 ? 5.324 -8.102 -31.781 1 96.12 344 MET B C 1
ATOM 5616 O O . MET B 1 344 ? 5.488 -6.879 -31.734 1 96.12 344 MET B O 1
ATOM 5620 N N . GLU B 1 345 ? 4.527 -8.766 -32.469 1 96.56 345 GLU B N 1
ATOM 5621 C CA . GLU B 1 345 ? 3.557 -8.133 -33.375 1 96.56 345 GLU B CA 1
ATOM 5622 C C . GLU B 1 345 ? 2.141 -8.625 -33.062 1 96.56 345 GLU B C 1
ATOM 5624 O O . GLU B 1 345 ? 1.952 -9.75 -32.594 1 96.56 345 GLU B O 1
ATOM 5629 N N . VAL B 1 346 ? 1.164 -7.855 -33.344 1 96.06 346 VAL B N 1
ATOM 5630 C CA . VAL B 1 346 ? -0.21 -8.102 -32.938 1 96.06 346 VAL B CA 1
ATOM 5631 C C . VAL B 1 346 ? -0.713 -9.406 -33.531 1 96.06 346 VAL B C 1
ATOM 5633 O O . VAL B 1 346 ? -1.21 -10.281 -32.812 1 96.06 346 VAL B O 1
ATOM 5636 N N . GLY B 1 347 ? -0.536 -9.602 -34.75 1 96 347 GLY B N 1
ATOM 5637 C CA . GLY B 1 347 ? -1.051 -10.773 -35.438 1 96 347 GLY B CA 1
ATOM 5638 C C . GLY B 1 347 ? -0.454 -12.078 -34.938 1 96 347 GLY B C 1
ATOM 5639 O O . GLY B 1 347 ? -1.174 -12.938 -34.438 1 96 347 GLY B O 1
ATOM 5640 N N . PRO B 1 348 ? 0.844 -12.164 -35.125 1 96.75 348 PRO B N 1
ATOM 5641 C CA . PRO B 1 348 ? 1.511 -13.375 -34.656 1 96.75 348 PRO B CA 1
ATOM 5642 C C . PRO B 1 348 ? 1.226 -13.672 -33.156 1 96.75 348 PRO B C 1
ATOM 5644 O O . PRO B 1 348 ? 0.951 -14.82 -32.812 1 96.75 348 PRO B O 1
ATOM 5647 N N . MET B 1 349 ? 1.229 -12.719 -32.375 1 97.38 349 MET B N 1
ATOM 5648 C CA . MET B 1 349 ? 1.01 -12.906 -30.953 1 97.38 349 MET B CA 1
ATOM 5649 C C . MET B 1 349 ? -0.428 -13.328 -30.672 1 97.38 349 MET B C 1
ATOM 5651 O O . MET B 1 349 ? -0.67 -14.234 -29.875 1 97.38 349 MET B O 1
ATOM 5655 N N . LYS B 1 350 ? -1.33 -12.68 -31.297 1 96.44 350 LYS B N 1
ATOM 5656 C CA . LYS B 1 350 ? -2.746 -13 -31.141 1 96.44 350 LYS B CA 1
ATOM 5657 C C . LYS B 1 350 ? -3.01 -14.469 -31.484 1 96.44 350 LYS B C 1
ATOM 5659 O O . LYS B 1 350 ? -3.672 -15.172 -30.719 1 96.44 350 LYS B O 1
ATOM 5664 N N . ARG B 1 351 ? -2.523 -14.945 -32.562 1 96.75 351 ARG B N 1
ATOM 5665 C CA . ARG B 1 351 ? -2.699 -16.328 -33 1 96.75 351 ARG B CA 1
ATOM 5666 C C . ARG B 1 351 ? -2.031 -17.297 -32 1 96.75 351 ARG B C 1
ATOM 5668 O O . ARG B 1 351 ? -2.592 -18.344 -31.688 1 96.75 351 ARG B O 1
ATOM 5675 N N . TYR B 1 352 ? -0.945 -16.906 -31.578 1 97.31 352 TYR B N 1
ATOM 5676 C CA . TYR B 1 352 ? -0.214 -17.797 -30.688 1 97.31 352 TYR B CA 1
ATOM 5677 C C . TYR B 1 352 ? -0.937 -17.953 -29.359 1 97.31 352 TYR B C 1
ATOM 5679 O O . TYR B 1 352 ? -1.062 -19.062 -28.828 1 97.31 352 TYR B O 1
ATOM 5687 N N . LEU B 1 353 ? -1.348 -16.844 -28.766 1 97.75 353 LEU B N 1
ATOM 5688 C CA . LEU B 1 353 ? -2.035 -16.859 -27.484 1 97.75 353 LEU B CA 1
ATOM 5689 C C . LEU B 1 353 ? -3.328 -17.672 -27.578 1 97.75 353 LEU B C 1
ATOM 5691 O O . LEU B 1 353 ? -3.691 -18.375 -26.641 1 97.75 353 LEU B O 1
ATOM 5695 N N . ALA B 1 354 ? -4.004 -17.547 -28.688 1 97.44 354 ALA B N 1
ATOM 5696 C CA . ALA B 1 354 ? -5.211 -18.344 -28.906 1 97.44 354 ALA B CA 1
ATOM 5697 C C . ALA B 1 354 ? -4.879 -19.828 -28.953 1 97.44 354 ALA B C 1
ATOM 5699 O O . ALA B 1 354 ? -5.562 -20.641 -28.328 1 97.44 354 ALA B O 1
ATOM 5700 N N . LYS B 1 355 ? -3.883 -20.141 -29.609 1 96.56 355 LYS B N 1
ATOM 5701 C CA . LYS B 1 355 ? -3.504 -21.531 -29.812 1 96.56 355 LYS B CA 1
ATOM 5702 C C . LYS B 1 355 ? -2.943 -22.156 -28.547 1 96.56 355 LYS B C 1
ATOM 5704 O O . LYS B 1 355 ? -3.381 -23.219 -28.125 1 96.56 355 LYS B O 1
ATOM 5709 N N . GLU B 1 356 ? -2 -21.469 -27.938 1 95.88 356 GLU B N 1
ATOM 5710 C CA . GLU B 1 356 ? -1.209 -22.047 -26.859 1 95.88 356 GLU B CA 1
ATOM 5711 C C . GLU B 1 356 ? -1.889 -21.844 -25.516 1 95.88 356 GLU B C 1
ATOM 5713 O O . GLU B 1 356 ? -1.797 -22.703 -24.625 1 95.88 356 GLU B O 1
ATOM 5718 N N . PHE B 1 357 ? -2.584 -20.734 -25.328 1 96.69 357 PHE B N 1
ATOM 5719 C CA . PHE B 1 357 ? -3.1 -20.406 -24 1 96.69 357 PHE B CA 1
ATOM 5720 C C . PHE B 1 357 ? -4.621 -20.328 -24.016 1 96.69 357 PHE B C 1
ATOM 5722 O O . PHE B 1 357 ? -5.246 -20.078 -22.984 1 96.69 357 PHE B O 1
ATOM 5729 N N . GLY B 1 358 ? -5.23 -20.453 -25.172 1 95.94 358 GLY B N 1
ATOM 5730 C CA . GLY B 1 358 ? -6.676 -20.609 -25.266 1 95.94 358 GLY B CA 1
ATOM 5731 C C . GLY B 1 358 ? -7.422 -19.297 -25.281 1 95.94 358 GLY B C 1
ATOM 5732 O O . GLY B 1 358 ? -8.633 -19.25 -25.062 1 95.94 358 GLY B O 1
ATOM 5733 N N . PHE B 1 359 ? -6.73 -18.172 -25.562 1 97.12 359 PHE B N 1
ATOM 5734 C CA . PHE B 1 359 ? -7.383 -16.875 -25.594 1 97.12 359 PHE B CA 1
ATOM 5735 C C . PHE B 1 359 ? -8.516 -16.859 -26.609 1 97.12 359 PHE B C 1
ATOM 5737 O O . PHE B 1 359 ? -8.383 -17.406 -27.719 1 97.12 359 PHE B O 1
ATOM 5744 N N . LYS B 1 360 ? -9.602 -16.297 -26.203 1 95.75 360 LYS B N 1
ATOM 5745 C CA . LYS B 1 360 ? -10.711 -16.062 -27.125 1 95.75 360 LYS B CA 1
ATOM 5746 C C . LYS B 1 360 ? -10.836 -14.586 -27.453 1 95.75 360 LYS B C 1
ATOM 5748 O O . LYS B 1 360 ? -10.852 -13.734 -26.562 1 95.75 360 LYS B O 1
ATOM 5753 N N . TRP B 1 361 ? -10.852 -14.375 -28.75 1 91.44 361 TRP B N 1
ATOM 5754 C CA . TRP B 1 361 ? -10.883 -12.992 -29.219 1 91.44 361 TRP B CA 1
ATOM 5755 C C . TRP B 1 361 ? -12.281 -12.609 -29.688 1 91.44 361 TRP B C 1
ATOM 5757 O O . TRP B 1 361 ? -12.992 -13.422 -30.281 1 91.44 361 TRP B O 1
#

Foldseek 3Di:
DPPPDDPDFADQAADDLVLLLLQCVQLPHHSVLLADADDQVSVLVLLLSLQAQAKAFLVQQFAPPVRLVDPPQFAFTDQHLVRPRADAALVCSCVCRVQSYHHAQRHSQNNVSNSVVSNAKDKFKWWWWFFDPPPDFLVPDPVRRHIHGGQHIWIWIDGVPGPFIWTGGSHLHPPDQRHTFTPDAFTKDAGLFQLKMKTKHFAWRDDDPVDDDDPDDDTWIWIKIKDADDDDPPDDDDGHDPPGDDQVVCVVRVMHIDTTTTTHSDGGTSVVSVVSSCCLSHPCVHPSSFKGKIKGFHPPFSGKMWMWIFGDDPPDAQKIKIFIAAGPVNSRGPDTDPIDIFHSGSNRVSVCCCVPNVGHD/DPPPDDPDFADQAADDLVLLLLVCVQLPHHSVLLADADDQVSVLVLLLSLQAQAKAFLVQQFAPPVRLVDPPQFAFTDQALPRLRADAALVCSCVCRVQSYHHAQRHSQNNVSNSVVSNAKDKFKWWWWFFDPPPDFLVPDPVRRHIHGGQHIWIWIDGVPGPFIWTGGSHLHPPDQSHTFTPDAFTKDAGLFQLKMKTKHFAWRDDDPVDDDDPDDDTWIWIKIKDADDDDPPDDDDGHDPPGDDQVVCVVRVMHIDTTTTTHSDGGTSVVSVVSSCCLSHPCVHPSSFKGKIKGFHPPQSGKMWMWIFGDDPPDAQKIKIFIAAGPVNSRDPDTDPIDIFHSGSNRVSVCCCVPNVGHD

pLDDT: mean 92.56, std 8.79, range [31.3, 98.94]

Solvent-accessible surface area (backbone atoms only — not comparable to full-atom values): 37489 Å² total; per-residue (Å²): 126,84,75,80,67,57,69,43,45,39,60,81,66,56,48,52,72,69,52,40,38,49,41,28,53,51,33,71,42,64,59,73,56,66,73,44,71,67,46,71,68,52,53,35,51,51,43,38,31,38,29,42,47,38,28,23,24,37,51,36,24,39,46,50,77,69,56,70,64,47,86,56,44,73,40,71,62,52,83,38,31,81,35,84,56,60,55,59,28,57,70,28,44,54,44,38,43,73,25,31,32,47,30,44,22,57,15,42,25,47,33,48,46,11,43,44,37,62,37,54,36,44,71,30,43,29,53,20,31,31,40,68,53,62,88,37,47,40,89,72,40,93,68,30,46,28,56,57,43,64,69,42,38,32,33,39,36,34,38,90,87,51,92,59,43,24,40,42,54,61,27,76,42,89,87,49,63,58,48,64,40,56,75,43,74,63,33,68,47,61,46,65,28,48,52,35,39,37,35,30,35,66,38,57,82,76,68,42,93,88,37,51,71,61,83,30,70,66,69,24,35,36,40,29,37,50,44,66,65,79,50,64,87,83,53,73,76,72,72,58,58,85,79,66,74,54,70,67,58,38,40,77,68,59,24,44,66,14,57,49,33,37,30,53,78,41,41,55,33,60,62,45,50,51,48,37,40,50,39,41,44,53,34,79,75,25,67,56,36,54,35,44,39,37,27,30,34,37,79,93,35,33,55,15,32,43,35,36,41,32,61,91,48,91,94,50,80,67,48,27,45,28,30,32,29,29,12,55,90,48,58,45,32,85,58,74,38,85,72,46,75,41,51,44,21,41,38,59,39,52,55,46,41,29,69,78,58,50,36,51,132,126,81,76,82,66,56,67,44,46,38,60,81,67,54,48,50,73,69,52,40,38,50,42,27,53,52,35,73,42,65,58,72,57,65,73,44,70,69,44,70,68,51,52,36,50,53,44,40,31,37,29,40,47,38,30,22,24,36,50,38,24,41,46,49,75,69,55,72,65,47,87,53,44,73,39,71,60,54,83,37,29,80,39,84,57,60,56,58,29,56,71,28,45,54,44,38,44,72,26,32,32,48,30,44,20,56,14,41,24,49,33,49,47,10,44,45,37,63,37,54,36,45,71,30,43,30,54,19,31,31,40,69,54,62,88,38,45,40,90,72,41,93,69,29,48,28,55,57,42,65,69,39,39,32,34,39,36,36,39,92,87,52,93,59,42,24,40,45,53,61,26,76,42,90,86,48,64,58,48,66,39,55,76,41,74,64,33,68,46,61,46,65,27,47,52,35,38,37,34,30,36,68,38,58,81,75,67,41,93,88,37,51,72,63,85,32,70,67,68,24,36,35,38,29,37,48,44,66,64,79,50,64,86,84,52,72,76,73,71,60,58,85,78,67,74,54,70,69,57,40,39,77,68,59,23,44,66,15,56,48,33,36,30,51,78,42,42,54,36,61,63,45,50,51,50,37,41,49,39,41,43,54,35,78,72,25,68,56,35,54,35,43,38,37,26,30,34,38,78,94,36,34,57,15,32,45,36,37,40,32,62,91,49,91,94,50,79,69,47,26,44,29,30,33,30,29,12,56,90,48,57,44,32,83,58,75,38,85,72,45,76,41,50,43,21,41,39,59,40,53,55,45,41,31,69,77,59,49,38,51,130

InterPro domains:
  IPR001447 Arylamine N-acetyltransferase [PF00797] (92-299)
  IPR001447 Arylamine N-acetyltransferase [PTHR11786] (15-268)
  IPR038765 Papain-like cysteine peptidase superfamily [SSF54001] (15-300)
  IPR053710 Arylamine N-acetyltransferase domain-containing protein [G3DSA:3.30.2140.20] (16-337)

Secondary structure (DSSP, 8-state):
---S--SSTT------HHHHHHHHHHTT--GGGGGSPP-HHHHHHHHHHHHHHS-EE-GGGTS-HHHHT-S-TTPBP---S-------GGGGHIIIIIS---B-HHHHHHHHHHHHHHTT-EEEEEEEEEESSTTS-TTTSTT-S-EEEEEEEEEEEE-TT-SS-EEE-S---TT---S-EESSTTEEEE-SSTT-EEEEEEESPP--TTSPPPSS---EEEEEEEE-PPPSTTPPPPPP-SSPPPHHHHHHTT-EEEEEEEE-S-PPPHHHHHHHHHHHHH-TTSHHHHEEEEEEEPTTTTS-EEEEEEE--TTS--EEEEEEE-TTTTTT----EEEEEEESBHHHHHHHHHHHH----/---S--SSTT------HHHHHHHHHHTT--GGGGGSPP-HHHHHHHHHHHHHHS-EE-GGGTS-HHHHT-S-TTPBP---S-------GGGGHIIIIIS---B-HHHHHHHHHHHHHHTT-EEEEEEEEEESSTTS-TTTSTT-S-EEEEEEEEEEEE-TT-SS-EEE-S---TT---S-EESSTTEEEE-SSTT-EEEEEEESPP--TTSPPPSS---EEEEEEEE-PPPSTTPPPPPP-SSPPPHHHHHHTT-EEEEEEEE-S-PPPHHHHHHHHHHHHH-TTSHHHHEEEEEEEPTTTTS-EEEEEEE--TTS--EEEEEEE-HHHHTT----EEEEEEESBHHHHHHHIIIII----

Radius of gyration: 27.54 Å; Cα contacts (8 Å, |Δi|>4): 1645; chains: 2; bounding box: 51×76×71 Å